Protein AF-0000000078592448 (afdb_homodimer)

Structure (mmCIF, N/CA/C/O backbone):
data_AF-0000000078592448-model_v1
#
loop_
_entity.id
_entity.type
_entity.pdbx_description
1 polymer 'BTB domain-containing protein'
#
loop_
_atom_site.group_PDB
_atom_site.id
_atom_site.type_symbol
_atom_site.label_atom_id
_atom_site.label_alt_id
_atom_site.label_comp_id
_atom_site.label_asym_id
_atom_site.label_entity_id
_atom_site.label_seq_id
_atom_site.pdbx_PDB_ins_code
_atom_site.Cartn_x
_atom_site.Cartn_y
_atom_site.Cartn_z
_atom_site.occupancy
_atom_site.B_iso_or_equiv
_atom_site.auth_seq_id
_atom_site.auth_comp_id
_atom_site.auth_asym_id
_atom_site.auth_atom_id
_atom_site.pdbx_PDB_model_num
ATOM 1 N N . MET A 1 1 ? 2.115 -50.875 2.137 1 28.36 1 MET A N 1
ATOM 2 C CA . MET A 1 1 ? 2.6 -51.094 0.777 1 28.36 1 MET A CA 1
ATOM 3 C C . MET A 1 1 ? 3.414 -49.906 0.284 1 28.36 1 MET A C 1
ATOM 5 O O . MET A 1 1 ? 2.945 -48.781 0.325 1 28.36 1 MET A O 1
ATOM 9 N N . SER A 1 2 ? 4.715 -49.812 0.43 1 33.84 2 SER A N 1
ATOM 10 C CA . SER A 1 2 ? 5.672 -48.75 0.19 1 33.84 2 SER A CA 1
ATOM 11 C C . SER A 1 2 ? 5.488 -48.156 -1.199 1 33.84 2 SER A C 1
ATOM 13 O O . SER A 1 2 ? 5.637 -48.844 -2.207 1 33.84 2 SER A O 1
ATOM 15 N N . GLN A 1 3 ? 4.453 -47.375 -1.518 1 38.91 3 GLN A N 1
ATOM 16 C CA . GLN A 1 3 ? 4.152 -46.844 -2.836 1 38.91 3 GLN A CA 1
ATOM 17 C C . GLN A 1 3 ? 5.43 -46.438 -3.566 1 38.91 3 GLN A C 1
ATOM 19 O O . GLN A 1 3 ? 6.18 -45.562 -3.088 1 38.91 3 GLN A O 1
ATOM 24 N N . THR A 1 4 ? 6.238 -47.219 -4.074 1 44.38 4 THR A N 1
ATOM 25 C CA . THR A 1 4 ? 7.418 -47 -4.902 1 44.38 4 THR A CA 1
ATOM 26 C C . THR A 1 4 ? 7.254 -45.75 -5.754 1 44.38 4 THR A C 1
ATOM 28 O O . THR A 1 4 ? 6.418 -45.688 -6.656 1 44.38 4 THR A O 1
ATOM 31 N N . ASP A 1 5 ? 7.344 -44.562 -5.203 1 57.66 5 ASP A N 1
ATOM 32 C CA . ASP A 1 5 ? 7.176 -43.219 -5.785 1 57.66 5 ASP A CA 1
ATOM 33 C C . ASP A 1 5 ? 7.801 -43.156 -7.176 1 57.66 5 ASP A C 1
ATOM 35 O O . ASP A 1 5 ? 8.984 -43.438 -7.348 1 57.66 5 ASP A O 1
ATOM 39 N N . ASP A 1 6 ? 7.02 -43.281 -8.266 1 83.88 6 ASP A N 1
ATOM 40 C CA . ASP A 1 6 ? 7.41 -43.188 -9.664 1 83.88 6 ASP A CA 1
ATOM 41 C C . ASP A 1 6 ? 8.227 -41.906 -9.906 1 83.88 6 ASP A C 1
ATOM 43 O O . ASP A 1 6 ? 7.848 -40.844 -9.453 1 83.88 6 ASP A O 1
ATOM 47 N N . LYS A 1 7 ? 9.523 -42.094 -10.141 1 91 7 LYS A N 1
ATOM 48 C CA . LYS A 1 7 ? 10.414 -40.969 -10.414 1 91 7 LYS A CA 1
ATOM 49 C C . LYS A 1 7 ? 10.633 -40.812 -11.914 1 91 7 LYS A C 1
ATOM 51 O O . LYS A 1 7 ? 10.641 -41.781 -12.664 1 91 7 LYS A O 1
ATOM 56 N N . LEU A 1 8 ? 10.648 -39.562 -12.273 1 91.44 8 LEU A N 1
ATOM 57 C CA . LEU A 1 8 ? 11.031 -39.156 -13.633 1 91.44 8 LEU A CA 1
ATOM 58 C C . LEU A 1 8 ? 12.516 -38.844 -13.711 1 91.44 8 LEU A C 1
ATOM 60 O O . LEU A 1 8 ? 13.086 -38.25 -12.797 1 91.44 8 LEU A O 1
ATOM 64 N N . GLN A 1 9 ? 13.102 -39.281 -14.797 1 91.12 9 GLN A N 1
ATOM 65 C CA . GLN A 1 9 ? 14.516 -39 -15.008 1 91.12 9 GLN A CA 1
ATOM 66 C C . GLN A 1 9 ? 14.703 -37.969 -16.141 1 91.12 9 GLN A C 1
ATOM 68 O O . GLN A 1 9 ? 14.148 -38.125 -17.219 1 91.12 9 GLN A O 1
ATOM 73 N N . PHE A 1 10 ? 15.391 -36.969 -15.836 1 88.62 10 PHE A N 1
ATOM 74 C CA . PHE A 1 10 ? 15.75 -35.938 -16.812 1 88.62 10 PHE A CA 1
ATOM 75 C C . PHE A 1 10 ? 17.25 -35.906 -17.047 1 88.62 10 PHE A C 1
ATOM 77 O O . PHE A 1 10 ? 18.031 -35.812 -16.094 1 88.62 10 PHE A O 1
ATOM 84 N N . ILE A 1 11 ? 17.688 -36 -18.266 1 87.5 11 ILE A N 1
ATOM 85 C CA . ILE A 1 11 ? 19.109 -36.062 -18.578 1 87.5 11 ILE A CA 1
ATOM 86 C C . ILE A 1 11 ? 19.562 -34.781 -19.25 1 87.5 11 ILE A C 1
ATOM 88 O O . ILE A 1 11 ? 18.969 -34.344 -20.25 1 87.5 11 ILE A O 1
ATOM 92 N N . HIS A 1 12 ? 20.5 -34.125 -18.719 1 86.19 12 HIS A N 1
ATOM 93 C CA . HIS A 1 12 ? 21.094 -32.906 -19.25 1 86.19 12 HIS A CA 1
ATOM 94 C C . HIS A 1 12 ? 22.547 -33.156 -19.641 1 86.19 12 HIS A C 1
ATOM 96 O O . HIS A 1 12 ? 23.328 -33.688 -18.859 1 86.19 12 HIS A O 1
ATOM 102 N N . PHE A 1 13 ? 22.859 -32.75 -20.812 1 84.25 13 PHE A N 1
ATOM 103 C CA . PHE A 1 13 ? 24.234 -32.844 -21.297 1 84.25 13 PHE A CA 1
ATOM 104 C C . PHE A 1 13 ? 24.875 -31.469 -21.438 1 84.25 13 PHE A C 1
ATOM 106 O O . PHE A 1 13 ? 24.281 -30.562 -22.031 1 84.25 13 PHE A O 1
ATOM 113 N N . TRP A 1 14 ? 26.047 -31.312 -20.812 1 83.69 14 TRP A N 1
ATOM 114 C CA . TRP A 1 14 ? 26.781 -30.062 -20.875 1 83.69 14 TRP A CA 1
ATOM 115 C C . TRP A 1 14 ? 28.219 -30.297 -21.359 1 83.69 14 TRP A C 1
ATOM 117 O O . TRP A 1 14 ? 28.969 -31.062 -20.734 1 83.69 14 TRP A O 1
ATOM 127 N N . ARG A 1 15 ? 28.547 -29.688 -22.469 1 82.62 15 ARG A N 1
ATOM 128 C CA . ARG A 1 15 ? 29.875 -29.797 -23.031 1 82.62 15 ARG A CA 1
ATOM 129 C C . ARG A 1 15 ? 30.609 -28.469 -23.016 1 82.62 15 ARG A C 1
ATOM 131 O O . ARG A 1 15 ? 30.031 -27.438 -23.375 1 82.62 15 ARG A O 1
ATOM 138 N N . PHE A 1 16 ? 31.828 -28.547 -22.484 1 81.12 16 PHE A N 1
ATOM 139 C CA . PHE A 1 16 ? 32.625 -27.328 -22.484 1 81.12 16 PHE A CA 1
ATOM 140 C C . PHE A 1 16 ? 34.125 -27.656 -22.547 1 81.12 16 PHE A C 1
ATOM 142 O O . PHE A 1 16 ? 34.5 -28.781 -22.281 1 81.12 16 PHE A O 1
ATOM 149 N N . GLU A 1 17 ? 34.906 -26.656 -22.922 1 83.62 17 GLU A N 1
ATOM 150 C CA . GLU A 1 17 ? 36.344 -26.797 -22.922 1 83.62 17 GLU A CA 1
ATOM 151 C C . GLU A 1 17 ? 36.938 -26.516 -21.531 1 83.62 17 GLU A C 1
ATOM 153 O O . GLU A 1 17 ? 36.562 -25.531 -20.891 1 83.62 17 GLU A O 1
ATOM 158 N N . VAL A 1 18 ? 37.812 -27.484 -21.156 1 85.62 18 VAL A N 1
ATOM 159 C CA . VAL A 1 18 ? 38.469 -27.25 -19.875 1 85.62 18 VAL A CA 1
ATOM 160 C C . VAL A 1 18 ? 39.5 -26.141 -20.016 1 85.62 18 VAL A C 1
ATOM 162 O O . VAL A 1 18 ? 40.438 -26.25 -20.812 1 85.62 18 VAL A O 1
ATOM 165 N N . MET A 1 19 ? 39.219 -25.047 -19.312 1 80.12 19 MET A N 1
ATOM 166 C CA . MET A 1 19 ? 40.125 -23.922 -19.391 1 80.12 19 MET A CA 1
ATOM 167 C C . MET A 1 19 ? 40.562 -23.453 -18 1 80.12 19 MET A C 1
ATOM 169 O O . MET A 1 19 ? 39.875 -23.766 -17.016 1 80.12 19 MET A O 1
ATOM 173 N N . SER A 1 20 ? 41.812 -22.797 -17.969 1 65.88 20 SER A N 1
ATOM 174 C CA . SER A 1 20 ? 42.312 -22.281 -16.688 1 65.88 20 SER A CA 1
ATOM 175 C C . SER A 1 20 ? 41.5 -21.094 -16.203 1 65.88 20 SER A C 1
ATOM 177 O O . SER A 1 20 ? 41.344 -20.906 -15 1 65.88 20 SER A O 1
ATOM 179 N N . THR A 1 21 ? 41.281 -20.094 -17.125 1 60.03 21 THR A N 1
ATOM 180 C CA . THR A 1 21 ? 40.719 -18.812 -16.719 1 60.03 21 THR A CA 1
ATOM 181 C C . THR A 1 21 ? 39.219 -18.906 -16.516 1 60.03 21 THR A C 1
ATOM 183 O O . THR A 1 21 ? 38.562 -19.734 -17.141 1 60.03 21 THR A O 1
ATOM 186 N N . PHE A 1 22 ? 38.875 -18.172 -15.445 1 53.75 22 PHE A N 1
ATOM 187 C CA . PHE A 1 22 ? 37.438 -17.953 -15.148 1 53.75 22 PHE A CA 1
ATOM 188 C C . PHE A 1 22 ? 36.688 -17.594 -16.406 1 53.75 22 PHE A C 1
ATOM 190 O O . PHE A 1 22 ? 37.125 -16.703 -17.172 1 53.75 22 PHE A O 1
ATOM 197 N N . SER A 1 23 ? 36.094 -18.375 -17.109 1 50.88 23 SER A N 1
ATOM 198 C CA . SER A 1 23 ? 35.219 -17.844 -18.156 1 50.88 23 SER A CA 1
ATOM 199 C C . SER A 1 23 ? 33.75 -17.828 -17.719 1 50.88 23 SER A C 1
ATOM 201 O O . SER A 1 23 ? 33.312 -18.688 -16.938 1 50.88 23 SER A O 1
ATOM 203 N N . MET A 1 24 ? 33.156 -16.609 -17.656 1 46.44 24 MET A N 1
ATOM 204 C CA . MET A 1 24 ? 31.703 -16.406 -17.531 1 46.44 24 MET A CA 1
ATOM 205 C C . MET A 1 24 ? 30.922 -17.578 -18.094 1 46.44 24 MET A C 1
ATOM 207 O O . MET A 1 24 ? 29.719 -17.703 -17.875 1 46.44 24 MET A O 1
ATOM 211 N N . ARG A 1 25 ? 31.688 -18.5 -18.734 1 53.66 25 ARG A N 1
ATOM 212 C CA . ARG A 1 25 ? 31.094 -19.578 -19.5 1 53.66 25 ARG A CA 1
ATOM 213 C C . ARG A 1 25 ? 30.891 -20.812 -18.625 1 53.66 25 ARG A C 1
ATOM 215 O O . ARG A 1 25 ? 30.453 -21.859 -19.109 1 53.66 25 ARG A O 1
ATOM 222 N N . ASP A 1 26 ? 30.922 -20.594 -17.266 1 68.31 26 ASP A N 1
ATOM 223 C CA . ASP A 1 26 ? 30.953 -21.797 -16.438 1 68.31 26 ASP A CA 1
ATOM 224 C C . ASP A 1 26 ? 29.562 -22.125 -15.891 1 68.31 26 ASP A C 1
ATOM 226 O O . ASP A 1 26 ? 29.438 -22.547 -14.742 1 68.31 26 ASP A O 1
ATOM 230 N N . SER A 1 27 ? 28.578 -21.766 -16.578 1 80 27 SER A N 1
ATOM 231 C CA . SER A 1 27 ? 27.234 -22.172 -16.172 1 80 27 SER A CA 1
ATOM 232 C C . SER A 1 27 ? 26.359 -22.469 -17.375 1 80 27 SER A C 1
ATOM 234 O O . SER A 1 27 ? 26.656 -22.047 -18.5 1 80 27 SER A O 1
ATOM 236 N N . ASP A 1 28 ? 25.453 -23.328 -17.281 1 82.06 28 ASP A N 1
ATOM 237 C CA . ASP A 1 28 ? 24.406 -23.641 -18.25 1 82.06 28 ASP A CA 1
ATOM 238 C C . ASP A 1 28 ? 23.031 -23.734 -17.594 1 82.06 28 ASP A C 1
ATOM 240 O O . ASP A 1 28 ? 22.938 -24.078 -16.422 1 82.06 28 ASP A O 1
ATOM 244 N N . SER A 1 29 ? 22.016 -23.312 -18.391 1 83.5 29 SER A N 1
ATOM 245 C CA . SER A 1 29 ? 20.656 -23.328 -17.844 1 83.5 29 SER A CA 1
ATOM 246 C C . SER A 1 29 ? 19.766 -24.312 -18.609 1 83.5 29 SER A C 1
ATOM 248 O O . SER A 1 29 ? 19.906 -24.469 -19.812 1 83.5 29 SER A O 1
ATOM 250 N N . PHE A 1 30 ? 18.906 -25.016 -17.891 1 81.88 30 PHE A N 1
ATOM 251 C CA . PHE A 1 30 ? 17.938 -25.922 -18.5 1 81.88 30 PHE A CA 1
ATOM 252 C C . PHE A 1 30 ? 16.688 -26.031 -17.656 1 81.88 30 PHE A C 1
ATOM 254 O O . PHE A 1 30 ? 16.625 -25.5 -16.547 1 81.88 30 PHE A O 1
ATOM 261 N N . SER A 1 31 ? 15.617 -26.688 -18.234 1 85.06 31 SER A N 1
ATOM 262 C CA . SER A 1 31 ? 14.352 -26.844 -17.516 1 85.06 31 SER A CA 1
ATOM 263 C C . SER A 1 31 ? 13.883 -28.281 -17.516 1 85.06 31 SER A C 1
ATOM 265 O O . SER A 1 31 ? 14.219 -29.062 -18.422 1 85.06 31 SER A O 1
ATOM 267 N N . THR A 1 32 ? 13.312 -28.641 -16.438 1 87.94 32 THR A N 1
ATOM 268 C CA . THR A 1 32 ? 12.594 -29.906 -16.359 1 87.94 32 THR A CA 1
ATOM 269 C C . THR A 1 32 ? 11.086 -29.672 -16.312 1 87.94 32 THR A C 1
ATOM 271 O O . THR A 1 32 ? 10.602 -28.891 -15.492 1 87.94 32 THR A O 1
ATOM 274 N N . ILE A 1 33 ? 10.375 -30.344 -17.328 1 87.88 33 ILE A N 1
ATOM 275 C CA . ILE A 1 33 ? 8.945 -30.078 -17.469 1 87.88 33 ILE A CA 1
ATOM 276 C C . ILE A 1 33 ? 8.18 -31.391 -17.5 1 87.88 33 ILE A C 1
ATOM 278 O O . ILE A 1 33 ? 8.57 -32.344 -18.203 1 87.88 33 ILE A O 1
ATOM 282 N N . HIS A 1 34 ? 7.207 -31.469 -16.703 1 88.94 34 HIS A N 1
ATOM 283 C CA . HIS A 1 34 ? 6.246 -32.562 -16.781 1 88.94 34 HIS A CA 1
ATOM 284 C C . HIS A 1 34 ? 4.848 -32.094 -16.406 1 88.94 34 HIS A C 1
ATOM 286 O O . HIS A 1 34 ? 4.621 -31.641 -15.281 1 88.94 34 HIS A O 1
ATOM 292 N N . GLY A 1 35 ? 3.98 -32.219 -17.375 1 90.12 35 GLY A N 1
ATOM 293 C CA . GLY A 1 35 ? 2.639 -31.734 -17.125 1 90.12 35 GLY A CA 1
ATOM 294 C C . GLY A 1 35 ? 2.594 -30.234 -16.859 1 90.12 35 GLY A C 1
ATOM 295 O O . GLY A 1 35 ? 3.121 -29.453 -17.641 1 90.12 35 GLY A O 1
ATOM 296 N N . PRO A 1 36 ? 1.949 -29.906 -15.703 1 91.5 36 PRO A N 1
ATOM 297 C CA . PRO A 1 36 ? 1.684 -28.484 -15.469 1 91.5 36 PRO A CA 1
ATOM 298 C C . PRO A 1 36 ? 2.824 -27.797 -14.727 1 91.5 36 PRO A C 1
ATOM 300 O O . PRO A 1 36 ? 2.703 -26.625 -14.367 1 91.5 36 PRO A O 1
ATOM 303 N N . ARG A 1 37 ? 3.984 -28.406 -14.586 1 90.06 37 ARG A N 1
ATOM 304 C CA . ARG A 1 37 ? 5.016 -27.797 -13.758 1 90.06 37 ARG A CA 1
ATOM 305 C C . ARG A 1 37 ? 6.359 -27.781 -14.484 1 90.06 37 ARG A C 1
ATOM 307 O O . ARG A 1 37 ? 6.707 -28.734 -15.172 1 90.06 37 ARG A O 1
ATOM 314 N N . ILE A 1 38 ? 6.98 -26.688 -14.234 1 85.88 38 ILE A N 1
ATOM 315 C CA . ILE A 1 38 ? 8.312 -26.469 -14.797 1 85.88 38 ILE A CA 1
ATOM 316 C C . ILE A 1 38 ? 9.281 -26.094 -13.688 1 85.88 38 ILE A C 1
ATOM 318 O O . ILE A 1 38 ? 8.938 -25.328 -12.773 1 85.88 38 ILE A O 1
ATOM 322 N N . TYR A 1 39 ? 10.383 -26.734 -13.633 1 87.31 39 TYR A N 1
ATOM 323 C CA . TYR A 1 39 ? 11.5 -26.312 -12.797 1 87.31 39 TYR A CA 1
ATOM 324 C C . TYR A 1 39 ? 12.656 -25.812 -13.656 1 87.31 39 TYR A C 1
ATOM 326 O O . TYR A 1 39 ? 13.047 -26.453 -14.633 1 87.31 39 TYR A O 1
ATOM 334 N N . GLU A 1 40 ? 13.18 -24.641 -13.258 1 84.38 40 GLU A N 1
ATOM 335 C CA . GLU A 1 40 ? 14.328 -24.078 -13.961 1 84.38 40 GLU A CA 1
ATOM 336 C C . GLU A 1 40 ? 15.609 -24.25 -13.156 1 84.38 40 GLU A C 1
ATOM 338 O O . GLU A 1 40 ? 15.641 -23.984 -11.953 1 84.38 40 GLU A O 1
ATOM 343 N N . TRP A 1 41 ? 16.578 -24.703 -13.914 1 87.62 41 TRP A N 1
ATOM 344 C CA . TRP A 1 41 ? 17.828 -25.047 -13.242 1 87.62 41 TRP A CA 1
ATOM 345 C C . TRP A 1 41 ? 19 -24.344 -13.891 1 87.62 41 TRP A C 1
ATOM 347 O O . TRP A 1 41 ? 18.969 -24 -15.078 1 87.62 41 TRP A O 1
ATOM 357 N N . CYS A 1 42 ? 20 -24.125 -13.047 1 86.62 42 CYS A N 1
ATOM 358 C CA . CYS A 1 42 ? 21.328 -23.672 -13.5 1 86.62 42 CYS A CA 1
ATOM 359 C C . CYS A 1 42 ? 22.422 -24.594 -12.969 1 86.62 42 CYS A C 1
ATOM 361 O O . CYS A 1 42 ? 22.516 -24.812 -11.758 1 86.62 42 CYS A O 1
ATOM 363 N N . ILE A 1 43 ? 23.125 -25.172 -13.875 1 89.56 43 ILE A N 1
ATOM 364 C CA . ILE A 1 43 ? 24.312 -25.938 -13.477 1 89.56 43 ILE A CA 1
ATOM 365 C C . ILE A 1 43 ? 25.547 -25.031 -13.539 1 89.56 43 ILE A C 1
ATOM 367 O O . ILE A 1 43 ? 25.719 -24.281 -14.5 1 89.56 43 ILE A O 1
ATOM 371 N N . ARG A 1 44 ? 26.297 -25.125 -12.414 1 87.5 44 ARG A N 1
ATOM 372 C CA . ARG A 1 44 ? 27.438 -24.203 -12.312 1 87.5 44 ARG A CA 1
ATOM 373 C C . ARG A 1 44 ? 28.656 -24.906 -11.742 1 87.5 44 ARG A C 1
ATOM 375 O O . ARG A 1 44 ? 28.547 -25.781 -10.891 1 87.5 44 ARG A O 1
ATOM 382 N N . ILE A 1 45 ? 29.781 -24.469 -12.273 1 86.62 45 ILE A N 1
ATOM 383 C CA . ILE A 1 45 ? 31.078 -24.812 -11.703 1 86.62 45 ILE A CA 1
ATOM 384 C C . ILE A 1 45 ? 31.734 -23.562 -11.117 1 86.62 45 ILE A C 1
ATOM 386 O O . ILE A 1 45 ? 32.125 -22.672 -11.852 1 86.62 45 ILE A O 1
ATOM 390 N N . ASP A 1 46 ? 31.719 -23.531 -9.82 1 80.44 46 ASP A N 1
ATOM 391 C CA . ASP A 1 46 ? 32.406 -22.438 -9.133 1 80.44 46 ASP A CA 1
ATOM 392 C C . ASP A 1 46 ? 33.844 -22.812 -8.812 1 80.44 46 ASP A C 1
ATOM 394 O O . ASP A 1 46 ? 34.094 -23.719 -8.016 1 80.44 46 ASP A O 1
ATOM 398 N N . ARG A 1 47 ? 34.719 -22.094 -9.398 1 73.62 47 ARG A N 1
ATOM 399 C CA . ARG A 1 47 ? 36.125 -22.453 -9.305 1 73.62 47 ARG A CA 1
ATOM 400 C C . ARG A 1 47 ? 36.75 -21.859 -8.047 1 73.62 47 ARG A C 1
ATOM 402 O O . ARG A 1 47 ? 37.938 -22.125 -7.754 1 73.62 47 ARG A O 1
ATOM 409 N N . GLY A 1 48 ? 35.969 -21.391 -7.188 1 62.59 48 GLY A N 1
ATOM 410 C CA . GLY A 1 48 ? 36.469 -20.875 -5.93 1 62.59 48 GLY A CA 1
ATOM 411 C C . GLY A 1 48 ? 37.375 -19.656 -6.105 1 62.59 48 GLY A C 1
ATOM 412 O O . GLY A 1 48 ? 38.062 -19.25 -5.172 1 62.59 48 GLY A O 1
ATOM 413 N N . ASP A 1 49 ? 37.656 -19.375 -7.379 1 54.41 49 ASP A N 1
ATOM 414 C CA . ASP A 1 49 ? 38.719 -18.391 -7.559 1 54.41 49 ASP A CA 1
ATOM 415 C C . ASP A 1 49 ? 38.344 -17.047 -6.949 1 54.41 49 ASP A C 1
ATOM 417 O O . ASP A 1 49 ? 37.188 -16.594 -7.094 1 54.41 49 ASP A O 1
ATOM 421 N N . ASN A 1 50 ? 38.844 -16.844 -5.824 1 46.94 50 ASN A N 1
ATOM 422 C CA . ASN A 1 50 ? 38.844 -15.5 -5.254 1 46.94 50 ASN A CA 1
ATOM 423 C C . ASN A 1 50 ? 39.344 -14.461 -6.25 1 46.94 50 ASN A C 1
ATOM 425 O O . ASN A 1 50 ? 40.375 -14.656 -6.895 1 46.94 50 ASN A O 1
ATOM 429 N N . PHE A 1 51 ? 38.438 -13.852 -6.879 1 40.41 51 PHE A N 1
ATOM 430 C CA . PHE A 1 51 ? 38.844 -12.68 -7.645 1 40.41 51 PHE A CA 1
ATOM 431 C C . PHE A 1 51 ? 40.031 -11.992 -6.984 1 40.41 51 PHE A C 1
ATOM 433 O O . PHE A 1 51 ? 39.875 -11.094 -6.156 1 40.41 51 PHE A O 1
ATOM 440 N N . GLY A 1 52 ? 41.25 -12.453 -7.121 1 41.75 52 GLY A N 1
ATOM 441 C CA . GLY A 1 52 ? 42.531 -11.812 -6.801 1 41.75 52 GLY A CA 1
ATOM 442 C C . GLY A 1 52 ? 42.656 -11.461 -5.332 1 41.75 52 GLY A C 1
ATOM 443 O O . GLY A 1 52 ? 43.656 -10.852 -4.922 1 41.75 52 GLY A O 1
ATOM 444 N N . PHE A 1 53 ? 41.594 -11.227 -4.465 1 42.22 53 PHE A N 1
ATOM 445 C CA . PHE A 1 53 ? 41.906 -10.797 -3.111 1 42.22 53 PHE A CA 1
ATOM 446 C C . PHE A 1 53 ? 42.844 -11.812 -2.434 1 42.22 53 PHE A C 1
ATOM 448 O O . PHE A 1 53 ? 42.562 -13.016 -2.457 1 42.22 53 PHE A O 1
ATOM 455 N N . ARG A 1 54 ? 44 -11.398 -2.035 1 37.91 54 ARG A N 1
ATOM 456 C CA . ARG A 1 54 ? 45.125 -11.891 -1.235 1 37.91 54 ARG A CA 1
ATOM 457 C C . ARG A 1 54 ? 44.656 -12.414 0.116 1 37.91 54 ARG A C 1
ATOM 459 O O . ARG A 1 54 ? 43.875 -11.734 0.812 1 37.91 54 ARG A O 1
ATOM 466 N N . GLY A 1 55 ? 44.719 -13.781 0.402 1 43.03 55 GLY A N 1
ATOM 467 C CA . GLY A 1 55 ? 44.594 -14.461 1.678 1 43.03 55 GLY A CA 1
ATOM 468 C C . GLY A 1 55 ? 43.375 -15.391 1.727 1 43.03 55 GLY A C 1
ATOM 469 O O . GLY A 1 55 ? 43.094 -15.984 2.766 1 43.03 55 GLY A O 1
ATOM 470 N N . LEU A 1 56 ? 42.375 -15.039 0.942 1 42.34 56 LEU A N 1
ATOM 471 C CA . LEU A 1 56 ? 41.25 -15.953 1.154 1 42.34 56 LEU A CA 1
ATOM 472 C C . LEU A 1 56 ? 41.594 -17.359 0.675 1 42.34 56 LEU A C 1
ATOM 474 O O . LEU A 1 56 ? 42.156 -17.531 -0.4 1 42.34 56 LEU A O 1
ATOM 478 N N . GLU A 1 57 ? 41.75 -18.25 1.527 1 46.47 57 GLU A N 1
ATOM 479 C CA . GLU A 1 57 ? 41.969 -19.703 1.455 1 46.47 57 GLU A CA 1
ATOM 480 C C . GLU A 1 57 ? 41.219 -20.297 0.256 1 46.47 57 GLU A C 1
ATOM 482 O O . GLU A 1 57 ? 40.219 -19.766 -0.186 1 46.47 57 GLU A O 1
ATOM 487 N N . ASN A 1 58 ? 41.969 -21.125 -0.637 1 51.38 58 ASN A N 1
ATOM 488 C CA . ASN A 1 58 ? 41.688 -22 -1.771 1 51.38 58 ASN A CA 1
ATOM 489 C C . ASN A 1 58 ? 40.281 -22.594 -1.674 1 51.38 58 ASN A C 1
ATOM 491 O O . ASN A 1 58 ? 40.062 -23.594 -0.993 1 51.38 58 ASN A O 1
ATOM 495 N N . ARG A 1 59 ? 39.25 -21.875 -1.948 1 61.59 59 ARG A N 1
ATOM 496 C CA . ARG A 1 59 ? 37.938 -22.531 -1.89 1 61.59 59 ARG A CA 1
ATOM 497 C C . ARG A 1 59 ? 37.812 -23.594 -2.969 1 61.59 59 ARG A C 1
ATOM 499 O O . ARG A 1 59 ? 38.375 -23.453 -4.059 1 61.59 59 ARG A O 1
ATOM 506 N N . GLY A 1 60 ? 37.5 -24.859 -2.594 1 74.06 60 GLY A N 1
ATOM 507 C CA . GLY A 1 60 ? 37.312 -26 -3.471 1 74.06 60 GLY A CA 1
ATOM 508 C C . GLY A 1 60 ? 36.312 -25.734 -4.59 1 74.06 60 GLY A C 1
ATOM 509 O O . GLY A 1 60 ? 35.531 -24.781 -4.52 1 74.06 60 GLY A O 1
ATOM 510 N N . VAL A 1 61 ? 36.562 -26.312 -5.758 1 81.69 61 VAL A N 1
ATOM 511 C CA . VAL A 1 61 ? 35.656 -26.25 -6.891 1 81.69 61 VAL A CA 1
ATOM 512 C C . VAL A 1 61 ? 34.312 -26.828 -6.492 1 81.69 61 VAL A C 1
ATOM 514 O O . VAL A 1 61 ? 34.25 -27.875 -5.844 1 81.69 61 VAL A O 1
ATOM 517 N N . GLU A 1 62 ? 33.312 -26.016 -6.789 1 87.06 62 GLU A N 1
ATOM 518 C CA . GLU A 1 62 ? 31.969 -26.469 -6.473 1 87.06 62 GLU A CA 1
ATOM 519 C C . GLU A 1 62 ? 31.156 -26.703 -7.738 1 87.06 62 GLU A C 1
ATOM 521 O O . GLU A 1 62 ? 31.047 -25.812 -8.586 1 87.06 62 GLU A O 1
ATOM 526 N N . LEU A 1 63 ? 30.75 -27.891 -7.91 1 91.5 63 LEU A N 1
ATOM 527 C CA . LEU A 1 63 ? 29.781 -28.234 -8.945 1 91.5 63 LEU A CA 1
ATOM 528 C C . LEU A 1 63 ? 28.375 -28.375 -8.359 1 91.5 63 LEU A C 1
ATOM 530 O O . LEU A 1 63 ? 28.156 -29.125 -7.406 1 91.5 63 LEU A O 1
ATOM 534 N N . SER A 1 64 ? 27.516 -27.594 -8.953 1 93.19 64 SER A N 1
ATOM 535 C CA . SER A 1 64 ? 26.172 -27.625 -8.383 1 93.19 64 SER A CA 1
ATOM 536 C C . SER A 1 64 ? 25.125 -27.406 -9.461 1 93.19 64 SER A C 1
ATOM 538 O O . SER A 1 64 ? 25.406 -26.844 -10.516 1 93.19 64 SER A O 1
ATOM 540 N N . VAL A 1 65 ? 23.969 -27.969 -9.305 1 92.81 65 VAL A N 1
ATOM 541 C CA . VAL A 1 65 ? 22.734 -27.641 -10.023 1 92.81 65 VAL A CA 1
ATOM 542 C C . VAL A 1 65 ? 21.766 -26.906 -9.094 1 92.81 65 VAL A C 1
ATOM 544 O O . VAL A 1 65 ? 21.312 -27.469 -8.094 1 92.81 65 VAL A O 1
ATOM 547 N N . GLU A 1 66 ? 21.484 -25.703 -9.438 1 90.25 66 GLU A N 1
ATOM 548 C CA . GLU A 1 66 ? 20.672 -24.844 -8.578 1 90.25 66 GLU A CA 1
ATOM 549 C C . GLU A 1 66 ? 19.484 -24.266 -9.344 1 90.25 66 GLU A C 1
ATOM 551 O O . GLU A 1 66 ? 19.531 -24.156 -10.57 1 90.25 66 GLU A O 1
ATOM 556 N N . PRO A 1 67 ? 18.453 -23.969 -8.578 1 88.38 67 PRO A N 1
ATOM 557 C CA . PRO A 1 67 ? 17.375 -23.25 -9.258 1 88.38 67 PRO A CA 1
ATOM 558 C C . PRO A 1 67 ? 17.812 -21.891 -9.805 1 88.38 67 PRO A C 1
ATOM 560 O O . PRO A 1 67 ? 18.625 -21.203 -9.172 1 88.38 67 PRO A O 1
ATOM 563 N N . THR A 1 68 ? 17.359 -21.516 -11.023 1 77.75 68 THR A N 1
ATOM 564 C CA . THR A 1 68 ? 17.766 -20.25 -11.648 1 77.75 68 THR A CA 1
ATOM 565 C C . THR A 1 68 ? 17.234 -19.062 -10.844 1 77.75 68 THR A C 1
ATOM 567 O O . THR A 1 68 ? 17.938 -18.062 -10.688 1 77.75 68 THR A O 1
ATOM 570 N N . ILE A 1 69 ? 15.969 -19.078 -10.641 1 61.97 69 ILE A N 1
ATOM 571 C CA . ILE A 1 69 ? 15.43 -17.969 -9.867 1 61.97 69 ILE A CA 1
ATOM 572 C C . ILE A 1 69 ? 15.438 -18.312 -8.383 1 61.97 69 ILE A C 1
ATOM 574 O O . ILE A 1 69 ? 14.828 -19.312 -7.969 1 61.97 69 ILE A O 1
ATOM 578 N N . ARG A 1 70 ? 16.562 -17.828 -7.73 1 51.25 70 ARG A N 1
ATOM 579 C CA . ARG A 1 70 ? 16.641 -18.031 -6.289 1 51.25 70 ARG A CA 1
ATOM 580 C C . ARG A 1 70 ? 15.453 -17.391 -5.582 1 51.25 70 ARG A C 1
ATOM 582 O O . ARG A 1 70 ? 15.562 -16.281 -5.066 1 51.25 70 ARG A O 1
ATOM 589 N N . SER A 1 71 ? 14.375 -17.438 -6.18 1 50.38 71 SER A N 1
ATOM 590 C CA . SER A 1 71 ? 13.312 -16.797 -5.418 1 50.38 71 SER A CA 1
ATOM 591 C C . SER A 1 71 ? 12.938 -17.625 -4.191 1 50.38 71 SER A C 1
ATOM 593 O O . SER A 1 71 ? 12.891 -18.844 -4.254 1 50.38 71 SER A O 1
ATOM 595 N N . PHE A 1 72 ? 13.094 -17.109 -3.059 1 47.12 72 PHE A N 1
ATOM 596 C CA . PHE A 1 72 ? 12.758 -17.641 -1.743 1 47.12 72 PHE A CA 1
ATOM 597 C C . PHE A 1 72 ? 11.484 -18.469 -1.809 1 47.12 72 PHE A C 1
ATOM 599 O O . PHE A 1 72 ? 11.312 -19.422 -1.037 1 47.12 72 PHE A O 1
ATOM 606 N N . ASN A 1 73 ? 10.711 -18.188 -2.791 1 51.22 73 ASN A N 1
ATOM 607 C CA . ASN A 1 73 ? 9.406 -18.812 -2.678 1 51.22 73 ASN A CA 1
ATOM 608 C C . ASN A 1 73 ? 9.273 -20 -3.635 1 51.22 73 ASN A C 1
ATOM 610 O O . ASN A 1 73 ? 8.172 -20.531 -3.824 1 51.22 73 ASN A O 1
ATOM 614 N N . THR A 1 74 ? 10.469 -20.422 -4.238 1 63.84 74 THR A N 1
ATOM 615 C CA . THR A 1 74 ? 10.297 -21.531 -5.164 1 63.84 74 THR A CA 1
ATOM 616 C C . THR A 1 74 ? 10.445 -22.859 -4.438 1 63.84 74 THR A C 1
ATOM 618 O O . THR A 1 74 ? 11.445 -23.094 -3.746 1 63.84 74 THR A O 1
ATOM 621 N N . ARG A 1 75 ? 9.406 -23.641 -4.414 1 75.12 75 ARG A N 1
ATOM 622 C CA . ARG A 1 75 ? 9.422 -25 -3.883 1 75.12 75 ARG A CA 1
ATOM 623 C C . ARG A 1 75 ? 10.281 -25.922 -4.742 1 75.12 75 ARG A C 1
ATOM 625 O O . ARG A 1 75 ? 10.086 -26 -5.957 1 75.12 75 ARG A O 1
ATOM 632 N N . LEU A 1 76 ? 11.312 -26.516 -4.117 1 88.31 76 LEU A N 1
ATOM 633 C CA . LEU A 1 76 ? 12.086 -27.531 -4.832 1 88.31 76 LEU A CA 1
ATOM 634 C C . LEU A 1 76 ? 11.453 -28.906 -4.688 1 88.31 76 LEU A C 1
ATOM 636 O O . LEU A 1 76 ? 10.75 -29.172 -3.705 1 88.31 76 LEU A O 1
ATOM 640 N N . PRO A 1 77 ? 11.602 -29.703 -5.715 1 90.75 77 PRO A N 1
ATOM 641 C CA . PRO A 1 77 ? 11.062 -31.062 -5.586 1 90.75 77 PRO A CA 1
ATOM 642 C C . PRO A 1 77 ? 11.758 -31.859 -4.496 1 90.75 77 PRO A C 1
ATOM 644 O O . PRO A 1 77 ? 12.938 -32.188 -4.629 1 90.75 77 PRO A O 1
ATOM 647 N N . GLN A 1 78 ? 10.984 -32.25 -3.566 1 90.06 78 GLN A N 1
ATOM 648 C CA . GLN A 1 78 ? 11.531 -33 -2.455 1 90.06 78 GLN A CA 1
ATOM 649 C C . GLN A 1 78 ? 11.836 -34.438 -2.879 1 90.06 78 GLN A C 1
ATOM 651 O O . GLN A 1 78 ? 11.258 -34.969 -3.842 1 90.06 78 GLN A O 1
ATOM 656 N N . ASN A 1 79 ? 12.812 -35.062 -2.152 1 93.06 79 ASN A N 1
ATOM 657 C CA . ASN A 1 79 ? 13.203 -36.438 -2.385 1 93.06 79 ASN A CA 1
ATOM 658 C C . ASN A 1 79 ? 13.75 -36.656 -3.797 1 93.06 79 ASN A C 1
ATOM 660 O O . ASN A 1 79 ? 13.508 -37.688 -4.422 1 93.06 79 ASN A O 1
ATOM 664 N N . SER A 1 80 ? 14.297 -35.594 -4.324 1 95 80 SER A N 1
ATOM 665 C CA . SER A 1 80 ? 14.93 -35.656 -5.637 1 95 80 SER A CA 1
ATOM 666 C C . SER A 1 80 ? 16.438 -35.844 -5.516 1 95 80 SER A C 1
ATOM 668 O O . SER A 1 80 ? 17.016 -35.594 -4.457 1 95 80 SER A O 1
ATOM 670 N N . THR A 1 81 ? 17.016 -36.375 -6.574 1 96.69 81 THR A N 1
ATOM 671 C CA . THR A 1 81 ? 18.453 -36.562 -6.621 1 96.69 81 THR A CA 1
ATOM 672 C C . THR A 1 81 ? 19.016 -36.125 -7.973 1 96.69 81 THR A C 1
ATOM 674 O O . THR A 1 81 ? 18.281 -36.031 -8.961 1 96.69 81 THR A O 1
ATOM 677 N N . CYS A 1 82 ? 20.219 -35.812 -7.926 1 96.94 82 CYS A N 1
ATOM 678 C CA . CYS A 1 82 ? 20.953 -35.5 -9.148 1 96.94 82 CYS A CA 1
ATOM 679 C C . CYS A 1 82 ? 22.234 -36.344 -9.219 1 96.94 82 CYS A C 1
ATOM 681 O O . CYS A 1 82 ? 23.031 -36.344 -8.289 1 96.94 82 CYS A O 1
ATOM 683 N N . THR A 1 83 ? 22.391 -37.062 -10.297 1 96.75 83 THR A N 1
ATOM 684 C CA . THR A 1 83 ? 23.578 -37.875 -10.516 1 96.75 83 THR A CA 1
ATOM 685 C C . THR A 1 83 ? 24.484 -37.25 -11.562 1 96.75 83 THR A C 1
ATOM 687 O O . THR A 1 83 ? 24.031 -36.906 -12.656 1 96.75 83 THR A O 1
ATOM 690 N N . PHE A 1 84 ? 25.766 -37.094 -11.195 1 96.69 84 PHE A N 1
ATOM 691 C CA . PHE A 1 84 ? 26.734 -36.469 -12.086 1 96.69 84 PHE A CA 1
ATOM 692 C C . PHE A 1 84 ? 27.656 -37.531 -12.688 1 96.69 84 PHE A C 1
ATOM 694 O O . PHE A 1 84 ? 28.062 -38.469 -12.008 1 96.69 84 PHE A O 1
ATOM 701 N N . ASP A 1 85 ? 27.906 -37.375 -13.961 1 94.62 85 ASP A N 1
ATOM 702 C CA . ASP A 1 85 ? 28.906 -38.125 -14.703 1 94.62 85 ASP A CA 1
ATOM 703 C C . ASP A 1 85 ? 29.766 -37.219 -15.578 1 94.62 85 ASP A C 1
ATOM 705 O O . ASP A 1 85 ? 29.25 -36.344 -16.266 1 94.62 85 ASP A O 1
ATOM 709 N N . ILE A 1 86 ? 31.141 -37.438 -15.477 1 94.25 86 ILE A N 1
ATOM 710 C CA . ILE A 1 86 ? 32.031 -36.562 -16.234 1 94.25 86 ILE A CA 1
ATOM 711 C C . ILE A 1 86 ? 33 -37.375 -17.078 1 94.25 86 ILE A C 1
ATOM 713 O O . ILE A 1 86 ? 33.438 -38.438 -16.641 1 94.25 86 ILE A O 1
ATOM 717 N N . ARG A 1 87 ? 33.219 -36.875 -18.266 1 93.75 87 ARG A N 1
ATOM 718 C CA . ARG A 1 87 ? 34.25 -37.406 -19.156 1 93.75 87 ARG A CA 1
ATOM 719 C C . ARG A 1 87 ? 35.062 -36.281 -19.797 1 93.75 87 ARG A C 1
ATOM 721 O O . ARG A 1 87 ? 34.5 -35.281 -20.266 1 93.75 87 ARG A O 1
ATOM 728 N N . VAL A 1 88 ? 36.375 -36.406 -19.703 1 93.25 88 VAL A N 1
ATOM 729 C CA . VAL A 1 88 ? 37.25 -35.5 -20.438 1 93.25 88 VAL A CA 1
ATOM 730 C C . VAL A 1 88 ? 37.844 -36.219 -21.656 1 93.25 88 VAL A C 1
ATOM 732 O O . VAL A 1 88 ? 38.469 -37.281 -21.516 1 93.25 88 VAL A O 1
ATOM 735 N N . ILE A 1 89 ? 37.625 -35.594 -22.75 1 92.88 89 ILE A N 1
ATOM 736 C CA . ILE A 1 89 ? 37.938 -36.25 -24.016 1 92.88 89 ILE A CA 1
ATOM 737 C C . ILE A 1 89 ? 38.906 -35.375 -24.812 1 92.88 89 ILE A C 1
ATOM 739 O O . ILE A 1 89 ? 38.719 -34.156 -24.922 1 92.88 89 ILE A O 1
ATOM 743 N N . GLU A 1 90 ? 39.938 -35.969 -25.297 1 93.31 90 GLU A N 1
ATOM 744 C CA . GLU A 1 90 ? 40.812 -35.281 -26.234 1 93.31 90 GLU A CA 1
ATOM 745 C C . GLU A 1 90 ? 40.125 -35 -27.547 1 93.31 90 GLU A C 1
ATOM 747 O O . GLU A 1 90 ? 39.625 -35.906 -28.203 1 93.31 90 GLU A O 1
ATOM 752 N N . PRO A 1 91 ? 40.156 -33.844 -27.891 1 87.06 91 PRO A N 1
ATOM 753 C CA . PRO A 1 91 ? 39.344 -33.438 -29.047 1 87.06 91 PRO A CA 1
ATOM 754 C C . PRO A 1 91 ? 39.781 -34.125 -30.328 1 87.06 91 PRO A C 1
ATOM 756 O O . PRO A 1 91 ? 38.938 -34.5 -31.156 1 87.06 91 PRO A O 1
ATOM 759 N N . LEU A 1 92 ? 41.031 -34.469 -30.516 1 87.06 92 LEU A N 1
ATOM 760 C CA . LEU A 1 92 ? 41.562 -34.969 -31.781 1 87.06 92 LEU A CA 1
ATOM 761 C C . LEU A 1 92 ? 41.406 -36.469 -31.875 1 87.06 92 LEU A C 1
ATOM 763 O O . LEU A 1 92 ? 41 -37 -32.906 1 87.06 92 LEU A O 1
ATOM 767 N N . THR A 1 93 ? 41.594 -37.156 -30.812 1 89.94 93 THR A N 1
ATOM 768 C CA . THR A 1 93 ? 41.625 -38.625 -30.859 1 89.94 93 THR A CA 1
ATOM 769 C C . THR A 1 93 ? 40.375 -39.219 -30.234 1 89.94 93 THR A C 1
ATOM 771 O O . THR A 1 93 ? 40.125 -40.406 -30.344 1 89.94 93 THR A O 1
ATOM 774 N N . SER A 1 94 ? 39.594 -38.438 -29.625 1 87.88 94 SER A N 1
ATOM 775 C CA . SER A 1 94 ? 38.375 -38.875 -28.906 1 87.88 94 SER A CA 1
ATOM 776 C C . SER A 1 94 ? 38.719 -39.844 -27.797 1 87.88 94 SER A C 1
ATOM 778 O O . SER A 1 94 ? 37.844 -40.625 -27.375 1 87.88 94 SER A O 1
ATOM 780 N N . LYS A 1 95 ? 40 -39.812 -27.406 1 93 95 LYS A N 1
ATOM 781 C CA . LYS A 1 95 ? 40.406 -40.656 -26.281 1 93 95 LYS A CA 1
ATOM 782 C C . LYS A 1 95 ? 39.938 -40.062 -24.953 1 93 95 LYS A C 1
ATOM 784 O O . LYS A 1 95 ? 40.031 -38.875 -24.734 1 93 95 LYS A O 1
ATOM 789 N N . VAL A 1 96 ? 39.406 -41 -24.125 1 93.69 96 VAL A N 1
ATOM 790 C CA . VAL A 1 96 ? 38.969 -40.562 -22.797 1 93.69 96 VAL A CA 1
ATOM 791 C C . VAL A 1 96 ? 40.188 -40.406 -21.875 1 93.69 96 VAL A C 1
ATOM 793 O O . VAL A 1 96 ? 40.875 -41.375 -21.609 1 93.69 96 VAL A O 1
ATOM 796 N N . LEU A 1 97 ? 40.406 -39.156 -21.391 1 93.12 97 LEU A N 1
ATOM 797 C CA . LEU A 1 97 ? 41.562 -38.875 -20.562 1 93.12 97 LEU A CA 1
ATOM 798 C C . LEU A 1 97 ? 41.25 -39.031 -19.078 1 93.12 97 LEU A C 1
ATOM 800 O O . LEU A 1 97 ? 42.125 -39.375 -18.281 1 93.12 97 LEU A O 1
ATOM 804 N N . LEU A 1 98 ? 40 -38.719 -18.797 1 93.25 98 LEU A N 1
ATOM 805 C CA . LEU A 1 98 ? 39.531 -38.75 -17.406 1 93.25 98 LEU A CA 1
ATOM 806 C C . LEU A 1 98 ? 38.062 -39.125 -17.328 1 93.25 98 LEU A C 1
ATOM 808 O O . LEU A 1 98 ? 37.281 -38.656 -18.156 1 93.25 98 LEU A O 1
ATOM 812 N N . LYS A 1 99 ? 37.75 -40.062 -16.391 1 93.5 99 LYS A N 1
ATOM 813 C CA . LYS A 1 99 ? 36.375 -40.406 -16.125 1 93.5 99 LYS A CA 1
ATOM 814 C C . LYS A 1 99 ? 36.094 -40.406 -14.625 1 93.5 99 LYS A C 1
ATOM 816 O O . LYS A 1 99 ? 36.906 -40.844 -13.828 1 93.5 99 LYS A O 1
ATOM 821 N N . ALA A 1 100 ? 34.969 -39.875 -14.289 1 94 100 ALA A N 1
ATOM 822 C CA . ALA A 1 100 ? 34.531 -39.875 -12.898 1 94 100 ALA A CA 1
ATOM 823 C C . ALA A 1 100 ? 33 -40 -12.805 1 94 100 ALA A C 1
ATOM 825 O O . ALA A 1 100 ? 32.281 -39.469 -13.664 1 94 100 ALA A O 1
ATOM 826 N N . GLY A 1 101 ? 32.594 -40.719 -11.797 1 90.31 101 GLY A N 1
ATOM 827 C CA . GLY A 1 101 ? 31.172 -40.938 -11.594 1 90.31 101 GLY A CA 1
ATOM 828 C C . GLY A 1 101 ? 30.734 -42.375 -11.898 1 90.31 101 GLY A C 1
ATOM 829 O O . GLY A 1 101 ? 31.578 -43.219 -12.188 1 90.31 101 GLY A O 1
ATOM 830 N N . PRO A 1 102 ? 29.531 -42.531 -11.648 1 93.94 102 PRO A N 1
ATOM 831 C CA . PRO A 1 102 ? 28.422 -41.656 -11.273 1 93.94 102 PRO A CA 1
ATOM 832 C C . PRO A 1 102 ? 28.422 -41.312 -9.781 1 93.94 102 PRO A C 1
ATOM 834 O O . PRO A 1 102 ? 28.812 -42.156 -8.953 1 93.94 102 PRO A O 1
ATOM 837 N N . HIS A 1 103 ? 28.109 -40.062 -9.422 1 97.12 103 HIS A N 1
ATOM 838 C CA . HIS A 1 103 ? 27.906 -39.625 -8.047 1 97.12 103 HIS A CA 1
ATOM 839 C C . HIS A 1 103 ? 26.516 -39 -7.867 1 97.12 103 HIS A C 1
ATOM 841 O O . HIS A 1 103 ? 26.156 -38.062 -8.586 1 97.12 103 HIS A O 1
ATOM 847 N N . THR A 1 104 ? 25.766 -39.531 -6.949 1 97.06 104 THR A N 1
ATOM 848 C CA . THR A 1 104 ? 24.391 -39.062 -6.73 1 97.06 104 THR A CA 1
ATOM 849 C C . THR A 1 104 ? 24.328 -38.156 -5.5 1 97.06 104 THR A C 1
ATOM 851 O O . THR A 1 104 ? 24.828 -38.531 -4.438 1 97.06 104 THR A O 1
ATOM 854 N N . CYS A 1 105 ? 23.734 -37.031 -5.711 1 96.75 105 CYS A N 1
ATOM 855 C CA . CYS A 1 105 ? 23.562 -36.031 -4.648 1 96.75 105 CYS A CA 1
ATOM 856 C C . CYS A 1 105 ? 22.078 -35.812 -4.367 1 96.75 105 CYS A C 1
ATOM 858 O O . CYS A 1 105 ? 21.281 -35.656 -5.293 1 96.75 105 CYS A O 1
ATOM 860 N N . PRO A 1 106 ? 21.719 -35.781 -3.102 1 95.88 106 PRO A N 1
ATOM 861 C CA . PRO A 1 106 ? 20.344 -35.406 -2.771 1 95.88 106 PRO A CA 1
ATOM 862 C C . PRO A 1 106 ? 20.094 -33.906 -2.879 1 95.88 106 PRO A C 1
ATOM 864 O O . PRO A 1 106 ? 21.047 -33.094 -2.852 1 95.88 106 PRO A O 1
ATOM 867 N N . VAL A 1 107 ? 18.797 -33.562 -3.012 1 95 107 VAL A N 1
ATOM 868 C CA . VAL A 1 107 ? 18.438 -32.156 -3.09 1 95 107 VAL A CA 1
ATOM 869 C C . VAL A 1 107 ? 18.625 -31.5 -1.722 1 95 107 VAL A C 1
ATOM 871 O O . VAL A 1 107 ? 18.312 -32.094 -0.692 1 95 107 VAL A O 1
ATOM 874 N N . VAL A 1 108 ? 19.219 -30.359 -1.71 1 91.38 108 VAL A N 1
ATOM 875 C CA . VAL A 1 108 ? 19.312 -29.5 -0.532 1 91.38 108 VAL A CA 1
ATOM 876 C C . VAL A 1 108 ? 18.375 -28.312 -0.682 1 91.38 108 VAL A C 1
ATOM 878 O O . VAL A 1 108 ? 18.391 -27.609 -1.701 1 91.38 108 VAL A O 1
ATOM 881 N N . ASP A 1 109 ? 17.484 -28.156 0.303 1 88.12 109 ASP A N 1
ATOM 882 C CA . ASP A 1 109 ? 16.531 -27.047 0.243 1 88.12 109 ASP A CA 1
ATOM 883 C C . ASP A 1 109 ? 16.562 -26.234 1.533 1 88.12 109 ASP A C 1
ATOM 885 O O . ASP A 1 109 ? 15.586 -26.203 2.279 1 88.12 109 ASP A O 1
ATOM 889 N N . ASP A 1 110 ? 17.672 -25.547 1.697 1 80 110 ASP A N 1
ATOM 890 C CA . ASP A 1 110 ? 17.812 -24.656 2.844 1 80 110 ASP A CA 1
ATOM 891 C C . ASP A 1 110 ? 17.438 -23.234 2.471 1 80 110 ASP A C 1
ATOM 893 O O . ASP A 1 110 ? 18.156 -22.562 1.726 1 80 110 ASP A O 1
ATOM 897 N N . PRO A 1 111 ? 16.328 -22.781 3.027 1 72.75 111 PRO A N 1
ATOM 898 C CA . PRO A 1 111 ? 15.875 -21.438 2.648 1 72.75 111 PRO A CA 1
ATOM 899 C C . PRO A 1 111 ? 16.906 -20.359 2.951 1 72.75 111 PRO A C 1
ATOM 901 O O . PRO A 1 111 ? 16.922 -19.312 2.305 1 72.75 111 PRO A O 1
ATOM 904 N N . HIS A 1 112 ? 17.781 -20.562 3.92 1 71.69 112 HIS A N 1
ATOM 905 C CA . HIS A 1 112 ? 18.781 -19.578 4.297 1 71.69 112 HIS A CA 1
ATOM 906 C C . HIS A 1 112 ? 20.172 -19.984 3.805 1 71.69 112 HIS A C 1
ATOM 908 O O . HIS A 1 112 ? 21.156 -19.344 4.141 1 71.69 112 HIS A O 1
ATOM 914 N N . GLY A 1 113 ? 20.109 -21.062 2.971 1 77.31 113 GLY A N 1
ATOM 915 C CA . GLY A 1 113 ? 21.406 -21.562 2.516 1 77.31 113 GLY A CA 1
ATOM 916 C C . GLY A 1 113 ? 21.375 -22.062 1.082 1 77.31 113 GLY A C 1
ATOM 917 O O . GLY A 1 113 ? 20.828 -21.391 0.199 1 77.31 113 GLY A O 1
ATOM 918 N N . ASN A 1 114 ? 22.062 -23.172 0.966 1 79.88 114 ASN A N 1
ATOM 919 C CA . ASN A 1 114 ? 22.172 -23.766 -0.356 1 79.88 114 ASN A CA 1
ATOM 920 C C . ASN A 1 114 ? 20.859 -24.422 -0.794 1 79.88 114 ASN A C 1
ATOM 922 O O . ASN A 1 114 ? 20.172 -25.047 0.016 1 79.88 114 ASN A O 1
ATOM 926 N N . ARG A 1 115 ? 20.578 -24.203 -2.029 1 89.31 115 ARG A N 1
ATOM 927 C CA . ARG A 1 115 ? 19.406 -24.859 -2.613 1 89.31 115 ARG A CA 1
ATOM 928 C C . ARG A 1 115 ? 19.766 -25.5 -3.947 1 89.31 115 ARG A C 1
ATOM 930 O O . ARG A 1 115 ? 20.266 -24.844 -4.855 1 89.31 115 ARG A O 1
ATOM 937 N N . GLY A 1 116 ? 19.469 -26.75 -3.949 1 93.06 116 GLY A N 1
ATOM 938 C CA . GLY A 1 116 ? 19.781 -27.5 -5.16 1 93.06 116 GLY A CA 1
ATOM 939 C C . GLY A 1 116 ? 20.578 -28.766 -4.898 1 93.06 116 GLY A C 1
ATOM 940 O O . GLY A 1 116 ? 20.344 -29.453 -3.902 1 93.06 116 GLY A O 1
ATOM 941 N N . PHE A 1 117 ? 21.375 -29.141 -5.844 1 95.25 117 PHE A N 1
ATOM 942 C CA . PHE A 1 117 ? 22.219 -30.328 -5.785 1 95.25 117 PHE A CA 1
ATOM 943 C C . PHE A 1 117 ? 23.688 -29.953 -5.816 1 95.25 117 PHE A C 1
ATOM 945 O O . PHE A 1 117 ? 24.141 -29.234 -6.719 1 95.25 117 PHE A O 1
ATOM 952 N N . PHE A 1 118 ? 24.375 -30.453 -4.797 1 94.75 118 PHE A N 1
ATOM 953 C CA . PHE A 1 118 ? 25.781 -30.062 -4.66 1 94.75 118 PHE A CA 1
ATOM 954 C C . PHE A 1 118 ? 26.688 -31.281 -4.609 1 94.75 118 PHE A C 1
ATOM 956 O O . PHE A 1 118 ? 26.469 -32.188 -3.812 1 94.75 118 PHE A O 1
ATOM 963 N N . LEU A 1 119 ? 27.625 -31.266 -5.473 1 95.62 119 LEU A N 1
ATOM 964 C CA . LEU A 1 119 ? 28.656 -32.312 -5.422 1 95.62 119 LEU A CA 1
ATOM 965 C C . LEU A 1 119 ? 29.641 -32.031 -4.289 1 95.62 119 LEU A C 1
ATOM 967 O O . LEU A 1 119 ? 30.297 -31 -4.27 1 95.62 119 LEU A O 1
ATOM 971 N N . PRO A 1 120 ? 29.656 -33 -3.357 1 93.38 120 PRO A N 1
ATOM 972 C CA . PRO A 1 120 ? 30.641 -32.781 -2.291 1 93.38 120 PRO A CA 1
ATOM 973 C C . PRO A 1 120 ? 32.062 -32.719 -2.809 1 93.38 120 PRO A C 1
ATOM 975 O O . PRO A 1 120 ? 32.469 -33.562 -3.6 1 93.38 120 PRO A O 1
ATOM 978 N N . GLN A 1 121 ? 32.844 -31.938 -2.289 1 88.81 121 GLN A N 1
ATOM 979 C CA . GLN A 1 121 ? 34.219 -31.75 -2.723 1 88.81 121 GLN A CA 1
ATOM 980 C C . GLN A 1 121 ? 35.094 -32.938 -2.342 1 88.81 121 GLN A C 1
ATOM 982 O O . GLN A 1 121 ? 36.062 -33.25 -3.016 1 88.81 121 GLN A O 1
ATOM 987 N N . THR A 1 122 ? 34.625 -33.531 -1.29 1 90 122 THR A N 1
ATOM 988 C CA . THR A 1 122 ? 35.438 -34.625 -0.739 1 90 122 THR A CA 1
ATOM 989 C C . THR A 1 122 ? 35.062 -35.969 -1.399 1 90 122 THR A C 1
ATOM 991 O O . THR A 1 122 ? 35.719 -36.969 -1.145 1 90 122 THR A O 1
ATOM 994 N N . SER A 1 123 ? 34.062 -35.969 -2.162 1 93.25 123 SER A N 1
ATOM 995 C CA . SER A 1 123 ? 33.719 -37.219 -2.859 1 93.25 123 SER A CA 1
ATOM 996 C C . SER A 1 123 ? 34.75 -37.562 -3.922 1 93.25 123 SER A C 1
ATOM 998 O O . SER A 1 123 ? 35.562 -36.719 -4.312 1 93.25 123 SER A O 1
ATOM 1000 N N . ASP A 1 124 ? 34.75 -38.844 -4.352 1 92.25 124 ASP A N 1
ATOM 1001 C CA . ASP A 1 124 ? 35.656 -39.281 -5.391 1 92.25 124 ASP A CA 1
ATOM 1002 C C . ASP A 1 124 ? 35.531 -38.438 -6.641 1 92.25 124 ASP A C 1
ATOM 1004 O O . ASP A 1 124 ? 36.562 -38 -7.203 1 92.25 124 ASP A O 1
ATOM 1008 N N . MET A 1 125 ? 34.375 -38.125 -6.984 1 93.62 125 MET A N 1
ATOM 1009 C CA . MET A 1 125 ? 34.156 -37.281 -8.172 1 93.62 125 MET A CA 1
ATOM 1010 C C . MET A 1 125 ? 34.594 -35.844 -7.91 1 93.62 125 MET A C 1
ATOM 1012 O O . MET A 1 125 ? 35.125 -35.188 -8.797 1 93.62 125 MET A O 1
ATOM 1016 N N . GLY A 1 126 ? 34.312 -35.406 -6.75 1 91.62 126 GLY A N 1
ATOM 1017 C CA . GLY A 1 126 ? 34.75 -34.062 -6.398 1 91.62 126 GLY A CA 1
ATOM 1018 C C . GLY A 1 126 ? 36.25 -33.844 -6.551 1 91.62 126 GLY A C 1
ATOM 1019 O O . GLY A 1 126 ? 36.688 -32.812 -7.062 1 91.62 126 GLY A O 1
ATOM 1020 N N . VAL A 1 127 ? 36.938 -34.781 -6.145 1 89.88 127 VAL A N 1
ATOM 1021 C CA . VAL A 1 127 ? 38.406 -34.719 -6.234 1 89.88 127 VAL A CA 1
ATOM 1022 C C . VAL A 1 127 ? 38.812 -34.688 -7.703 1 89.88 127 VAL A C 1
ATOM 1024 O O . VAL A 1 127 ? 39.719 -33.938 -8.078 1 89.88 127 VAL A O 1
ATOM 1027 N N . VAL A 1 128 ? 38.125 -35.438 -8.445 1 90.5 128 VAL A N 1
ATOM 1028 C CA . VAL A 1 128 ? 38.438 -35.5 -9.867 1 90.5 128 VAL A CA 1
ATOM 1029 C C . VAL A 1 128 ? 38.188 -34.156 -10.516 1 90.5 128 VAL A C 1
ATOM 1031 O O . VAL A 1 128 ? 38.969 -33.656 -11.328 1 90.5 128 VAL A O 1
ATOM 1034 N N . VAL A 1 129 ? 37.094 -33.531 -10.148 1 90.06 129 VAL A N 1
ATOM 1035 C CA . VAL A 1 129 ? 36.719 -32.25 -10.711 1 90.06 129 VAL A CA 1
ATOM 1036 C C . VAL A 1 129 ? 37.75 -31.188 -10.328 1 90.06 129 VAL A C 1
ATOM 1038 O O . VAL A 1 129 ? 38.156 -30.359 -11.156 1 90.06 129 VAL A O 1
ATOM 1041 N N . GLN A 1 130 ? 38.219 -31.281 -9.164 1 86.31 130 GLN A N 1
ATOM 1042 C CA . GLN A 1 130 ? 39.25 -30.359 -8.719 1 86.31 130 GLN A CA 1
ATOM 1043 C C . GLN A 1 130 ? 40.531 -30.562 -9.531 1 86.31 130 GLN A C 1
ATOM 1045 O O . GLN A 1 130 ? 41.156 -29.594 -9.977 1 86.31 130 GLN A O 1
ATOM 1050 N N . LYS A 1 131 ? 40.875 -31.781 -9.719 1 85.75 131 LYS A N 1
ATOM 1051 C CA . LYS A 1 131 ? 42.062 -32.094 -10.484 1 85.75 131 LYS A CA 1
ATOM 1052 C C . LYS A 1 131 ? 41.938 -31.609 -11.922 1 85.75 131 LYS A C 1
ATOM 1054 O O . LYS A 1 131 ? 42.906 -31.078 -12.477 1 85.75 131 LYS A O 1
ATOM 1059 N N . MET A 1 132 ? 40.781 -31.75 -12.438 1 88.62 132 MET A N 1
ATOM 1060 C CA . MET A 1 132 ? 40.531 -31.359 -13.82 1 88.62 132 MET A CA 1
ATOM 1061 C C . MET A 1 132 ? 40.688 -29.844 -14 1 88.62 132 MET A C 1
ATOM 1063 O O . MET A 1 132 ? 41.25 -29.391 -14.992 1 88.62 132 MET A O 1
ATOM 1067 N N . LEU A 1 133 ? 40.281 -29.094 -13.008 1 84.19 133 LEU A N 1
ATOM 1068 C CA . LEU A 1 133 ? 40.156 -27.656 -13.219 1 84.19 133 LEU A CA 1
ATOM 1069 C C . LEU A 1 133 ? 41.344 -26.922 -12.602 1 84.19 133 LEU A C 1
ATOM 1071 O O . LEU A 1 133 ? 41.594 -25.766 -12.945 1 84.19 133 LEU A O 1
ATOM 1075 N N . LYS A 1 134 ? 41.906 -27.469 -11.68 1 78.44 134 LYS A N 1
ATOM 1076 C CA . LYS A 1 134 ? 43.031 -26.812 -11.055 1 78.44 134 LYS A CA 1
ATOM 1077 C C . LYS A 1 134 ? 44.344 -27.25 -11.703 1 78.44 134 LYS A C 1
ATOM 1079 O O . LYS A 1 134 ? 45.344 -26.531 -11.664 1 78.44 134 LYS A O 1
ATOM 1084 N N . GLY A 1 135 ? 44.375 -28.469 -12.281 1 75.25 135 GLY A N 1
ATOM 1085 C CA . GLY A 1 135 ? 45.562 -28.922 -12.977 1 75.25 135 GLY A CA 1
ATOM 1086 C C . GLY A 1 135 ? 45.594 -28.484 -14.43 1 75.25 135 GLY A C 1
ATOM 1087 O O . GLY A 1 135 ? 44.562 -28.109 -15.008 1 75.25 135 GLY A O 1
ATOM 1088 N N . ASN A 1 136 ? 46.75 -28.328 -14.977 1 79.44 136 ASN A N 1
ATOM 1089 C CA . ASN A 1 136 ? 46.938 -27.906 -16.359 1 79.44 136 ASN A CA 1
ATOM 1090 C C . ASN A 1 136 ? 46.906 -29.109 -17.312 1 79.44 136 ASN A C 1
ATOM 1092 O O . ASN A 1 136 ? 46.906 -28.938 -18.531 1 79.44 136 ASN A O 1
ATOM 1096 N N . GLU A 1 137 ? 46.781 -30.219 -16.719 1 86.81 137 GLU A N 1
ATOM 1097 C CA . GLU A 1 137 ? 46.906 -31.453 -17.484 1 86.81 137 GLU A CA 1
ATOM 1098 C C . GLU A 1 137 ? 45.75 -31.609 -18.469 1 86.81 137 GLU A C 1
ATOM 1100 O O . GLU A 1 137 ? 45.906 -32.25 -19.516 1 86.81 137 GLU A O 1
ATOM 1105 N N . TYR A 1 138 ? 44.688 -31 -18.141 1 89.69 138 TYR A N 1
ATOM 1106 C CA . TYR A 1 138 ? 43.5 -31.297 -18.938 1 89.69 138 TYR A CA 1
ATOM 1107 C C . TYR A 1 138 ? 43 -30.062 -19.688 1 89.69 138 TYR A C 1
ATOM 1109 O O . TYR A 1 138 ? 41.969 -30.109 -20.375 1 89.69 138 TYR A O 1
ATOM 1117 N N . PHE A 1 139 ? 43.75 -29.047 -19.656 1 87.62 139 PHE A N 1
ATOM 1118 C CA . PHE A 1 139 ? 43.344 -27.812 -20.328 1 87.62 139 PHE A CA 1
ATOM 1119 C C . PHE A 1 139 ? 43.312 -28 -21.844 1 87.62 139 PHE A C 1
ATOM 1121 O O . PHE A 1 139 ? 44.219 -28.656 -22.391 1 87.62 139 PHE A O 1
ATOM 1128 N N . GLY A 1 140 ? 42.281 -27.469 -22.375 1 86.94 140 GLY A N 1
ATOM 1129 C CA . GLY A 1 140 ? 42.156 -27.547 -23.828 1 86.94 140 GLY A CA 1
ATOM 1130 C C . GLY A 1 140 ? 41.344 -28.75 -24.281 1 86.94 140 GLY A C 1
ATOM 1131 O O . GLY A 1 140 ? 40.938 -28.828 -25.438 1 86.94 140 GLY A O 1
ATOM 1132 N N . ASN A 1 141 ? 41.094 -29.656 -23.359 1 90.25 141 ASN A N 1
ATOM 1133 C CA . ASN A 1 141 ? 40.281 -30.828 -23.688 1 90.25 141 ASN A CA 1
ATOM 1134 C C . ASN A 1 141 ? 38.781 -30.594 -23.453 1 90.25 141 ASN A C 1
ATOM 1136 O O . ASN A 1 141 ? 38.406 -29.625 -22.797 1 90.25 141 ASN A O 1
ATOM 1140 N N . ARG A 1 142 ? 38.031 -31.469 -24.078 1 87.88 142 ARG A N 1
ATOM 1141 C CA . ARG A 1 142 ? 36.594 -31.344 -23.969 1 87.88 142 ARG A CA 1
ATOM 1142 C C . ARG A 1 142 ? 36.062 -32.125 -22.766 1 87.88 142 ARG A C 1
ATOM 1144 O O . ARG A 1 142 ? 36.344 -33.312 -22.609 1 87.88 142 ARG A O 1
ATOM 1151 N N . CYS A 1 143 ? 35.312 -31.391 -21.984 1 89.25 143 CYS A N 1
ATOM 1152 C CA . CYS A 1 143 ? 34.625 -32.031 -20.875 1 89.25 143 CYS A CA 1
ATOM 1153 C C . CYS A 1 143 ? 33.156 -32.312 -21.203 1 89.25 143 CYS A C 1
ATOM 1155 O O . CYS A 1 143 ? 32.469 -31.438 -21.75 1 89.25 143 CYS A O 1
ATOM 1157 N N . GLU A 1 144 ? 32.688 -33.5 -20.984 1 87.75 144 GLU A N 1
ATOM 1158 C CA . GLU A 1 144 ? 31.297 -33.875 -21.094 1 87.75 144 GLU A CA 1
ATOM 1159 C C . GLU A 1 144 ? 30.703 -34.219 -19.734 1 87.75 144 GLU A C 1
ATOM 1161 O O . GLU A 1 144 ? 31.062 -35.219 -19.125 1 87.75 144 GLU A O 1
ATOM 1166 N N . LEU A 1 145 ? 29.875 -33.312 -19.312 1 90.38 145 LEU A N 1
ATOM 1167 C CA . LEU A 1 145 ? 29.203 -33.469 -18.031 1 90.38 145 LEU A CA 1
ATOM 1168 C C . LEU A 1 145 ? 27.75 -33.875 -18.219 1 90.38 145 LEU A C 1
ATOM 1170 O O . LEU A 1 145 ? 27 -33.188 -18.922 1 90.38 145 LEU A O 1
ATOM 1174 N N . THR A 1 146 ? 27.375 -35.031 -17.719 1 88.88 146 THR A N 1
ATOM 1175 C CA . THR A 1 146 ? 25.984 -35.5 -17.734 1 88.88 146 THR A CA 1
ATOM 1176 C C . THR A 1 146 ? 25.359 -35.406 -16.359 1 88.88 146 THR A C 1
ATOM 1178 O O . THR A 1 146 ? 25.906 -35.906 -15.375 1 88.88 146 THR A O 1
ATOM 1181 N N . SER A 1 147 ? 24.297 -34.688 -16.281 1 91.94 147 SER A N 1
ATOM 1182 C CA . SER A 1 147 ? 23.5 -34.594 -15.062 1 91.94 147 SER A CA 1
ATOM 1183 C C . SER A 1 147 ? 22.141 -35.25 -15.234 1 91.94 147 SER A C 1
ATOM 1185 O O . SER A 1 147 ? 21.406 -34.969 -16.172 1 91.94 147 SER A O 1
ATOM 1187 N N . ILE A 1 148 ? 21.859 -36.188 -14.375 1 91.56 148 ILE A N 1
ATOM 1188 C CA . ILE A 1 148 ? 20.578 -36.906 -14.406 1 91.56 148 ILE A CA 1
ATOM 1189 C C . ILE A 1 148 ? 19.75 -36.562 -13.172 1 91.56 148 ILE A C 1
ATOM 1191 O O . ILE A 1 148 ? 20.094 -36.938 -12.055 1 91.56 148 ILE A O 1
ATOM 1195 N N . LEU A 1 149 ? 18.734 -35.812 -13.422 1 93.75 149 LEU A N 1
ATOM 1196 C CA . LEU A 1 149 ? 17.828 -35.469 -12.328 1 93.75 149 LEU A CA 1
ATOM 1197 C C . LEU A 1 149 ? 16.719 -36.531 -12.195 1 93.75 149 LEU A C 1
ATOM 1199 O O . LEU A 1 149 ? 16.062 -36.875 -13.172 1 93.75 149 LEU A O 1
ATOM 1203 N N . SER A 1 150 ? 16.625 -37.062 -11.008 1 94.06 150 SER A N 1
ATOM 1204 C CA . SER A 1 150 ? 15.539 -37.969 -10.656 1 94.06 150 SER A CA 1
ATOM 1205 C C . SER A 1 150 ? 14.539 -37.312 -9.719 1 94.06 150 SER A C 1
ATOM 1207 O O . SER A 1 150 ? 14.844 -37.062 -8.539 1 94.06 150 SER A O 1
ATOM 1209 N N . ILE A 1 151 ? 13.328 -37.031 -10.273 1 93.5 151 ILE A N 1
ATOM 1210 C CA . ILE A 1 151 ? 12.344 -36.25 -9.547 1 93.5 151 ILE A CA 1
ATOM 1211 C C . ILE A 1 151 ? 11.031 -37 -9.438 1 93.5 151 ILE A C 1
ATOM 1213 O O . ILE A 1 151 ? 10.539 -37.562 -10.43 1 93.5 151 ILE A O 1
ATOM 1217 N N . PRO A 1 152 ? 10.5 -37.062 -8.211 1 93.94 152 PRO A N 1
ATOM 1218 C CA . PRO A 1 152 ? 9.195 -37.719 -8.078 1 93.94 152 PRO A CA 1
ATOM 1219 C C . PRO A 1 152 ? 8.125 -37.094 -8.977 1 93.94 152 PRO A C 1
ATOM 1221 O O . PRO A 1 152 ? 8.062 -35.844 -9.094 1 93.94 152 PRO A O 1
ATOM 1224 N N . THR A 1 153 ? 7.289 -37.938 -9.547 1 92.12 153 THR A N 1
ATOM 1225 C CA . THR A 1 153 ? 6.242 -37.469 -10.445 1 92.12 153 THR A CA 1
ATOM 1226 C C . THR A 1 153 ? 5.297 -36.5 -9.734 1 92.12 153 THR A C 1
ATOM 1228 O O . THR A 1 153 ? 4.828 -35.531 -10.32 1 92.12 153 THR A O 1
ATOM 1231 N N . ALA A 1 154 ? 5.066 -36.719 -8.438 1 92 154 ALA A N 1
ATOM 1232 C CA . ALA A 1 154 ? 4.145 -35.906 -7.637 1 92 154 ALA A CA 1
ATOM 1233 C C . ALA A 1 154 ? 4.641 -34.469 -7.496 1 92 154 ALA A C 1
ATOM 1235 O O . ALA A 1 154 ? 3.861 -33.562 -7.195 1 92 154 ALA A O 1
ATOM 1236 N N . SER A 1 155 ? 5.977 -34.281 -7.699 1 91.56 155 SER A N 1
ATOM 1237 C CA . SER A 1 155 ? 6.555 -32.938 -7.582 1 91.56 155 SER A CA 1
ATOM 1238 C C . SER A 1 155 ? 6.086 -32.031 -8.711 1 91.56 155 SER A C 1
ATOM 1240 O O . SER A 1 155 ? 6.25 -30.812 -8.641 1 91.56 155 SER A O 1
ATOM 1242 N N . PHE A 1 156 ? 5.438 -32.625 -9.711 1 91.25 156 PHE A N 1
ATOM 1243 C CA . PHE A 1 156 ? 5.047 -31.844 -10.875 1 91.25 156 PHE A CA 1
ATOM 1244 C C . PHE A 1 156 ? 3.555 -31.547 -10.844 1 91.25 156 PHE A C 1
ATOM 1246 O O . PHE A 1 156 ? 3.014 -30.984 -11.797 1 91.25 156 PHE A O 1
ATOM 1253 N N . ASP A 1 157 ? 2.934 -31.875 -9.695 1 90.88 157 ASP A N 1
ATOM 1254 C CA . ASP A 1 157 ? 1.525 -31.531 -9.523 1 90.88 157 ASP A CA 1
ATOM 1255 C C . ASP A 1 157 ? 1.344 -30.031 -9.312 1 90.88 157 ASP A C 1
ATOM 1257 O O . ASP A 1 157 ? 2.271 -29.344 -8.883 1 90.88 157 ASP A O 1
ATOM 1261 N N . VAL A 1 158 ? 0.153 -29.625 -9.641 1 91 158 VAL A N 1
ATOM 1262 C CA . VAL A 1 158 ? -0.158 -28.219 -9.445 1 91 158 VAL A CA 1
ATOM 1263 C C . VAL A 1 158 ? -0.227 -27.906 -7.949 1 91 158 VAL A C 1
ATOM 1265 O O . VAL A 1 158 ? -0.79 -28.672 -7.176 1 91 158 VAL A O 1
ATOM 1268 N N . ASP A 1 159 ? 0.411 -26.766 -7.574 1 86.88 159 ASP A N 1
ATOM 1269 C CA . ASP A 1 159 ? 0.349 -26.328 -6.184 1 86.88 159 ASP A CA 1
ATOM 1270 C C . ASP A 1 159 ? -1.083 -25.984 -5.777 1 86.88 159 ASP A C 1
ATOM 1272 O O . ASP A 1 159 ? -1.853 -25.469 -6.586 1 86.88 159 ASP A O 1
ATOM 1276 N N . LYS A 1 160 ? -1.331 -26.328 -4.555 1 90.25 160 LYS A N 1
ATOM 1277 C CA . LYS A 1 160 ? -2.633 -25.922 -4.031 1 90.25 160 LYS A CA 1
ATOM 1278 C C . LYS A 1 160 ? -2.717 -24.406 -3.865 1 90.25 160 LYS A C 1
ATOM 1280 O O . LYS A 1 160 ? -1.781 -23.781 -3.369 1 90.25 160 LYS A O 1
ATOM 1285 N N . ILE A 1 161 ? -3.783 -23.859 -4.398 1 93.25 161 ILE A N 1
ATOM 1286 C CA . ILE A 1 161 ? -4 -22.422 -4.227 1 93.25 161 ILE A CA 1
ATOM 1287 C C . ILE A 1 161 ? -4.723 -22.172 -2.908 1 93.25 161 ILE A C 1
ATOM 1289 O O . ILE A 1 161 ? -5.801 -22.703 -2.666 1 93.25 161 ILE A O 1
ATOM 1293 N N . GLU A 1 162 ? -4.07 -21.328 -2.025 1 92.88 162 GLU A N 1
ATOM 1294 C CA . GLU A 1 162 ? -4.605 -21.062 -0.692 1 92.88 162 GLU A CA 1
ATOM 1295 C C . GLU A 1 162 ? -5.414 -19.781 -0.668 1 92.88 162 GLU A C 1
ATOM 1297 O O . GLU A 1 162 ? -5.332 -18.969 -1.595 1 92.88 162 GLU A O 1
ATOM 1302 N N . ASN A 1 163 ? -6.254 -19.656 0.365 1 93.81 163 ASN A N 1
ATOM 1303 C CA . ASN A 1 163 ? -6.996 -18.422 0.639 1 93.81 163 ASN A CA 1
ATOM 1304 C C . ASN A 1 163 ? -7.945 -18.078 -0.503 1 93.81 163 ASN A C 1
ATOM 1306 O O . ASN A 1 163 ? -7.957 -16.953 -0.987 1 93.81 163 ASN A O 1
ATOM 1310 N N . VAL A 1 164 ? -8.609 -19.172 -0.984 1 95.94 164 VAL A N 1
ATOM 1311 C CA . VAL A 1 164 ? -9.586 -19 -2.051 1 95.94 164 VAL A CA 1
ATOM 1312 C C . VAL A 1 164 ? -10.938 -18.609 -1.454 1 95.94 164 VAL A C 1
ATOM 1314 O O . VAL A 1 164 ? -11.25 -18.969 -0.314 1 95.94 164 VAL A O 1
ATOM 1317 N N . ALA A 1 165 ? -11.734 -17.875 -2.223 1 96.69 165 ALA A N 1
ATOM 1318 C CA . ALA A 1 165 ? -13.109 -17.609 -1.816 1 96.69 165 ALA A CA 1
ATOM 1319 C C . ALA A 1 165 ? -13.898 -18.906 -1.679 1 96.69 165 ALA A C 1
ATOM 1321 O O . ALA A 1 165 ? -13.891 -19.734 -2.582 1 96.69 165 ALA A O 1
ATOM 1322 N N . PRO A 1 166 ? -14.523 -19.078 -0.589 1 94.62 166 PRO A N 1
ATOM 1323 C CA . PRO A 1 166 ? -15.297 -20.312 -0.409 1 94.62 166 PRO A CA 1
ATOM 1324 C C . PRO A 1 166 ? -16.531 -20.375 -1.307 1 94.62 166 PRO A C 1
ATOM 1326 O O . PRO A 1 166 ? -16.984 -19.344 -1.813 1 94.62 166 PRO A O 1
ATOM 1329 N N . ARG A 1 167 ? -17.016 -21.578 -1.504 1 95.31 167 ARG A N 1
ATOM 1330 C CA . ARG A 1 167 ? -18.297 -21.766 -2.184 1 95.31 167 ARG A CA 1
ATOM 1331 C C . ARG A 1 167 ? -19.469 -21.344 -1.292 1 95.31 167 ARG A C 1
ATOM 1333 O O . ARG A 1 167 ? -19.359 -21.391 -0.064 1 95.31 167 ARG A O 1
ATOM 1340 N N . PRO A 1 168 ? -20.578 -20.922 -1.914 1 95 168 PRO A N 1
ATOM 1341 C CA . PRO A 1 168 ? -21.75 -20.594 -1.098 1 95 168 PRO A CA 1
ATOM 1342 C C . PRO A 1 168 ? -22.281 -21.812 -0.325 1 95 168 PRO A C 1
ATOM 1344 O O . PRO A 1 168 ? -22.172 -22.938 -0.796 1 95 168 PRO A O 1
ATOM 1347 N N . PRO A 1 169 ? -22.797 -21.531 0.848 1 92.12 169 PRO A N 1
ATOM 1348 C CA . PRO A 1 169 ? -23.438 -22.625 1.581 1 92.12 169 PRO A CA 1
ATOM 1349 C C . PRO A 1 169 ? -24.688 -23.172 0.876 1 92.12 169 PRO A C 1
ATOM 1351 O O . PRO A 1 169 ? -25.266 -22.484 0.032 1 92.12 169 PRO A O 1
ATOM 1354 N N . ALA A 1 170 ? -25.031 -24.359 1.223 1 92.88 170 ALA A N 1
ATOM 1355 C CA . ALA A 1 170 ? -26.188 -24.984 0.603 1 92.88 170 ALA A CA 1
ATOM 1356 C C . ALA A 1 170 ? -27.453 -24.188 0.874 1 92.88 170 ALA A C 1
ATOM 1358 O O . ALA A 1 170 ? -28.312 -24.031 -0.01 1 92.88 170 ALA A O 1
ATOM 1359 N N . VAL A 1 171 ? -27.5 -23.656 2.164 1 92.12 171 VAL A N 1
ATOM 1360 C CA . VAL A 1 171 ? -28.609 -22.797 2.547 1 92.12 171 VAL A CA 1
ATOM 1361 C C . VAL A 1 171 ? -28.109 -21.375 2.756 1 92.12 171 VAL A C 1
ATOM 1363 O O . VAL A 1 171 ? -27.234 -21.125 3.586 1 92.12 171 VAL A O 1
ATOM 1366 N N . PRO A 1 172 ? -28.672 -20.531 1.941 1 91.12 172 PRO A N 1
ATOM 1367 C CA . PRO A 1 172 ? -28.219 -19.141 2.072 1 91.12 172 PRO A CA 1
ATOM 1368 C C . PRO A 1 172 ? -28.438 -18.578 3.471 1 91.12 172 PRO A C 1
ATOM 1370 O O . PRO A 1 172 ? -29.516 -18.781 4.059 1 91.12 172 PRO A O 1
ATOM 1373 N N . ASP A 1 173 ? -27.453 -17.953 4.043 1 91.19 173 ASP A N 1
ATOM 1374 C CA . ASP A 1 173 ? -27.547 -17.297 5.348 1 91.19 173 ASP A CA 1
ATOM 1375 C C . ASP A 1 173 ? -27.672 -15.789 5.203 1 91.19 173 ASP A C 1
ATOM 1377 O O . ASP A 1 173 ? -28.047 -15.289 4.141 1 91.19 173 ASP A O 1
ATOM 1381 N N . PHE A 1 174 ? -27.453 -14.992 6.25 1 89.12 174 PHE A N 1
ATOM 1382 C CA . PHE A 1 174 ? -27.703 -13.555 6.297 1 89.12 174 PHE A CA 1
ATOM 1383 C C . PHE A 1 174 ? -26.891 -12.828 5.23 1 89.12 174 PHE A C 1
ATOM 1385 O O . PHE A 1 174 ? -27.266 -11.734 4.805 1 89.12 174 PHE A O 1
ATOM 1392 N N . ARG A 1 175 ? -25.875 -13.484 4.77 1 91.75 175 ARG A N 1
ATOM 1393 C CA . ARG A 1 175 ? -24.969 -12.859 3.807 1 91.75 175 ARG A CA 1
ATOM 1394 C C . ARG A 1 175 ? -25.641 -12.688 2.451 1 91.75 175 ARG A C 1
ATOM 1396 O O . ARG A 1 175 ? -25.203 -11.875 1.633 1 91.75 175 ARG A O 1
ATOM 1403 N N . PHE A 1 176 ? -26.609 -13.391 2.219 1 94.12 176 PHE A N 1
ATOM 1404 C CA . PHE A 1 176 ? -27.156 -13.484 0.874 1 94.12 176 PHE A CA 1
ATOM 1405 C C . PHE A 1 176 ? -28.438 -12.656 0.754 1 94.12 176 PHE A C 1
ATOM 1407 O O . PHE A 1 176 ? -29.016 -12.555 -0.328 1 94.12 176 PHE A O 1
ATOM 1414 N N . ARG A 1 177 ? -28.797 -11.953 1.766 1 90.88 177 ARG A N 1
ATOM 1415 C CA . ARG A 1 177 ? -30.062 -11.227 1.794 1 90.88 177 ARG A CA 1
ATOM 1416 C C . ARG A 1 177 ? -30.078 -10.102 0.771 1 90.88 177 ARG A C 1
ATOM 1418 O O . ARG A 1 177 ? -31.078 -9.898 0.068 1 90.88 177 ARG A O 1
ATOM 1425 N N . MET A 1 178 ? -28.938 -9.516 0.621 1 91.69 178 MET A N 1
ATOM 1426 C CA . MET A 1 178 ? -28.859 -8.391 -0.302 1 91.69 178 MET A CA 1
ATOM 1427 C C . MET A 1 178 ? -28.938 -8.867 -1.749 1 91.69 178 MET A C 1
ATOM 1429 O O . MET A 1 178 ? -29.234 -8.078 -2.65 1 91.69 178 MET A O 1
ATOM 1433 N N . LEU A 1 179 ? -28.656 -10.109 -1.923 1 91.56 179 LEU A N 1
ATOM 1434 C CA . LEU A 1 179 ? -28.672 -10.68 -3.268 1 91.56 179 LEU A CA 1
ATOM 1435 C C . LEU A 1 179 ? -30.031 -11.289 -3.59 1 91.56 179 LEU A C 1
ATOM 1437 O O . LEU A 1 179 ? -30.5 -11.195 -4.723 1 91.56 179 LEU A O 1
ATOM 1441 N N . THR A 1 180 ? -30.703 -11.836 -2.613 1 90.5 180 THR A N 1
ATOM 1442 C CA . THR A 1 180 ? -31.844 -12.688 -2.885 1 90.5 180 THR A CA 1
ATOM 1443 C C . THR A 1 180 ? -33.156 -11.945 -2.602 1 90.5 180 THR A C 1
ATOM 1445 O O . THR A 1 180 ? -34.219 -12.305 -3.125 1 90.5 180 THR A O 1
ATOM 1448 N N . ASP A 1 181 ? -33.125 -10.945 -1.727 1 91.12 181 ASP A N 1
ATOM 1449 C CA . ASP A 1 181 ? -34.312 -10.203 -1.392 1 91.12 181 ASP A CA 1
ATOM 1450 C C . ASP A 1 181 ? -34.688 -9.203 -2.492 1 91.12 181 ASP A C 1
ATOM 1452 O O . ASP A 1 181 ? -34.125 -8.109 -2.545 1 91.12 181 ASP A O 1
ATOM 1456 N N . LYS A 1 182 ? -35.688 -9.484 -3.238 1 91.81 182 LYS A N 1
ATOM 1457 C CA . LYS A 1 182 ? -36.062 -8.688 -4.402 1 91.81 182 LYS A CA 1
ATOM 1458 C C . LYS A 1 182 ? -36.562 -7.309 -3.982 1 91.81 182 LYS A C 1
ATOM 1460 O O . LYS A 1 182 ? -36.438 -6.34 -4.73 1 91.81 182 LYS A O 1
ATOM 1465 N N . SER A 1 183 ? -37.125 -7.238 -2.811 1 90.12 183 SER A N 1
ATOM 1466 C CA . SER A 1 183 ? -37.688 -5.98 -2.33 1 90.12 183 SER A CA 1
ATOM 1467 C C . SER A 1 183 ? -36.594 -4.949 -2.076 1 90.12 183 SER A C 1
ATOM 1469 O O . SER A 1 183 ? -36.844 -3.748 -2.012 1 90.12 183 SER A O 1
ATOM 1471 N N . ARG A 1 184 ? -35.375 -5.438 -2.041 1 90.19 184 ARG A N 1
ATOM 1472 C CA . ARG A 1 184 ? -34.25 -4.535 -1.717 1 90.19 184 ARG A CA 1
ATOM 1473 C C . ARG A 1 184 ? -33.469 -4.148 -2.971 1 90.19 184 ARG A C 1
ATOM 1475 O O . ARG A 1 184 ? -32.594 -3.301 -2.914 1 90.19 184 ARG A O 1
ATOM 1482 N N . GLN A 1 185 ? -33.781 -4.75 -4.074 1 94.69 185 GLN A N 1
ATOM 1483 C CA . GLN A 1 185 ? -33.062 -4.504 -5.32 1 94.69 185 GLN A CA 1
ATOM 1484 C C . GLN A 1 185 ? -33.594 -3.26 -6.027 1 94.69 185 GLN A C 1
ATOM 1486 O O . GLN A 1 185 ? -34.531 -3.344 -6.84 1 94.69 185 GLN A O 1
ATOM 1491 N N . ASP A 1 186 ? -33 -2.143 -5.77 1 94.88 186 ASP A N 1
ATOM 1492 C CA . ASP A 1 186 ? -33.5 -0.853 -6.223 1 94.88 186 ASP A CA 1
ATOM 1493 C C . ASP A 1 186 ? -32.469 -0.096 -7.027 1 94.88 186 ASP A C 1
ATOM 1495 O O . ASP A 1 186 ? -32.531 1.126 -7.172 1 94.88 186 ASP A O 1
ATOM 1499 N N . PHE A 1 187 ? -31.469 -0.769 -7.48 1 96.75 187 PHE A N 1
ATOM 1500 C CA . PHE A 1 187 ? -30.391 -0.166 -8.266 1 96.75 187 PHE A CA 1
ATOM 1501 C C . PHE A 1 187 ? -30.078 -1.009 -9.5 1 96.75 187 PHE A C 1
ATOM 1503 O O . PHE A 1 187 ? -30.047 -2.238 -9.422 1 96.75 187 PHE A O 1
ATOM 1510 N N . THR A 1 188 ? -29.859 -0.335 -10.602 1 97.25 188 THR A N 1
ATOM 1511 C CA . THR A 1 188 ? -29.641 -1.056 -11.852 1 97.25 188 THR A CA 1
ATOM 1512 C C . THR A 1 188 ? -28.219 -0.858 -12.344 1 97.25 188 THR A C 1
ATOM 1514 O O . THR A 1 188 ? -27.719 0.272 -12.414 1 97.25 188 THR A O 1
ATOM 1517 N N . ILE A 1 189 ? -27.578 -1.978 -12.633 1 97.06 189 ILE A N 1
ATOM 1518 C CA . ILE A 1 189 ? -26.281 -1.935 -13.289 1 97.06 189 ILE A CA 1
ATOM 1519 C C . ILE A 1 189 ? -26.422 -2.375 -14.742 1 97.06 189 ILE A C 1
ATOM 1521 O O . ILE A 1 189 ? -26.844 -3.498 -15.023 1 97.06 189 ILE A O 1
ATOM 1525 N N . ARG A 1 190 ? -26.062 -1.52 -15.648 1 96.88 190 ARG A N 1
ATOM 1526 C CA . ARG A 1 190 ? -26.188 -1.8 -17.078 1 96.88 190 ARG A CA 1
ATOM 1527 C C . ARG A 1 190 ? -24.906 -2.404 -17.625 1 96.88 190 ARG A C 1
ATOM 1529 O O . ARG A 1 190 ? -23.828 -1.831 -17.469 1 96.88 190 ARG A O 1
ATOM 1536 N N . CYS A 1 191 ? -25.062 -3.547 -18.188 1 96.25 191 CYS A N 1
ATOM 1537 C CA . CYS A 1 191 ? -23.953 -4.254 -18.797 1 96.25 191 CYS A CA 1
ATOM 1538 C C . CYS A 1 191 ? -24.156 -4.41 -20.297 1 96.25 191 CYS A C 1
ATOM 1540 O O . CYS A 1 191 ? -25.188 -3.994 -20.828 1 96.25 191 CYS A O 1
ATOM 1542 N N . ARG A 1 192 ? -23.219 -4.992 -21.031 1 93.75 192 ARG A N 1
ATOM 1543 C CA . ARG A 1 192 ? -23.25 -5.16 -22.484 1 93.75 192 ARG A CA 1
ATOM 1544 C C . ARG A 1 192 ? -24.453 -5.996 -22.922 1 93.75 192 ARG A C 1
ATOM 1546 O O . ARG A 1 192 ? -25.125 -5.668 -23.891 1 93.75 192 ARG A O 1
ATOM 1553 N N . ASP A 1 193 ? -24.719 -7.039 -22.188 1 94.56 193 ASP A N 1
ATOM 1554 C CA . ASP A 1 193 ? -25.703 -8.023 -22.625 1 94.56 193 ASP A CA 1
ATOM 1555 C C . ASP A 1 193 ? -26.891 -8.086 -21.656 1 94.56 193 ASP A C 1
ATOM 1557 O O . ASP A 1 193 ? -27.531 -9.133 -21.531 1 94.56 193 ASP A O 1
ATOM 1561 N N . GLY A 1 194 ? -27.109 -6.977 -20.859 1 94.81 194 GLY A N 1
ATOM 1562 C CA . GLY A 1 194 ? -28.281 -6.953 -20 1 94.81 194 GLY A CA 1
ATOM 1563 C C . GLY A 1 194 ? -28.062 -6.188 -18.719 1 94.81 194 GLY A C 1
ATOM 1564 O O . GLY A 1 194 ? -26.953 -5.785 -18.406 1 94.81 194 GLY A O 1
ATOM 1565 N N . ASP A 1 195 ? -29.172 -6.094 -18.016 1 95.94 195 ASP A N 1
ATOM 1566 C CA . ASP A 1 195 ? -29.141 -5.32 -16.781 1 95.94 195 ASP A CA 1
ATOM 1567 C C . ASP A 1 195 ? -29.141 -6.234 -15.555 1 95.94 195 ASP A C 1
ATOM 1569 O O . ASP A 1 195 ? -29.672 -7.352 -15.617 1 95.94 195 ASP A O 1
ATOM 1573 N N . ILE A 1 196 ? -28.5 -5.754 -14.492 1 96.25 196 ILE A N 1
ATOM 1574 C CA . ILE A 1 196 ? -28.5 -6.441 -13.211 1 96.25 196 ILE A CA 1
ATOM 1575 C C . ILE A 1 196 ? -29.188 -5.574 -12.156 1 96.25 196 ILE A C 1
ATOM 1577 O O . ILE A 1 196 ? -28.891 -4.387 -12.031 1 96.25 196 ILE A O 1
ATOM 1581 N N . LEU A 1 197 ? -30.141 -6.168 -11.523 1 96.44 197 LEU A N 1
ATOM 1582 C CA . LEU A 1 197 ? -30.75 -5.496 -10.383 1 96.44 197 LEU A CA 1
ATOM 1583 C C . LEU A 1 197 ? -30.078 -5.902 -9.078 1 96.44 197 LEU A C 1
ATOM 1585 O O . LEU A 1 197 ? -29.875 -7.09 -8.828 1 96.44 197 LEU A O 1
ATOM 1589 N N . ILE A 1 198 ? -29.719 -4.898 -8.258 1 95.69 198 ILE A N 1
ATOM 1590 C CA . ILE A 1 198 ? -28.953 -5.164 -7.039 1 95.69 198 ILE A CA 1
ATOM 1591 C C . ILE A 1 198 ? -29.406 -4.211 -5.938 1 95.69 198 ILE A C 1
ATOM 1593 O O . ILE A 1 198 ? -30.094 -3.219 -6.203 1 95.69 198 ILE A O 1
ATOM 1597 N N . ALA A 1 199 ? -29.109 -4.555 -4.754 1 95.62 199 ALA A N 1
ATOM 1598 C CA . ALA A 1 199 ? -29.469 -3.715 -3.611 1 95.62 199 ALA A CA 1
ATOM 1599 C C . ALA A 1 199 ? -28.516 -2.521 -3.498 1 95.62 199 ALA A C 1
ATOM 1601 O O . ALA A 1 199 ? -27.328 -2.689 -3.238 1 95.62 199 ALA A O 1
ATOM 1602 N N . LYS A 1 200 ? -29.062 -1.377 -3.623 1 95.31 200 LYS A N 1
ATOM 1603 C CA . LYS A 1 200 ? -28.297 -0.14 -3.518 1 95.31 200 LYS A CA 1
ATOM 1604 C C . LYS A 1 200 ? -27.578 -0.056 -2.178 1 95.31 200 LYS A C 1
ATOM 1606 O O . LYS A 1 200 ? -26.391 0.288 -2.127 1 95.31 200 LYS A O 1
ATOM 1611 N N . GLU A 1 201 ? -28.281 -0.406 -1.125 1 94.69 201 GLU A N 1
ATOM 1612 C CA . GLU A 1 201 ? -27.719 -0.397 0.222 1 94.69 201 GLU A CA 1
ATOM 1613 C C . GLU A 1 201 ? -26.531 -1.354 0.331 1 94.69 201 GLU A C 1
ATOM 1615 O O . GLU A 1 201 ? -25.5 -1.007 0.906 1 94.69 201 GLU A O 1
ATOM 1620 N N . GLY A 1 202 ? -26.688 -2.471 -0.268 1 95.44 202 GLY A N 1
ATOM 1621 C CA . GLY A 1 202 ? -25.641 -3.486 -0.21 1 95.44 202 GLY A CA 1
ATOM 1622 C C . GLY A 1 202 ? -24.359 -3.068 -0.903 1 95.44 202 GLY A C 1
ATOM 1623 O O . GLY A 1 202 ? -23.266 -3.199 -0.338 1 95.44 202 GLY A O 1
ATOM 1624 N N . ILE A 1 203 ? -24.5 -2.512 -2.08 1 96.12 203 ILE A N 1
ATOM 1625 C CA . ILE A 1 203 ? -23.297 -2.172 -2.834 1 96.12 203 ILE A CA 1
ATOM 1626 C C . ILE A 1 203 ? -22.641 -0.926 -2.236 1 96.12 203 ILE A C 1
ATOM 1628 O O . ILE A 1 203 ? -21.422 -0.779 -2.273 1 96.12 203 ILE A O 1
ATOM 1632 N N . PHE A 1 204 ? -23.406 -0.027 -1.626 1 95.56 204 PHE A N 1
ATOM 1633 C CA . PHE A 1 204 ? -22.859 1.123 -0.92 1 95.56 204 PHE A CA 1
ATOM 1634 C C . PHE A 1 204 ? -21.953 0.675 0.227 1 95.56 204 PHE A C 1
ATOM 1636 O O . PHE A 1 204 ? -20.875 1.235 0.434 1 95.56 204 PHE A O 1
ATOM 1643 N N . LEU A 1 205 ? -22.375 -0.308 0.887 1 95.56 205 LEU A N 1
ATOM 1644 C CA . LEU A 1 205 ? -21.656 -0.787 2.059 1 95.56 205 LEU A CA 1
ATOM 1645 C C . LEU A 1 205 ? -20.438 -1.6 1.646 1 95.56 205 LEU A C 1
ATOM 1647 O O . LEU A 1 205 ? -19.375 -1.489 2.264 1 95.56 205 LEU A O 1
ATOM 1651 N N . ALA A 1 206 ? -20.578 -2.332 0.574 1 95.31 206 ALA A N 1
ATOM 1652 C CA . ALA A 1 206 ? -19.625 -3.395 0.289 1 95.31 206 ALA A CA 1
ATOM 1653 C C . ALA A 1 206 ? -18.547 -2.92 -0.689 1 95.31 206 ALA A C 1
ATOM 1655 O O . ALA A 1 206 ? -17.562 -3.609 -0.912 1 95.31 206 ALA A O 1
ATOM 1656 N N . SER A 1 207 ? -18.719 -1.765 -1.291 1 95.19 207 SER A N 1
ATOM 1657 C CA . SER A 1 207 ? -17.828 -1.312 -2.359 1 95.19 207 SER A CA 1
ATOM 1658 C C . SER A 1 207 ? -17.453 0.154 -2.18 1 95.19 207 SER A C 1
ATOM 1660 O O . SER A 1 207 ? -18.328 1.023 -2.119 1 95.19 207 SER A O 1
ATOM 1662 N N . GLU A 1 208 ? -16.188 0.346 -2.209 1 92.44 208 GLU A N 1
ATOM 1663 C CA . GLU A 1 208 ? -15.703 1.723 -2.117 1 92.44 208 GLU A CA 1
ATOM 1664 C C . GLU A 1 208 ? -16.109 2.529 -3.35 1 92.44 208 GLU A C 1
ATOM 1666 O O . GLU A 1 208 ? -16.391 3.725 -3.25 1 92.44 208 GLU A O 1
ATOM 1671 N N . TYR A 1 209 ? -16.125 1.865 -4.461 1 94.06 209 TYR A N 1
ATOM 1672 C CA . TYR A 1 209 ? -16.547 2.512 -5.699 1 94.06 209 TYR A CA 1
ATOM 1673 C C . TYR A 1 209 ? -17.969 3.047 -5.582 1 94.06 209 TYR A C 1
ATOM 1675 O O . TYR A 1 209 ? -18.219 4.215 -5.883 1 94.06 209 TYR A O 1
ATOM 1683 N N . PHE A 1 210 ? -18.781 2.229 -5.168 1 95.75 210 PHE A N 1
ATOM 1684 C CA . PHE A 1 210 ? -20.188 2.637 -5.105 1 95.75 210 PHE A CA 1
ATOM 1685 C C . PHE A 1 210 ? -20.422 3.59 -3.939 1 95.75 210 PHE A C 1
ATOM 1687 O O . PHE A 1 210 ? -21.297 4.441 -3.996 1 95.75 210 PHE A O 1
ATOM 1694 N N . ARG A 1 211 ? -19.609 3.422 -2.902 1 93.25 211 ARG A N 1
ATOM 1695 C CA . ARG A 1 211 ? -19.688 4.406 -1.829 1 93.25 211 ARG A CA 1
ATOM 1696 C C . ARG A 1 211 ? -19.422 5.812 -2.355 1 93.25 211 ARG A C 1
ATOM 1698 O O . ARG A 1 211 ? -20.219 6.73 -2.121 1 93.25 211 ARG A O 1
ATOM 1705 N N . ASP A 1 212 ? -18.406 6.008 -3.09 1 92.69 212 ASP A N 1
ATOM 1706 C CA . ASP A 1 212 ? -18.047 7.301 -3.666 1 92.69 212 ASP A CA 1
ATOM 1707 C C . ASP A 1 212 ? -19.062 7.734 -4.719 1 92.69 212 ASP A C 1
ATOM 1709 O O . ASP A 1 212 ? -19.469 8.898 -4.758 1 92.69 212 ASP A O 1
ATOM 1713 N N . TYR A 1 213 ? -19.5 6.758 -5.508 1 94.31 213 TYR A N 1
ATOM 1714 C CA . TYR A 1 213 ? -20.422 7.012 -6.609 1 94.31 213 TYR A CA 1
ATOM 1715 C C . TYR A 1 213 ? -21.766 7.523 -6.086 1 94.31 213 TYR A C 1
ATOM 1717 O O . TYR A 1 213 ? -22.344 8.461 -6.645 1 94.31 213 TYR A O 1
ATOM 1725 N N . LEU A 1 214 ? -22.203 7.004 -4.984 1 93.62 214 LEU A N 1
ATOM 1726 C CA . LEU A 1 214 ? -23.531 7.312 -4.477 1 93.62 214 LEU A CA 1
ATOM 1727 C C . LEU A 1 214 ? -23.484 8.492 -3.508 1 93.62 214 LEU A C 1
ATOM 1729 O O . LEU A 1 214 ? -24.516 9.109 -3.232 1 93.62 214 LEU A O 1
ATOM 1733 N N . GLU A 1 215 ? -22.328 8.703 -2.934 1 87.81 215 GLU A N 1
ATOM 1734 C CA . GLU A 1 215 ? -22.156 9.891 -2.109 1 87.81 215 GLU A CA 1
ATOM 1735 C C . GLU A 1 215 ? -22.172 11.156 -2.959 1 87.81 215 GLU A C 1
ATOM 1737 O O . GLU A 1 215 ? -22.641 12.203 -2.518 1 87.81 215 GLU A O 1
ATOM 1742 N N . ALA A 1 216 ? -21.688 11.07 -4.113 1 84.88 216 ALA A N 1
ATOM 1743 C CA . ALA A 1 216 ? -21.578 12.211 -5.016 1 84.88 216 ALA A CA 1
ATOM 1744 C C . ALA A 1 216 ? -22.953 12.672 -5.488 1 84.88 216 ALA A C 1
ATOM 1746 O O . ALA A 1 216 ? -23.219 13.867 -5.605 1 84.88 216 ALA A O 1
ATOM 1747 N N . ALA A 1 217 ? -23.812 11.727 -5.789 1 85.06 217 ALA A N 1
ATOM 1748 C CA . ALA A 1 217 ? -25.172 12.016 -6.238 1 85.06 217 ALA A CA 1
ATOM 1749 C C . ALA A 1 217 ? -26.094 10.82 -6.012 1 85.06 217 ALA A C 1
ATOM 1751 O O . ALA A 1 217 ? -25.625 9.695 -5.828 1 85.06 217 ALA A O 1
ATOM 1752 N N . ASP A 1 218 ? -27.328 11.156 -5.914 1 84.69 218 ASP A N 1
ATOM 1753 C CA . ASP A 1 218 ? -28.312 10.086 -5.762 1 84.69 218 ASP A CA 1
ATOM 1754 C C . ASP A 1 218 ? -28.609 9.414 -7.105 1 84.69 218 ASP A C 1
ATOM 1756 O O . ASP A 1 218 ? -29.562 9.789 -7.793 1 84.69 218 ASP A O 1
ATOM 1760 N N . HIS A 1 219 ? -27.891 8.406 -7.41 1 91.56 219 HIS A N 1
ATOM 1761 C CA . HIS A 1 219 ? -28.062 7.66 -8.656 1 91.56 219 HIS A CA 1
ATOM 1762 C C . HIS A 1 219 ? -28.953 6.434 -8.453 1 91.56 219 HIS A C 1
ATOM 1764 O O . HIS A 1 219 ? -28.984 5.863 -7.363 1 91.56 219 HIS A O 1
ATOM 1770 N N . ASN A 1 220 ? -29.609 6.062 -9.547 1 94 220 ASN A N 1
ATOM 1771 C CA . ASN A 1 220 ? -30.406 4.848 -9.5 1 94 220 ASN A CA 1
ATOM 1772 C C . ASN A 1 220 ? -29.844 3.771 -10.43 1 94 220 ASN A C 1
ATOM 1774 O O . ASN A 1 220 ? -30.391 2.664 -10.5 1 94 220 ASN A O 1
ATOM 1778 N N . ASP A 1 221 ? -28.844 4.184 -11.094 1 95.5 221 ASP A N 1
ATOM 1779 C CA . ASP A 1 221 ? -28.219 3.219 -11.992 1 95.5 221 ASP A CA 1
ATOM 1780 C C . ASP A 1 221 ? -26.75 3.555 -12.219 1 95.5 221 ASP A C 1
ATOM 1782 O O . ASP A 1 221 ? -26.281 4.621 -11.812 1 95.5 221 ASP A O 1
ATOM 1786 N N . ALA A 1 222 ? -26.016 2.557 -12.672 1 95.88 222 ALA A N 1
ATOM 1787 C CA . ALA A 1 222 ? -24.625 2.711 -13.094 1 95.88 222 ALA A CA 1
ATOM 1788 C C . ALA A 1 222 ? -24.359 1.967 -14.398 1 95.88 222 ALA A C 1
ATOM 1790 O O . ALA A 1 222 ? -24.891 0.877 -14.617 1 95.88 222 ALA A O 1
ATOM 1791 N N . ASN A 1 223 ? -23.516 2.615 -15.211 1 95.12 223 ASN A N 1
ATOM 1792 C CA . ASN A 1 223 ? -23.172 2.014 -16.5 1 95.12 223 ASN A CA 1
ATOM 1793 C C . ASN A 1 223 ? -21.766 1.422 -16.469 1 95.12 223 ASN A C 1
ATOM 1795 O O . ASN A 1 223 ? -20.781 2.148 -16.312 1 95.12 223 ASN A O 1
ATOM 1799 N N . PHE A 1 224 ? -21.703 0.125 -16.656 1 93.5 224 PHE A N 1
ATOM 1800 C CA . PHE A 1 224 ? -20.422 -0.557 -16.672 1 93.5 224 PHE A CA 1
ATOM 1801 C C . PHE A 1 224 ? -19.938 -0.782 -18.094 1 93.5 224 PHE A C 1
ATOM 1803 O O . PHE A 1 224 ? -18.922 -1.449 -18.328 1 93.5 224 PHE A O 1
ATOM 1810 N N . GLY A 1 225 ? -20.641 -0.175 -19.047 1 86.44 225 GLY A N 1
ATOM 1811 C CA . GLY A 1 225 ? -20.188 -0.165 -20.438 1 86.44 225 GLY A CA 1
ATOM 1812 C C . GLY A 1 225 ? -20.266 -1.528 -21.094 1 86.44 225 GLY A C 1
ATOM 1813 O O . GLY A 1 225 ? -21.281 -2.207 -21.031 1 86.44 225 GLY A O 1
ATOM 1814 N N . ASP A 1 226 ? -19.094 -1.947 -21.734 1 88.94 226 ASP A N 1
ATOM 1815 C CA . ASP A 1 226 ? -19.031 -3.146 -22.562 1 88.94 226 ASP A CA 1
ATOM 1816 C C . ASP A 1 226 ? -18.531 -4.348 -21.75 1 88.94 226 ASP A C 1
ATOM 1818 O O . ASP A 1 226 ? -17.859 -5.223 -22.281 1 88.94 226 ASP A O 1
ATOM 1822 N N . VAL A 1 227 ? -19.031 -4.406 -20.531 1 91.56 227 VAL A N 1
ATOM 1823 C CA . VAL A 1 227 ? -18.594 -5.52 -19.688 1 91.56 227 VAL A CA 1
ATOM 1824 C C . VAL A 1 227 ? -19.641 -6.629 -19.719 1 91.56 227 VAL A C 1
ATOM 1826 O O . VAL A 1 227 ? -20.844 -6.352 -19.703 1 91.56 227 VAL A O 1
ATOM 1829 N N . ASN A 1 228 ? -19.125 -7.867 -19.75 1 93 228 ASN A N 1
ATOM 1830 C CA . ASN A 1 228 ? -19.969 -9.055 -19.719 1 93 228 ASN A CA 1
ATOM 1831 C C . ASN A 1 228 ? -20.797 -9.125 -18.453 1 93 228 ASN A C 1
ATOM 1833 O O . ASN A 1 228 ? -20.266 -8.984 -17.344 1 93 228 ASN A O 1
ATOM 1837 N N . LYS A 1 229 ? -22.125 -9.359 -18.625 1 96.69 229 LYS A N 1
ATOM 1838 C CA . LYS A 1 229 ? -23.047 -9.422 -17.5 1 96.69 229 LYS A CA 1
ATOM 1839 C C . LYS A 1 229 ? -22.641 -10.508 -16.5 1 96.69 229 LYS A C 1
ATOM 1841 O O . LYS A 1 229 ? -22.703 -10.305 -15.297 1 96.69 229 LYS A O 1
ATOM 1846 N N . GLN A 1 230 ? -22.25 -11.594 -17.031 1 96.19 230 GLN A N 1
ATOM 1847 C CA . GLN A 1 230 ? -21.859 -12.703 -16.172 1 96.19 230 GLN A CA 1
ATOM 1848 C C . GLN A 1 230 ? -20.672 -12.328 -15.289 1 96.19 230 GLN A C 1
ATOM 1850 O O . GLN A 1 230 ? -20.641 -12.688 -14.109 1 96.19 230 GLN A O 1
ATOM 1855 N N . ALA A 1 231 ? -19.719 -11.617 -15.797 1 96.75 231 ALA A N 1
ATOM 1856 C CA . ALA A 1 231 ? -18.547 -11.18 -15.039 1 96.75 231 ALA A CA 1
ATOM 1857 C C . ALA A 1 231 ? -18.953 -10.258 -13.898 1 96.75 231 ALA A C 1
ATOM 1859 O O . ALA A 1 231 ? -18.484 -10.406 -12.766 1 96.75 231 ALA A O 1
ATOM 1860 N N . VAL A 1 232 ? -19.844 -9.344 -14.25 1 97.31 232 VAL A N 1
ATOM 1861 C CA . VAL A 1 232 ? -20.297 -8.383 -13.25 1 97.31 232 VAL A CA 1
ATOM 1862 C C . VAL A 1 232 ? -21.047 -9.117 -12.141 1 97.31 232 VAL A C 1
ATOM 1864 O O . VAL A 1 232 ? -20.875 -8.82 -10.961 1 97.31 232 VAL A O 1
ATOM 1867 N N . GLN A 1 233 ? -21.812 -10.102 -12.531 1 96.94 233 GLN A N 1
ATOM 1868 C CA . GLN A 1 233 ? -22.578 -10.875 -11.57 1 96.94 233 GLN A CA 1
ATOM 1869 C C . GLN A 1 233 ? -21.672 -11.641 -10.617 1 96.94 233 GLN A C 1
ATOM 1871 O O . GLN A 1 233 ? -21.906 -11.672 -9.406 1 96.94 233 GLN A O 1
ATOM 1876 N N . ILE A 1 234 ? -20.641 -12.195 -11.125 1 97.31 234 ILE A N 1
ATOM 1877 C CA . ILE A 1 234 ? -19.703 -12.953 -10.297 1 97.31 234 ILE A CA 1
ATOM 1878 C C . ILE A 1 234 ? -19.016 -12.008 -9.305 1 97.31 234 ILE A C 1
ATOM 1880 O O . ILE A 1 234 ? -18.922 -12.312 -8.109 1 97.31 234 ILE A O 1
ATOM 1884 N N . ALA A 1 235 ? -18.578 -10.883 -9.812 1 97.56 235 ALA A N 1
ATOM 1885 C CA . ALA A 1 235 ? -17.891 -9.906 -8.969 1 97.56 235 ALA A CA 1
ATOM 1886 C C . ALA A 1 235 ? -18.812 -9.367 -7.883 1 97.56 235 ALA A C 1
ATOM 1888 O O . ALA A 1 235 ? -18.422 -9.266 -6.723 1 97.56 235 ALA A O 1
ATOM 1889 N N . LEU A 1 236 ? -20.047 -9.078 -8.25 1 97.5 236 LEU A N 1
ATOM 1890 C CA . LEU A 1 236 ? -21.016 -8.547 -7.297 1 97.5 236 LEU A CA 1
ATOM 1891 C C . LEU A 1 236 ? -21.375 -9.594 -6.25 1 97.5 236 LEU A C 1
ATOM 1893 O O . LEU A 1 236 ? -21.516 -9.273 -5.066 1 97.5 236 LEU A O 1
ATOM 1897 N N . HIS A 1 237 ? -21.562 -10.805 -6.781 1 97.19 237 HIS A N 1
ATOM 1898 C CA . HIS A 1 237 ? -21.859 -11.898 -5.863 1 97.19 237 HIS A CA 1
ATOM 1899 C C . HIS A 1 237 ? -20.797 -12.016 -4.785 1 97.19 237 HIS A C 1
ATOM 1901 O O . HIS A 1 237 ? -21.109 -12.102 -3.594 1 97.19 237 HIS A O 1
ATOM 1907 N N . PHE A 1 238 ? -19.578 -11.945 -5.164 1 97.62 238 PHE A N 1
ATOM 1908 C CA . PHE A 1 238 ? -18.469 -12.031 -4.215 1 97.62 238 PHE A CA 1
ATOM 1909 C C . PHE A 1 238 ? -18.438 -10.805 -3.305 1 97.62 238 PHE A C 1
ATOM 1911 O O . PHE A 1 238 ? -18.25 -10.938 -2.094 1 97.62 238 PHE A O 1
ATOM 1918 N N . THR A 1 239 ? -18.609 -9.656 -3.859 1 97.12 239 THR A N 1
ATOM 1919 C CA . THR A 1 239 ? -18.547 -8.398 -3.121 1 97.12 239 THR A CA 1
ATOM 1920 C C . THR A 1 239 ? -19.562 -8.391 -1.985 1 97.12 239 THR A C 1
ATOM 1922 O O . THR A 1 239 ? -19.281 -7.91 -0.887 1 97.12 239 THR A O 1
ATOM 1925 N N . LEU A 1 240 ? -20.688 -9.008 -2.227 1 96.62 240 LEU A N 1
ATOM 1926 C CA . LEU A 1 240 ? -21.781 -8.938 -1.264 1 96.62 240 LEU A CA 1
ATOM 1927 C C . LEU A 1 240 ? -21.734 -10.109 -0.295 1 96.62 240 LEU A C 1
ATOM 1929 O O . LEU A 1 240 ? -22.172 -10 0.849 1 96.62 240 LEU A O 1
ATOM 1933 N N . THR A 1 241 ? -21.141 -11.25 -0.753 1 96.31 241 THR A N 1
ATOM 1934 C CA . THR A 1 241 ? -21.312 -12.445 0.064 1 96.31 241 THR A CA 1
ATOM 1935 C C . THR A 1 241 ? -19.969 -12.992 0.524 1 96.31 241 THR A C 1
ATOM 1937 O O . THR A 1 241 ? -19.906 -13.789 1.462 1 96.31 241 THR A O 1
ATOM 1940 N N . GLY A 1 242 ? -18.906 -12.719 -0.179 1 95.31 242 GLY A N 1
ATOM 1941 C CA . GLY A 1 242 ? -17.578 -13.258 0.111 1 95.31 242 GLY A CA 1
ATOM 1942 C C . GLY A 1 242 ? -17.375 -14.656 -0.444 1 95.31 242 GLY A C 1
ATOM 1943 O O . GLY A 1 242 ? -16.359 -15.289 -0.18 1 95.31 242 GLY A O 1
ATOM 1944 N N . THR A 1 243 ? -18.344 -15.086 -1.222 1 96.44 243 THR A N 1
ATOM 1945 C CA . THR A 1 243 ? -18.266 -16.422 -1.795 1 96.44 243 THR A CA 1
ATOM 1946 C C . THR A 1 243 ? -18.25 -16.359 -3.32 1 96.44 243 THR A C 1
ATOM 1948 O O . THR A 1 243 ? -18.562 -15.32 -3.906 1 96.44 243 THR A O 1
ATOM 1951 N N . MET A 1 244 ? -17.859 -17.422 -3.895 1 96.38 244 MET A N 1
ATOM 1952 C CA . MET A 1 244 ? -17.828 -17.484 -5.352 1 96.38 244 MET A CA 1
ATOM 1953 C C . MET A 1 244 ? -18.406 -18.812 -5.852 1 96.38 244 MET A C 1
ATOM 1955 O O . MET A 1 244 ? -18.031 -19.875 -5.359 1 96.38 244 MET A O 1
ATOM 1959 N N . VAL A 1 245 ? -19.312 -18.641 -6.77 1 93.38 245 VAL A N 1
ATOM 1960 C CA . VAL A 1 245 ? -19.812 -19.812 -7.492 1 93.38 245 VAL A CA 1
ATOM 1961 C C . VAL A 1 245 ? -18.969 -20.047 -8.742 1 93.38 245 VAL A C 1
ATOM 1963 O O . VAL A 1 245 ? -18.875 -19.188 -9.617 1 93.38 245 VAL A O 1
ATOM 1966 N N . PRO A 1 246 ? -18.359 -21.203 -8.742 1 91.81 246 PRO A N 1
ATOM 1967 C CA . PRO A 1 246 ? -17.578 -21.453 -9.953 1 91.81 246 PRO A CA 1
ATOM 1968 C C . PRO A 1 246 ? -18.406 -21.406 -11.227 1 91.81 246 PRO A C 1
ATOM 1970 O O . PRO A 1 246 ? -19.484 -22.016 -11.289 1 91.81 246 PRO A O 1
ATOM 1973 N N . PRO A 1 247 ? -17.906 -20.656 -12.172 1 91.94 247 PRO A N 1
ATOM 1974 C CA . PRO A 1 247 ? -18.656 -20.625 -13.43 1 91.94 247 PRO A CA 1
ATOM 1975 C C . PRO A 1 247 ? -18.672 -21.969 -14.141 1 91.94 247 PRO A C 1
ATOM 1977 O O . PRO A 1 247 ? -17.703 -22.734 -14.047 1 91.94 247 PRO A O 1
ATOM 1980 N N . GLN A 1 248 ? -19.781 -22.188 -14.781 1 88.56 248 GLN A N 1
ATOM 1981 C CA . GLN A 1 248 ? -19.906 -23.453 -15.508 1 88.56 248 GLN A CA 1
ATOM 1982 C C . GLN A 1 248 ? -18.891 -23.547 -16.641 1 88.56 248 GLN A C 1
ATOM 1984 O O . GLN A 1 248 ? -18.297 -24.594 -16.859 1 88.56 248 GLN A O 1
ATOM 1989 N N . SER A 1 249 ? -18.812 -22.438 -17.328 1 91.56 249 SER A N 1
ATOM 1990 C CA . SER A 1 249 ? -17.797 -22.312 -18.375 1 91.56 249 SER A CA 1
ATOM 1991 C C . SER A 1 249 ? -16.891 -21.125 -18.109 1 91.56 249 SER A C 1
ATOM 1993 O O . SER A 1 249 ? -17.359 -20.016 -17.812 1 91.56 249 SER A O 1
ATOM 1995 N N . ILE A 1 250 ? -15.617 -21.453 -18.141 1 95.5 250 ILE A N 1
ATOM 1996 C CA . ILE A 1 250 ? -14.672 -20.391 -17.828 1 95.5 250 ILE A CA 1
ATOM 1997 C C . ILE A 1 250 ? -13.766 -20.125 -19.031 1 95.5 250 ILE A C 1
ATOM 1999 O O . ILE A 1 250 ? -13.367 -21.062 -19.734 1 95.5 250 ILE A O 1
ATOM 2003 N N . SER A 1 251 ? -13.547 -18.906 -19.328 1 95.5 251 SER A N 1
ATOM 2004 C CA . SER A 1 251 ? -12.617 -18.469 -20.344 1 95.5 251 SER A CA 1
ATOM 2005 C C . SER A 1 251 ? -11.688 -17.375 -19.828 1 95.5 251 SER A C 1
ATOM 2007 O O . SER A 1 251 ? -11.977 -16.75 -18.797 1 95.5 251 SER A O 1
ATOM 2009 N N . SER A 1 252 ? -10.602 -17.234 -20.531 1 95.31 252 SER A N 1
ATOM 2010 C CA . SER A 1 252 ? -9.656 -16.188 -20.141 1 95.31 252 SER A CA 1
ATOM 2011 C C . SER A 1 252 ? -10.312 -14.812 -20.156 1 95.31 252 SER A C 1
ATOM 2013 O O . SER A 1 252 ? -10.078 -13.992 -19.266 1 95.31 252 SER A O 1
ATOM 2015 N N . SER A 1 253 ? -11.172 -14.562 -21.156 1 94.06 253 SER A N 1
ATOM 2016 C CA . SER A 1 253 ? -11.852 -13.281 -21.266 1 94.06 253 SER A CA 1
ATOM 2017 C C . SER A 1 253 ? -12.797 -13.047 -20.078 1 94.06 253 SER A C 1
ATOM 2019 O O . SER A 1 253 ? -12.867 -11.945 -19.547 1 94.06 253 SER A O 1
ATOM 2021 N N . LEU A 1 254 ? -13.477 -14.086 -19.703 1 96.56 254 LEU A N 1
ATOM 2022 C CA . LEU A 1 254 ? -14.383 -13.977 -18.562 1 96.56 254 LEU A CA 1
ATOM 2023 C C . LEU A 1 254 ? -13.609 -13.672 -17.297 1 96.56 254 LEU A C 1
ATOM 2025 O O . LEU A 1 254 ? -14 -12.805 -16.516 1 96.56 254 LEU A O 1
ATOM 2029 N N . VAL A 1 255 ? -12.508 -14.375 -17.078 1 97.56 255 VAL A N 1
ATOM 2030 C CA . VAL A 1 255 ? -11.68 -14.188 -15.891 1 97.56 255 VAL A CA 1
ATOM 2031 C C . VAL A 1 255 ? -11.18 -12.742 -15.844 1 97.56 255 VAL A C 1
ATOM 2033 O O . VAL A 1 255 ? -11.266 -12.086 -14.805 1 97.56 255 VAL A O 1
ATOM 2036 N N . ASN A 1 256 ? -10.719 -12.219 -16.953 1 95.5 256 ASN A N 1
ATOM 2037 C CA . ASN A 1 256 ? -10.25 -10.844 -17.031 1 95.5 256 ASN A CA 1
ATOM 2038 C C . ASN A 1 256 ? -11.352 -9.852 -16.656 1 95.5 256 ASN A C 1
ATOM 2040 O O . ASN A 1 256 ? -11.125 -8.93 -15.867 1 95.5 256 ASN A O 1
ATOM 2044 N N . ASP A 1 257 ? -12.484 -10.078 -17.172 1 96.44 257 ASP A N 1
ATOM 2045 C CA . ASP A 1 257 ? -13.609 -9.188 -16.922 1 96.44 257 ASP A CA 1
ATOM 2046 C C . ASP A 1 257 ? -14 -9.195 -15.453 1 96.44 257 ASP A C 1
ATOM 2048 O O . ASP A 1 257 ? -14.297 -8.141 -14.875 1 96.44 257 ASP A O 1
ATOM 2052 N N . VAL A 1 258 ? -14 -10.359 -14.875 1 97.81 258 VAL A N 1
ATOM 2053 C CA . VAL A 1 258 ? -14.375 -10.477 -13.469 1 97.81 258 VAL A CA 1
ATOM 2054 C C . VAL A 1 258 ? -13.359 -9.742 -12.602 1 97.81 258 VAL A C 1
ATOM 2056 O O . VAL A 1 258 ? -13.734 -8.961 -11.727 1 97.81 258 VAL A O 1
ATOM 2059 N N . ILE A 1 259 ? -12.102 -9.984 -12.836 1 97.81 259 ILE A N 1
ATOM 2060 C CA . ILE A 1 259 ? -11.023 -9.406 -12.039 1 97.81 259 ILE A CA 1
ATOM 2061 C C . ILE A 1 259 ? -11.039 -7.883 -12.18 1 97.81 259 ILE A C 1
ATOM 2063 O O . ILE A 1 259 ? -10.953 -7.16 -11.188 1 97.81 259 ILE A O 1
ATOM 2067 N N . GLU A 1 260 ? -11.211 -7.387 -13.383 1 95.62 260 GLU A N 1
ATOM 2068 C CA . GLU A 1 260 ? -11.258 -5.945 -13.625 1 95.62 260 GLU A CA 1
ATOM 2069 C C . GLU A 1 260 ? -12.469 -5.316 -12.938 1 95.62 260 GLU A C 1
ATOM 2071 O O . GLU A 1 260 ? -12.359 -4.234 -12.352 1 95.62 260 GLU A O 1
ATOM 2076 N N . THR A 1 261 ? -13.547 -5.977 -13.016 1 97.12 261 THR A N 1
ATOM 2077 C CA . THR A 1 261 ? -14.758 -5.488 -12.367 1 97.12 261 THR A CA 1
ATOM 2078 C C . THR A 1 261 ? -14.578 -5.445 -10.852 1 97.12 261 THR A C 1
ATOM 2080 O O . THR A 1 261 ? -14.922 -4.453 -10.211 1 97.12 261 THR A O 1
ATOM 2083 N N . ALA A 1 262 ? -14.055 -6.523 -10.336 1 97.38 262 ALA A N 1
ATOM 2084 C CA . ALA A 1 262 ? -13.852 -6.59 -8.891 1 97.38 262 ALA A CA 1
ATOM 2085 C C . ALA A 1 262 ? -12.883 -5.512 -8.422 1 97.38 262 ALA A C 1
ATOM 2087 O O . ALA A 1 262 ? -13.055 -4.938 -7.344 1 97.38 262 ALA A O 1
ATOM 2088 N N . ARG A 1 263 ? -11.852 -5.262 -9.211 1 95.62 263 ARG A N 1
ATOM 2089 C CA . ARG A 1 263 ? -10.914 -4.184 -8.906 1 95.62 263 ARG A CA 1
ATOM 2090 C C . ARG A 1 263 ? -11.617 -2.828 -8.922 1 95.62 263 ARG A C 1
ATOM 2092 O O . ARG A 1 263 ? -11.406 -2.006 -8.031 1 95.62 263 ARG A O 1
ATOM 2099 N N . ARG A 1 264 ? -12.391 -2.635 -9.922 1 94.31 264 ARG A N 1
ATOM 2100 C CA . ARG A 1 264 ? -13.164 -1.401 -10.023 1 94.31 264 ARG A CA 1
ATOM 2101 C C . ARG A 1 264 ? -14.047 -1.2 -8.797 1 94.31 264 ARG A C 1
ATOM 2103 O O . ARG A 1 264 ? -14.133 -0.092 -8.266 1 94.31 264 ARG A O 1
ATOM 2110 N N . LEU A 1 265 ? -14.68 -2.293 -8.367 1 96.12 265 LEU A N 1
ATOM 2111 C CA . LEU A 1 265 ? -15.578 -2.25 -7.219 1 96.12 265 LEU A CA 1
ATOM 2112 C C . LEU A 1 265 ? -14.797 -2.076 -5.918 1 96.12 265 LEU A C 1
ATOM 2114 O O . LEU A 1 265 ? -15.375 -1.744 -4.883 1 96.12 265 LEU A O 1
ATOM 2118 N N . ARG A 1 266 ? -13.453 -2.365 -5.988 1 94.06 266 ARG A N 1
ATOM 2119 C CA . ARG A 1 266 ? -12.617 -2.389 -4.789 1 94.06 266 ARG A CA 1
ATOM 2120 C C . ARG A 1 266 ? -13.211 -3.309 -3.729 1 94.06 266 ARG A C 1
ATOM 2122 O O . ARG A 1 266 ? -13.398 -2.898 -2.58 1 94.06 266 ARG A O 1
ATOM 2129 N N . SER A 1 267 ? -13.461 -4.5 -4.133 1 91.88 267 SER A N 1
ATOM 2130 C CA . SER A 1 267 ? -14.109 -5.496 -3.283 1 91.88 267 SER A CA 1
ATOM 2131 C C . SER A 1 267 ? -13.227 -5.871 -2.1 1 91.88 267 SER A C 1
ATOM 2133 O O . SER A 1 267 ? -12.008 -6.004 -2.248 1 91.88 267 SER A O 1
ATOM 2135 N N . LEU A 1 268 ? -13.961 -6.043 -0.97 1 91.81 268 LEU A N 1
ATOM 2136 C CA . LEU A 1 268 ? -13.25 -6.523 0.206 1 91.81 268 LEU A CA 1
ATOM 2137 C C . LEU A 1 268 ? -12.719 -7.938 -0.021 1 91.81 268 LEU A C 1
ATOM 2139 O O . LEU A 1 268 ? -13.398 -8.773 -0.618 1 91.81 268 LEU A O 1
ATOM 2143 N N . ASN A 1 269 ? -11.453 -8.203 0.42 1 92.88 269 ASN A N 1
ATOM 2144 C CA . ASN A 1 269 ? -10.836 -9.523 0.327 1 92.88 269 ASN A CA 1
ATOM 2145 C C . ASN A 1 269 ? -10.672 -9.969 -1.125 1 92.88 269 ASN A C 1
ATOM 2147 O O . ASN A 1 269 ? -10.852 -11.141 -1.445 1 92.88 269 ASN A O 1
ATOM 2151 N N . PHE A 1 270 ? -10.391 -9.023 -2.012 1 94.94 270 PHE A N 1
ATOM 2152 C CA . PHE A 1 270 ? -10.266 -9.227 -3.449 1 94.94 270 PHE A CA 1
ATOM 2153 C C . PHE A 1 270 ? -9.32 -10.391 -3.75 1 94.94 270 PHE A C 1
ATOM 2155 O O . PHE A 1 270 ? -9.602 -11.203 -4.629 1 94.94 270 PHE A O 1
ATOM 2162 N N . PRO A 1 271 ? -8.25 -10.609 -3.01 1 95.94 271 PRO A N 1
ATOM 2163 C CA . PRO A 1 271 ? -7.336 -11.703 -3.338 1 95.94 271 PRO A CA 1
ATOM 2164 C C . PRO A 1 271 ? -8 -13.078 -3.244 1 95.94 271 PRO A C 1
ATOM 2166 O O . PRO A 1 271 ? -7.637 -13.992 -3.98 1 95.94 271 PRO A O 1
ATOM 2169 N N . LYS A 1 272 ? -8.953 -13.172 -2.377 1 96.69 272 LYS A N 1
ATOM 2170 C CA . LYS A 1 272 ? -9.648 -14.453 -2.254 1 96.69 272 LYS A CA 1
ATOM 2171 C C . LYS A 1 272 ? -10.398 -14.797 -3.541 1 96.69 272 LYS A C 1
ATOM 2173 O O . LYS A 1 272 ? -10.422 -15.961 -3.953 1 96.69 272 LYS A O 1
ATOM 2178 N N . LEU A 1 273 ? -10.992 -13.797 -4.129 1 97.88 273 LEU A N 1
ATOM 2179 C CA . LEU A 1 273 ? -11.695 -14 -5.395 1 97.88 273 LEU A CA 1
ATOM 2180 C C . LEU A 1 273 ? -10.711 -14.359 -6.504 1 97.88 273 LEU A C 1
ATOM 2182 O O . LEU A 1 273 ? -10.945 -15.297 -7.27 1 97.88 273 LEU A O 1
ATOM 2186 N N . ARG A 1 274 ? -9.695 -13.594 -6.574 1 98.06 274 ARG A N 1
ATOM 2187 C CA . ARG A 1 274 ? -8.672 -13.852 -7.582 1 98.06 274 ARG A CA 1
ATOM 2188 C C . ARG A 1 274 ? -8.148 -15.281 -7.48 1 98.06 274 ARG A C 1
ATOM 2190 O O . ARG A 1 274 ? -8.039 -15.977 -8.492 1 98.06 274 ARG A O 1
ATOM 2197 N N . ASN A 1 275 ? -7.875 -15.711 -6.238 1 97.69 275 ASN A N 1
ATOM 2198 C CA . ASN A 1 275 ? -7.348 -17.047 -6.02 1 97.69 275 ASN A CA 1
ATOM 2199 C C . ASN A 1 275 ? -8.352 -18.125 -6.418 1 97.69 275 ASN A C 1
ATOM 2201 O O . ASN A 1 275 ? -7.98 -19.156 -6.98 1 97.69 275 ASN A O 1
ATOM 2205 N N . ALA A 1 276 ? -9.578 -17.891 -6.125 1 97.81 276 ALA A N 1
ATOM 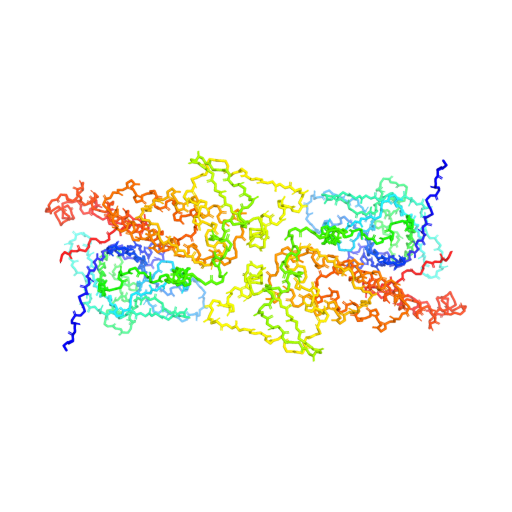2206 C CA . ALA A 1 276 ? -10.617 -18.844 -6.5 1 97.81 276 ALA A CA 1
ATOM 2207 C C . ALA A 1 276 ? -10.742 -18.953 -8.016 1 97.81 276 ALA A C 1
ATOM 2209 O O . ALA A 1 276 ? -10.898 -20.047 -8.555 1 97.81 276 ALA A O 1
ATOM 2210 N N . LEU A 1 277 ? -10.672 -17.828 -8.664 1 98 277 LEU A N 1
ATOM 2211 C CA . LEU A 1 277 ? -10.742 -17.812 -10.117 1 98 277 LEU A CA 1
ATOM 2212 C C . LEU A 1 277 ? -9.5 -18.469 -10.727 1 98 277 LEU A C 1
ATOM 2214 O O . LEU A 1 277 ? -9.594 -19.156 -11.75 1 98 277 LEU A O 1
ATOM 2218 N N . GLU A 1 278 ? -8.398 -18.234 -10.078 1 97.81 278 GLU A N 1
ATOM 2219 C CA . GLU A 1 278 ? -7.168 -18.875 -10.562 1 97.81 278 GLU A CA 1
ATOM 2220 C C . GLU A 1 278 ? -7.273 -20.391 -10.508 1 97.81 278 GLU A C 1
ATOM 2222 O O . GLU A 1 278 ? -6.824 -21.078 -11.422 1 97.81 278 GLU A O 1
ATOM 2227 N N . GLU A 1 279 ? -7.84 -20.875 -9.469 1 97.25 279 GLU A N 1
ATOM 2228 C CA . GLU A 1 279 ? -8.023 -22.312 -9.328 1 97.25 279 GLU A CA 1
ATOM 2229 C C . GLU A 1 279 ? -8.836 -22.891 -10.492 1 97.25 279 GLU A C 1
ATOM 2231 O O . GLU A 1 279 ? -8.461 -23.906 -11.07 1 97.25 279 GLU A O 1
ATOM 2236 N N . GLU A 1 280 ? -9.875 -22.219 -10.82 1 97.25 280 GLU A N 1
ATOM 2237 C CA . GLU A 1 280 ? -10.711 -22.672 -11.93 1 97.25 280 GLU A CA 1
ATOM 2238 C C . GLU A 1 280 ? -10 -22.5 -13.266 1 97.25 280 GLU A C 1
ATOM 2240 O O . GLU A 1 280 ? -10.133 -23.344 -14.156 1 97.25 280 GLU A O 1
ATOM 2245 N N . ALA A 1 281 ? -9.32 -21.406 -13.383 1 97.75 281 ALA A N 1
ATOM 2246 C CA . ALA A 1 281 ? -8.586 -21.125 -14.617 1 97.75 281 ALA A CA 1
ATOM 2247 C C . ALA A 1 281 ? -7.492 -22.156 -14.859 1 97.75 281 ALA A C 1
ATOM 2249 O O . ALA A 1 281 ? -7.258 -22.562 -15.992 1 97.75 281 ALA A O 1
ATOM 2250 N N . VAL A 1 282 ? -6.871 -22.547 -13.797 1 97.25 282 VAL A N 1
ATOM 2251 C CA . VAL A 1 282 ? -5.828 -23.562 -13.891 1 97.25 282 VAL A CA 1
ATOM 2252 C C . VAL A 1 282 ? -6.418 -24.859 -14.422 1 97.25 282 VAL A C 1
ATOM 2254 O O . VAL A 1 282 ? -5.852 -25.484 -15.32 1 97.25 282 VAL A O 1
ATOM 2257 N N . LYS A 1 283 ? -7.566 -25.281 -13.93 1 96.06 283 LYS A N 1
ATOM 2258 C CA . LYS A 1 283 ? -8.234 -26.484 -14.414 1 96.06 283 LYS A CA 1
ATOM 2259 C C . LYS A 1 283 ? -8.547 -26.391 -15.906 1 96.06 283 LYS A C 1
ATOM 2261 O O . LYS A 1 283 ? -8.344 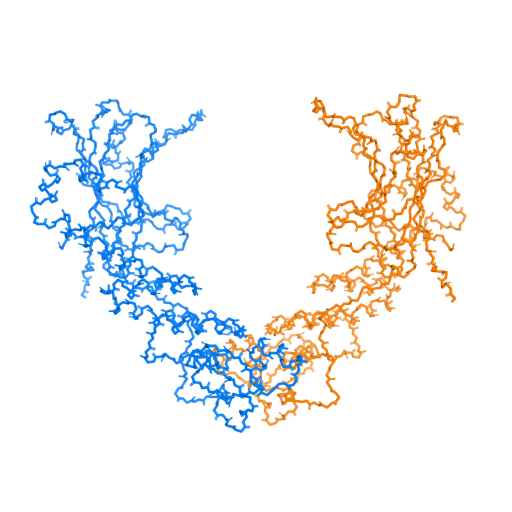-27.344 -16.656 1 96.06 283 LYS A O 1
ATOM 2266 N N . ALA A 1 284 ? -8.977 -25.234 -16.281 1 97 284 ALA A N 1
ATOM 2267 C CA . ALA A 1 284 ? -9.305 -25.016 -17.688 1 97 284 ALA A CA 1
ATOM 2268 C C . ALA A 1 284 ? -8.055 -25.047 -18.547 1 97 284 ALA A C 1
ATOM 2270 O O . ALA A 1 284 ? -8.062 -25.625 -19.641 1 97 284 ALA A O 1
ATOM 2271 N N . ALA A 1 285 ? -7.039 -24.453 -18.094 1 96.31 285 ALA A N 1
ATOM 2272 C CA . ALA A 1 285 ? -5.785 -24.422 -18.844 1 96.31 285 ALA A CA 1
ATOM 2273 C C . ALA A 1 285 ? -5.227 -25.828 -19.031 1 96.31 285 ALA A C 1
ATOM 2275 O O . ALA A 1 285 ? -4.695 -26.141 -20.094 1 96.31 285 ALA A O 1
ATOM 2276 N N . VAL A 1 286 ? -5.324 -26.625 -18.016 1 95.88 286 VAL A N 1
ATOM 2277 C CA . VAL A 1 286 ? -4.855 -28 -18.094 1 95.88 286 VAL A CA 1
ATOM 2278 C C . VAL A 1 286 ? -5.668 -28.766 -19.141 1 95.88 286 VAL A C 1
ATOM 2280 O O . VAL A 1 286 ? -5.117 -29.547 -19.922 1 95.88 286 VAL A O 1
ATOM 2283 N N . LYS A 1 287 ? -6.906 -28.469 -19.188 1 94.75 287 LYS A N 1
ATOM 2284 C CA . LYS A 1 287 ? -7.762 -29.094 -20.188 1 94.75 287 LYS A CA 1
ATOM 2285 C C . LYS A 1 287 ? -7.398 -28.641 -21.594 1 94.75 287 LYS A C 1
ATOM 2287 O O . LYS A 1 287 ? -7.434 -29.422 -22.531 1 94.75 287 LYS A O 1
ATOM 2292 N N . ASP A 1 288 ? -6.988 -27.406 -21.672 1 92.94 288 ASP A N 1
ATOM 2293 C CA . ASP A 1 288 ? -6.664 -26.797 -22.953 1 92.94 288 ASP A CA 1
ATOM 2294 C C . ASP A 1 288 ? -5.199 -27.031 -23.328 1 92.94 288 ASP A C 1
ATOM 2296 O O . ASP A 1 288 ? -4.66 -26.359 -24.203 1 92.94 288 ASP A O 1
ATOM 2300 N N . HIS A 1 289 ? -4.551 -27.922 -22.656 1 92.31 289 HIS A N 1
ATOM 2301 C CA . HIS A 1 289 ? -3.094 -28.016 -22.703 1 92.31 289 HIS A CA 1
ATOM 2302 C C . HIS A 1 289 ? -2.596 -28.328 -24.109 1 92.31 289 HIS A C 1
ATOM 2304 O O . HIS A 1 289 ? -1.422 -28.125 -24.422 1 92.31 289 HIS A O 1
ATOM 2310 N N . GLU A 1 290 ? -3.475 -28.797 -25 1 90.38 290 GLU A N 1
ATOM 2311 C CA . GLU A 1 290 ? -3.031 -29.188 -26.344 1 90.38 290 GLU A CA 1
ATOM 2312 C C . GLU A 1 290 ? -3.188 -28.047 -27.344 1 90.38 290 GLU A C 1
ATOM 2314 O O . GLU A 1 290 ? -2.643 -28.094 -28.438 1 90.38 290 GLU A O 1
ATOM 2319 N N . SER A 1 291 ? -3.959 -27.031 -26.969 1 90.69 291 SER A N 1
ATOM 2320 C CA . SER A 1 291 ? -4.191 -25.906 -27.859 1 90.69 291 SER A CA 1
ATOM 2321 C C . SER A 1 291 ? -3.271 -24.734 -27.516 1 90.69 291 SER A C 1
ATOM 2323 O O . SER A 1 291 ? -3.461 -24.062 -26.484 1 90.69 291 SER A O 1
ATOM 2325 N N . LEU A 1 292 ? -2.342 -24.469 -28.406 1 88.69 292 LEU A N 1
ATOM 2326 C CA . LEU A 1 292 ? -1.408 -23.359 -28.188 1 88.69 292 LEU A CA 1
ATOM 2327 C C . LEU A 1 292 ? -2.145 -22.031 -28.109 1 88.69 292 LEU A C 1
ATOM 2329 O O . LEU A 1 292 ? -1.813 -21.188 -27.281 1 88.69 292 LEU A O 1
ATOM 2333 N N . GLU A 1 293 ? -3.07 -21.844 -28.906 1 89.06 293 GLU A N 1
ATOM 2334 C CA . GLU A 1 293 ? -3.836 -20.594 -28.953 1 89.06 293 GLU A CA 1
ATOM 2335 C C . GLU A 1 293 ? -4.543 -20.344 -27.609 1 89.06 293 GLU A C 1
ATOM 2337 O O . GLU A 1 293 ? -4.461 -19.25 -27.062 1 89.06 293 GLU A O 1
ATOM 2342 N N . ASP A 1 294 ? -5.164 -21.406 -27.156 1 92.25 294 ASP A N 1
ATOM 2343 C CA . ASP A 1 294 ? -5.871 -21.281 -25.891 1 92.25 294 ASP A CA 1
ATOM 2344 C C . ASP A 1 294 ? -4.898 -21.078 -24.734 1 92.25 294 ASP A C 1
ATOM 2346 O O . ASP A 1 294 ? -5.152 -20.25 -23.844 1 92.25 294 ASP A O 1
ATOM 2350 N N . LEU A 1 295 ? -3.812 -21.734 -24.766 1 92.31 295 LEU A N 1
ATOM 2351 C CA . LEU A 1 295 ? -2.807 -21.594 -23.719 1 92.31 295 LEU A CA 1
ATOM 2352 C C . LEU A 1 295 ? -2.24 -20.172 -23.703 1 92.31 295 LEU A C 1
ATOM 2354 O O . LEU A 1 295 ? -2 -19.609 -22.641 1 92.31 295 LEU A O 1
ATOM 2358 N N . LEU A 1 296 ? -2.039 -19.641 -24.844 1 90.62 296 L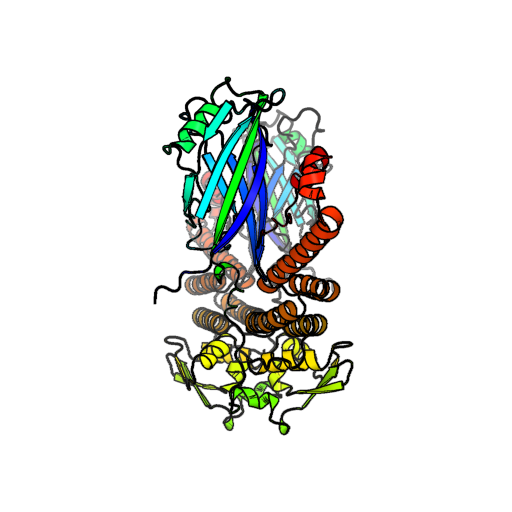EU A N 1
ATOM 2359 C CA . LEU A 1 296 ? -1.534 -18.281 -24.938 1 90.62 296 LEU A CA 1
ATOM 2360 C C . LEU A 1 296 ? -2.537 -17.297 -24.344 1 90.62 296 LEU A C 1
ATOM 2362 O O . LEU A 1 296 ? -2.15 -16.344 -23.656 1 90.62 296 LEU A O 1
ATOM 2366 N N . SER A 1 297 ? -3.77 -17.516 -24.609 1 92.25 297 SER A N 1
ATOM 2367 C CA . SER A 1 297 ? -4.809 -16.672 -24.031 1 92.25 297 SER A CA 1
ATOM 2368 C C . SER A 1 297 ? -4.781 -16.734 -22.516 1 92.25 297 SER A C 1
ATOM 2370 O O . SER A 1 297 ? -4.863 -15.711 -21.844 1 92.25 297 SER A O 1
ATOM 2372 N N . TRP A 1 298 ? -4.609 -17.891 -21.984 1 95.62 298 TRP A N 1
ATOM 2373 C CA . TRP A 1 298 ? -4.52 -18.062 -20.531 1 95.62 298 TRP A CA 1
ATOM 2374 C C . TRP A 1 298 ? -3.244 -17.422 -19.984 1 95.62 298 TRP A C 1
ATOM 2376 O O . TRP A 1 298 ? -3.248 -16.859 -18.906 1 95.62 298 TRP A O 1
ATOM 2386 N N . PHE A 1 299 ? -2.217 -17.516 -20.734 1 92.12 299 PHE A N 1
ATOM 2387 C CA . PHE A 1 299 ? -0.942 -16.938 -20.328 1 92.12 299 PHE A CA 1
ATOM 2388 C C . PHE A 1 299 ? -1.057 -15.422 -20.188 1 92.12 299 PHE A C 1
ATOM 2390 O O . PHE A 1 299 ? -0.637 -14.852 -19.172 1 92.12 299 PHE A O 1
ATOM 2397 N N . ILE A 1 300 ? -1.625 -14.828 -21.141 1 91.75 300 ILE A N 1
ATOM 2398 C CA . ILE A 1 300 ? -1.833 -13.383 -21.094 1 91.75 300 ILE A CA 1
ATOM 2399 C C . ILE A 1 300 ? -2.734 -13.023 -19.922 1 91.75 300 ILE A C 1
ATOM 2401 O O . ILE A 1 300 ? -2.439 -12.102 -19.156 1 91.75 300 ILE A O 1
ATOM 2405 N N . CYS A 1 301 ? -3.723 -13.742 -19.719 1 93.19 301 CYS A N 1
ATOM 2406 C CA . CYS A 1 301 ? -4.652 -13.547 -18.609 1 93.19 301 CYS A CA 1
ATOM 2407 C C . CYS A 1 301 ? -3.932 -13.648 -17.266 1 93.19 301 CYS A C 1
ATOM 2409 O O . CYS A 1 301 ? -4.16 -12.828 -16.375 1 93.19 301 CYS A O 1
ATOM 2411 N N . SER A 1 302 ? -3.068 -14.633 -17.188 1 93.88 302 SER A N 1
ATOM 2412 C CA . SER A 1 302 ? -2.354 -14.844 -15.938 1 93.88 302 SER A CA 1
ATOM 2413 C C . SER A 1 302 ? -1.507 -13.633 -15.57 1 93.88 302 SER A C 1
ATOM 2415 O O . SER A 1 302 ? -1.4 -13.266 -14.398 1 93.88 302 SER A O 1
ATOM 2417 N N . HIS A 1 303 ? -0.989 -13 -16.516 1 86.81 303 HIS A N 1
ATOM 2418 C CA . HIS A 1 303 ? -0.173 -11.812 -16.312 1 86.81 303 HIS A CA 1
ATOM 2419 C C . HIS A 1 303 ? -1.034 -10.609 -15.922 1 86.81 303 HIS A C 1
ATOM 2421 O O . HIS A 1 303 ? -0.748 -9.922 -14.938 1 86.81 303 HIS A O 1
ATOM 2427 N N . ASP A 1 304 ? -2.004 -10.406 -16.609 1 88 304 ASP A N 1
ATOM 2428 C CA . ASP A 1 304 ? -2.875 -9.25 -16.406 1 88 304 ASP A CA 1
ATOM 2429 C C . ASP A 1 304 ? -3.574 -9.32 -15.055 1 88 304 ASP A C 1
ATOM 2431 O O . ASP A 1 304 ? -3.793 -8.297 -14.414 1 88 304 ASP A O 1
ATOM 2435 N N . CYS A 1 305 ? -3.867 -10.523 -14.602 1 94.69 305 CYS A N 1
ATOM 2436 C CA . CYS A 1 305 ? -4.688 -10.695 -13.406 1 94.69 305 CYS A CA 1
ATOM 2437 C C . CYS A 1 305 ? -3.82 -11.023 -12.195 1 94.69 305 CYS A C 1
ATOM 2439 O O . CYS A 1 305 ? -4.328 -11.148 -11.078 1 94.69 305 CYS A O 1
ATOM 2441 N N . GLY A 1 306 ? -2.535 -11.195 -12.406 1 92.25 306 GLY A N 1
ATOM 2442 C CA . GLY A 1 306 ? -1.642 -11.523 -11.305 1 92.25 306 GLY A CA 1
ATOM 2443 C C . GLY A 1 306 ? -1.867 -12.914 -10.742 1 92.25 306 GLY A C 1
ATOM 2444 O O . GLY A 1 306 ? -2.025 -13.078 -9.531 1 92.25 306 GLY A O 1
ATOM 2445 N N . MET A 1 307 ? -1.862 -13.867 -11.578 1 95 307 MET A N 1
ATOM 2446 C CA . MET A 1 307 ? -2.096 -15.258 -11.219 1 95 307 MET A CA 1
ATOM 2447 C C . MET A 1 307 ? -0.844 -16.094 -11.453 1 95 307 MET A C 1
ATOM 2449 O O . MET A 1 307 ? -0.666 -16.672 -12.531 1 95 307 MET A O 1
ATOM 2453 N N . PRO A 1 308 ? -0.077 -16.25 -10.453 1 91.19 308 PRO A N 1
ATOM 2454 C CA . PRO A 1 308 ? 1.25 -16.844 -10.648 1 91.19 308 PRO A CA 1
ATOM 2455 C C . PRO A 1 308 ? 1.193 -18.344 -10.953 1 91.19 308 PRO A C 1
ATOM 2457 O O . PRO A 1 308 ? 2.01 -18.844 -11.719 1 91.19 308 PRO A O 1
ATOM 2460 N N . ILE A 1 309 ? 0.316 -19.047 -10.359 1 93.06 309 ILE A N 1
ATOM 2461 C CA . ILE A 1 309 ? 0.248 -20.484 -10.586 1 93.06 309 ILE A CA 1
ATOM 2462 C C . ILE A 1 309 ? -0.244 -20.75 -12.008 1 93.06 309 ILE A C 1
ATOM 2464 O O . ILE A 1 309 ? 0.308 -21.594 -12.711 1 93.06 309 ILE A O 1
ATOM 2468 N N . LEU A 1 310 ? -1.25 -20.016 -12.391 1 94.88 310 LEU A N 1
ATOM 2469 C CA . LEU A 1 310 ? -1.728 -20.125 -13.766 1 94.88 310 LEU A CA 1
ATOM 2470 C C . LEU A 1 310 ? -0.618 -19.797 -14.758 1 94.88 310 LEU A C 1
ATOM 2472 O O . LEU A 1 310 ? -0.459 -20.469 -15.773 1 94.88 310 LEU A O 1
ATOM 2476 N N . HIS A 1 311 ? 0.098 -18.828 -14.445 1 92 311 HIS A N 1
ATOM 2477 C CA . HIS A 1 311 ? 1.212 -18.422 -15.289 1 92 311 HIS A CA 1
ATOM 2478 C C . HIS A 1 311 ? 2.209 -19.547 -15.484 1 92 311 HIS A C 1
ATOM 2480 O O . HIS A 1 311 ? 2.605 -19.844 -16.609 1 92 311 HIS A O 1
ATOM 2486 N N . MET A 1 312 ? 2.518 -20.172 -14.453 1 89.56 312 MET A N 1
ATOM 2487 C C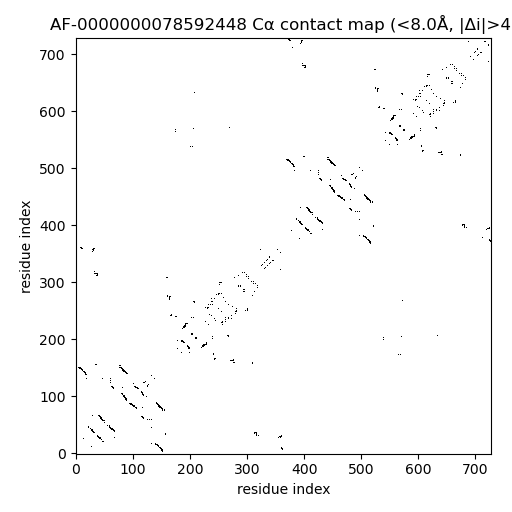A . MET A 1 312 ? 3.484 -21.266 -14.477 1 89.56 312 MET A CA 1
ATOM 2488 C C . MET A 1 312 ? 2.943 -22.453 -15.266 1 89.56 312 MET A C 1
ATOM 2490 O O . MET A 1 312 ? 3.666 -23.062 -16.062 1 89.56 312 MET A O 1
ATOM 2494 N N . VAL A 1 313 ? 1.712 -22.766 -15.109 1 93.06 313 VAL A N 1
ATOM 2495 C CA . VAL A 1 313 ? 1.074 -23.875 -15.805 1 93.06 313 VAL A CA 1
ATOM 2496 C C . VAL A 1 313 ? 1.088 -23.625 -17.312 1 93.06 313 VAL A C 1
ATOM 2498 O O . VAL A 1 313 ? 1.46 -24.5 -18.094 1 93.06 313 VAL A O 1
ATOM 2501 N N . CYS A 1 314 ? 0.762 -22.391 -17.672 1 90.81 314 CYS A N 1
ATOM 2502 C CA . CYS A 1 314 ? 0.764 -22.031 -19.078 1 90.81 314 CYS A CA 1
ATOM 2503 C C . CYS A 1 314 ? 2.172 -22.109 -19.656 1 90.81 314 CYS A C 1
ATOM 2505 O O . CYS A 1 314 ? 2.375 -22.656 -20.734 1 90.81 314 CYS A O 1
ATOM 2507 N N . LEU A 1 315 ? 3.059 -21.609 -18.906 1 87.06 315 LEU A N 1
ATOM 2508 C CA . LEU A 1 315 ? 4.445 -21.625 -19.359 1 87.06 315 LEU A CA 1
ATOM 2509 C C . LEU A 1 315 ? 4.934 -23.062 -19.547 1 87.06 315 LEU A C 1
ATOM 2511 O O . LEU A 1 315 ? 5.609 -23.359 -20.531 1 87.06 315 LEU A O 1
ATOM 2515 N N . ALA A 1 316 ? 4.629 -23.906 -18.672 1 89.31 316 ALA A N 1
ATOM 2516 C CA . ALA A 1 316 ? 5.039 -25.312 -18.734 1 89.31 316 ALA A CA 1
ATOM 2517 C C . ALA A 1 316 ? 4.5 -25.984 -20 1 89.31 316 ALA A C 1
ATOM 2519 O O . ALA A 1 316 ? 5.25 -26.609 -20.75 1 89.31 316 ALA A O 1
ATOM 2520 N N . TYR A 1 317 ? 3.252 -25.797 -20.297 1 90.19 317 TYR A N 1
ATOM 2521 C CA . TYR A 1 317 ? 2.635 -26.438 -21.453 1 90.19 317 TYR A CA 1
ATOM 2522 C C . TYR A 1 317 ? 3.111 -25.812 -22.75 1 90.19 317 TYR A C 1
ATOM 2524 O O . TYR A 1 317 ? 3.346 -26.516 -23.734 1 90.19 317 TYR A O 1
ATOM 2532 N N . ILE A 1 318 ? 3.232 -24.484 -22.75 1 85.81 318 ILE A N 1
ATOM 2533 C CA . ILE A 1 318 ? 3.73 -23.812 -23.938 1 85.81 318 ILE A CA 1
ATOM 2534 C C . ILE A 1 318 ? 5.141 -24.297 -24.266 1 85.81 318 ILE A C 1
ATOM 2536 O O . ILE A 1 318 ? 5.445 -24.641 -25.406 1 85.81 318 ILE A O 1
ATOM 2540 N N . ALA A 1 319 ? 5.945 -24.391 -23.203 1 82.38 319 ALA A N 1
ATOM 2541 C CA . ALA A 1 319 ? 7.305 -24.891 -23.375 1 82.38 319 ALA A CA 1
ATOM 2542 C C . ALA A 1 319 ? 7.297 -26.344 -23.875 1 82.38 319 ALA A C 1
ATOM 2544 O O . ALA A 1 319 ? 8.094 -26.719 -24.734 1 82.38 319 ALA A O 1
ATOM 2545 N N . SER A 1 320 ? 6.414 -27.078 -23.359 1 82.44 320 SER A N 1
ATOM 2546 C CA . SER A 1 320 ? 6.309 -28.484 -23.766 1 82.44 320 SER A CA 1
ATOM 2547 C C . SER A 1 320 ? 5.875 -28.609 -25.219 1 82.44 320 SER A C 1
ATOM 2549 O O . SER A 1 320 ? 6.402 -29.453 -25.953 1 82.44 320 SER A O 1
ATOM 2551 N N . ILE A 1 321 ? 4.941 -27.812 -25.625 1 80.94 321 ILE A N 1
ATOM 2552 C CA . ILE A 1 321 ? 4.473 -27.812 -27.016 1 80.94 321 ILE A CA 1
ATOM 2553 C C . ILE A 1 321 ? 5.613 -27.422 -27.953 1 80.94 321 ILE A C 1
ATOM 2555 O O . ILE A 1 321 ? 5.836 -28.078 -28.969 1 80.94 321 ILE A O 1
ATOM 2559 N N . HIS A 1 322 ? 6.32 -26.469 -27.594 1 77.25 322 HIS A N 1
ATOM 2560 C CA . HIS A 1 322 ? 7.441 -26.016 -28.406 1 77.25 322 HIS A CA 1
ATOM 2561 C C . HIS A 1 322 ? 8.547 -27.062 -28.469 1 77.25 322 HIS A C 1
ATOM 2563 O O . HIS A 1 322 ? 9.141 -27.297 -29.516 1 77.25 322 HIS A O 1
ATOM 2569 N N . ALA A 1 323 ? 8.797 -27.625 -27.359 1 72.25 323 ALA A N 1
ATOM 2570 C CA . ALA A 1 323 ? 9.812 -28.672 -27.312 1 72.25 323 ALA A CA 1
ATOM 2571 C C . ALA A 1 323 ? 9.422 -29.875 -28.188 1 72.25 323 ALA A C 1
ATOM 2573 O O . ALA A 1 323 ? 10.258 -30.422 -28.906 1 72.25 323 ALA A O 1
ATOM 2574 N N . ASN A 1 324 ? 8.211 -30.188 -28.141 1 72.56 324 ASN A N 1
ATOM 2575 C CA . ASN A 1 324 ? 7.719 -31.281 -28.969 1 72.56 324 ASN A CA 1
ATOM 2576 C C . ASN A 1 324 ? 7.785 -30.953 -30.453 1 72.56 324 ASN A C 1
ATOM 2578 O O . ASN A 1 324 ? 8.156 -31.781 -31.281 1 72.56 324 ASN A O 1
ATOM 2582 N N . GLN A 1 325 ? 7.438 -29.734 -30.734 1 70.81 325 GLN A N 1
ATOM 2583 C CA . GLN A 1 325 ? 7.535 -29.281 -32.125 1 70.81 325 GLN A CA 1
ATOM 2584 C C . GLN A 1 325 ? 8.984 -29.266 -32.594 1 70.81 325 GLN A C 1
ATOM 2586 O O . GLN A 1 325 ? 9.289 -29.719 -33.688 1 70.81 325 GLN A O 1
ATOM 2591 N N . TYR A 1 326 ? 9.742 -28.828 -31.688 1 62.88 326 TYR A N 1
ATOM 2592 C CA . TYR A 1 326 ? 11.172 -28.812 -32 1 62.88 326 TYR A CA 1
ATOM 2593 C C . TYR A 1 326 ? 11.703 -30.219 -32.25 1 62.88 326 TYR A C 1
ATOM 2595 O O . TYR A 1 326 ? 12.414 -30.453 -33.219 1 62.88 326 TYR A O 1
ATOM 2603 N N . MET A 1 327 ? 11.305 -31.109 -31.375 1 64.31 327 MET A N 1
ATOM 2604 C CA . MET A 1 327 ? 11.734 -32.5 -31.5 1 64.31 327 MET A CA 1
ATOM 2605 C C . MET A 1 327 ? 11.188 -33.125 -32.781 1 64.31 327 MET A C 1
ATOM 2607 O O . MET A 1 327 ? 11.875 -33.906 -33.438 1 64.31 327 MET A O 1
ATOM 2611 N N . ARG A 1 328 ? 10.031 -32.75 -33.094 1 63.12 328 ARG A N 1
ATOM 2612 C CA . ARG A 1 328 ? 9.422 -33.281 -34.312 1 63.12 328 ARG A CA 1
ATOM 2613 C C . ARG A 1 328 ? 10.102 -32.688 -35.562 1 63.12 328 ARG A C 1
ATOM 2615 O O . ARG A 1 328 ? 10.391 -33.438 -36.531 1 63.12 328 ARG A O 1
ATOM 2622 N N . ASP A 1 329 ? 10.258 -31.422 -35.531 1 58.94 329 ASP A N 1
ATOM 2623 C CA . ASP A 1 329 ? 10.812 -30.734 -36.688 1 58.94 329 ASP A CA 1
ATOM 2624 C C . ASP A 1 329 ? 12.281 -31.094 -36.875 1 58.94 329 ASP A C 1
ATOM 2626 O O . ASP A 1 329 ? 12.758 -31.188 -38.031 1 58.94 329 ASP A O 1
ATOM 2630 N N . PHE A 1 330 ? 12.789 -31.297 -35.688 1 50.66 330 PHE A N 1
ATOM 2631 C CA . PHE A 1 330 ? 14.242 -31.406 -35.812 1 50.66 330 PHE A CA 1
ATOM 2632 C C . PHE A 1 330 ? 14.719 -32.781 -35.406 1 50.66 330 PHE A C 1
ATOM 2634 O O . PHE A 1 330 ? 15.859 -33.188 -35.719 1 50.66 330 PHE A O 1
ATOM 2641 N N . THR A 1 331 ? 13.797 -33.406 -34.438 1 48.97 331 THR A N 1
ATOM 2642 C CA . THR A 1 331 ? 14.234 -34.75 -34.031 1 48.97 331 THR A CA 1
ATOM 2643 C C . THR A 1 331 ? 13.438 -35.812 -34.75 1 48.97 331 THR A C 1
ATOM 2645 O O . THR A 1 331 ? 13.617 -37 -34.469 1 48.97 331 THR A O 1
ATOM 2648 N N . GLU A 1 332 ? 12.414 -35.75 -35.312 1 43.78 332 GLU A N 1
ATOM 2649 C CA . GLU A 1 332 ? 11.969 -37 -35.906 1 43.78 332 GLU A CA 1
ATOM 2650 C C . GLU A 1 332 ? 13.141 -37.969 -36.156 1 43.78 332 GLU A C 1
ATOM 2652 O O . GLU A 1 332 ? 14.297 -37.531 -36.188 1 43.78 332 GLU A O 1
ATOM 2657 N N . GLY A 1 333 ? 13.07 -39.125 -37.125 1 37.47 333 GLY A N 1
ATOM 2658 C CA . GLY A 1 333 ? 13.719 -40.406 -36.875 1 37.47 333 GLY A CA 1
ATOM 2659 C C . GLY A 1 333 ? 15.086 -40.281 -36.25 1 37.47 333 GLY A C 1
ATOM 2660 O O . GLY A 1 333 ? 15.203 -40.344 -35.031 1 37.47 333 GLY A O 1
ATOM 2661 N N . SER A 1 334 ? 16.281 -40.719 -37 1 37.94 334 SER A N 1
ATOM 2662 C CA . SER A 1 334 ? 17.703 -41.031 -36.969 1 37.94 334 SER A CA 1
ATOM 2663 C C . SER A 1 334 ? 18.516 -39.781 -36.656 1 37.94 334 SER A C 1
ATOM 2665 O O . SER A 1 334 ? 19.75 -39.844 -36.5 1 37.94 334 SER A O 1
ATOM 2667 N N . MET A 1 335 ? 17.984 -38.562 -36.625 1 36.56 335 MET A N 1
ATOM 2668 C CA . MET A 1 335 ? 18.75 -37.344 -36.875 1 36.56 335 MET A CA 1
ATOM 2669 C C . MET A 1 335 ? 19.281 -36.75 -35.594 1 36.56 335 MET A C 1
ATOM 2671 O O . MET A 1 335 ? 20.297 -36.062 -35.594 1 36.56 335 MET A O 1
ATOM 2675 N N . VAL A 1 336 ? 18.516 -36.688 -34.594 1 40.31 336 VAL A N 1
ATOM 2676 C CA . VAL A 1 336 ? 19.156 -36.031 -33.438 1 40.31 336 VAL A CA 1
ATOM 2677 C C . VAL A 1 336 ? 20.469 -36.75 -33.125 1 40.31 336 VAL A C 1
ATOM 2679 O O . VAL A 1 336 ? 21.5 -36.094 -32.938 1 40.31 336 VAL A O 1
ATOM 2682 N N . ILE A 1 337 ? 20.312 -38.031 -32.906 1 41.28 337 ILE A N 1
ATOM 2683 C CA . ILE A 1 337 ? 21.531 -38.812 -32.812 1 41.28 337 ILE A CA 1
ATOM 2684 C C . ILE A 1 337 ? 22.312 -38.75 -34.125 1 41.28 337 ILE A C 1
ATOM 2686 O O . ILE A 1 337 ? 23.531 -38.562 -34.125 1 41.28 337 ILE A O 1
ATOM 2690 N N . SER A 1 338 ? 21.578 -38.875 -35.312 1 41.09 338 SER A N 1
ATOM 2691 C CA . SER A 1 338 ? 22.203 -38.75 -36.656 1 41.09 338 SER A CA 1
ATOM 2692 C C . SER A 1 338 ? 22.609 -37.344 -36.969 1 41.09 338 SER A C 1
ATOM 2694 O O . SER A 1 338 ? 23.688 -37.094 -37.5 1 41.09 338 SER A O 1
ATOM 2696 N N . VAL A 1 339 ? 21.812 -36.312 -36.719 1 42.59 339 VAL A N 1
ATOM 2697 C CA . VAL A 1 339 ? 22.266 -34.938 -36.875 1 42.59 339 VAL A CA 1
ATOM 2698 C C . VAL A 1 339 ? 23.344 -34.656 -35.844 1 42.59 339 VAL A C 1
ATOM 2700 O O . VAL A 1 339 ? 24.359 -34 -36.125 1 42.59 339 VAL A O 1
ATOM 2703 N N . ALA A 1 340 ? 23.047 -34.969 -34.531 1 44.22 340 ALA A N 1
ATOM 2704 C CA . ALA A 1 340 ? 24.109 -34.875 -33.531 1 44.22 340 ALA A CA 1
ATOM 2705 C C . ALA A 1 340 ? 25.359 -35.625 -34 1 44.22 340 ALA A C 1
ATOM 2707 O O . ALA A 1 340 ? 26.484 -35.188 -33.75 1 44.22 340 ALA A O 1
ATOM 2708 N N . ARG A 1 341 ? 25.078 -36.75 -34.656 1 49.03 341 ARG A N 1
ATOM 2709 C CA . ARG A 1 341 ? 26.188 -37.438 -35.281 1 49.03 341 ARG A CA 1
ATOM 2710 C C . ARG A 1 341 ? 26.641 -36.75 -36.562 1 49.03 341 ARG A C 1
ATOM 2712 O O . ARG A 1 341 ? 27.828 -36.625 -36.812 1 49.03 341 ARG A O 1
ATOM 2719 N N . ALA A 1 342 ? 25.719 -36.312 -37.5 1 48.38 342 ALA A N 1
ATOM 2720 C CA . ALA A 1 342 ? 26.047 -35.75 -38.812 1 48.38 342 ALA A CA 1
ATOM 2721 C C . ALA A 1 342 ? 26.375 -34.25 -38.688 1 48.38 342 ALA A C 1
ATOM 2723 O O . ALA A 1 342 ? 27.203 -33.75 -39.438 1 48.38 342 ALA A O 1
ATOM 2724 N N . HIS A 1 343 ? 25.625 -33.438 -37.875 1 43.47 343 HIS A N 1
ATOM 2725 C CA . HIS A 1 343 ? 25.906 -32 -37.719 1 43.47 343 HIS A CA 1
ATOM 2726 C C . HIS A 1 343 ? 26.031 -31.641 -36.219 1 43.47 343 HIS A C 1
ATOM 2728 O O . HIS A 1 343 ? 25.156 -30.953 -35.688 1 43.47 343 HIS A O 1
ATOM 2734 N N . PRO A 1 344 ? 27.016 -32.188 -35.562 1 48.97 344 PRO A N 1
ATOM 2735 C CA . PRO A 1 344 ? 27.266 -32 -34.125 1 48.97 344 PRO A CA 1
ATOM 2736 C C . PRO A 1 344 ? 27.203 -30.531 -33.719 1 48.97 344 PRO A C 1
ATOM 2738 O O . PRO A 1 344 ? 26.703 -30.219 -32.625 1 48.97 344 PRO A O 1
ATOM 2741 N N . GLU A 1 345 ? 27.625 -29.797 -34.625 1 48.25 345 GLU A N 1
ATOM 2742 C CA . GLU A 1 345 ? 27.641 -28.375 -34.281 1 48.25 345 GLU A CA 1
ATOM 2743 C C . GLU A 1 345 ? 26.234 -27.828 -34.125 1 48.25 345 GLU A C 1
ATOM 2745 O O . GLU A 1 345 ? 25.953 -27.062 -33.219 1 48.25 345 GLU A O 1
ATOM 2750 N N . LEU A 1 346 ? 25.406 -28.203 -34.969 1 46.22 346 LEU A N 1
ATOM 2751 C CA . LEU A 1 346 ? 24.031 -27.734 -34.906 1 46.22 346 LEU A CA 1
ATOM 2752 C C . LEU A 1 346 ? 23.328 -28.297 -33.656 1 46.22 346 LEU A C 1
ATOM 2754 O O . LEU A 1 346 ? 22.594 -27.578 -32.969 1 46.22 346 LEU A O 1
ATOM 2758 N N . ALA A 1 347 ? 23.641 -29.547 -33.406 1 45.41 347 ALA A N 1
ATOM 2759 C CA . ALA A 1 347 ? 23.125 -30.156 -32.188 1 45.41 347 ALA A CA 1
ATOM 2760 C C . ALA A 1 347 ? 23.625 -29.406 -30.953 1 45.41 347 ALA A C 1
ATOM 2762 O O . ALA A 1 347 ? 22.859 -29.188 -30.016 1 45.41 347 ALA A O 1
ATOM 2763 N N . GLU A 1 348 ? 24.922 -29.109 -31.047 1 47.22 348 GLU A N 1
ATOM 2764 C CA . GLU A 1 348 ? 25.5 -28.312 -29.969 1 47.22 348 GLU A CA 1
ATOM 2765 C C . GLU A 1 348 ? 24.828 -26.953 -29.875 1 47.22 348 GLU A C 1
ATOM 2767 O O . GLU A 1 348 ? 24.5 -26.5 -28.766 1 47.22 348 GLU A O 1
ATOM 2772 N N . LYS A 1 349 ? 24.703 -26.328 -30.969 1 44.91 349 LYS A N 1
ATOM 2773 C CA . LYS A 1 349 ? 24.094 -25.016 -30.984 1 44.91 349 LYS A CA 1
ATOM 2774 C C . LYS A 1 349 ? 22.656 -25.062 -30.5 1 44.91 349 LYS A C 1
ATOM 2776 O O . LYS A 1 349 ? 22.203 -24.172 -29.766 1 44.91 349 LYS A O 1
ATOM 2781 N N . LEU A 1 350 ? 22.062 -26.078 -30.891 1 44.66 350 LEU A N 1
ATOM 2782 C CA . LEU A 1 350 ? 20.672 -26.25 -30.484 1 44.66 350 LEU A CA 1
ATOM 2783 C C . LEU A 1 350 ? 20.578 -26.562 -28.984 1 44.66 350 LEU A C 1
ATOM 2785 O O . LEU A 1 350 ? 19.594 -26.234 -28.328 1 44.66 350 LEU A O 1
ATOM 2789 N N . ASN A 1 351 ? 21.609 -27.281 -28.562 1 42.78 351 ASN A N 1
ATOM 2790 C CA . ASN A 1 351 ? 21.703 -27.578 -27.141 1 42.78 351 ASN A CA 1
ATOM 2791 C C . ASN A 1 351 ? 22.219 -26.375 -26.344 1 42.78 351 ASN A C 1
ATOM 2793 O O . ASN A 1 351 ? 22 -26.281 -25.141 1 42.78 351 ASN A O 1
ATOM 2797 N N . ARG A 1 352 ? 23.078 -25.672 -27 1 38.78 352 ARG A N 1
ATOM 2798 C CA . ARG A 1 352 ? 23.719 -24.547 -26.328 1 38.78 352 ARG A CA 1
ATOM 2799 C C . ARG A 1 352 ? 22.781 -23.344 -26.25 1 38.78 352 ARG A C 1
ATOM 2801 O O . ARG A 1 352 ? 23.125 -22.297 -25.703 1 38.78 352 ARG A O 1
ATOM 2808 N N . ARG A 1 353 ? 21.672 -23.391 -26.984 1 35.16 353 ARG A N 1
ATOM 2809 C CA . ARG A 1 353 ? 21.062 -22.062 -26.906 1 35.16 353 ARG A CA 1
ATOM 2810 C C . ARG A 1 353 ? 20.875 -21.641 -25.453 1 35.16 353 ARG A C 1
ATOM 2812 O O . ARG A 1 353 ? 20.344 -22.406 -24.641 1 35.16 353 ARG A O 1
ATOM 2819 N N . GLN A 1 354 ? 21.594 -20.75 -25.109 1 33.97 354 GLN A N 1
ATOM 2820 C CA . GLN A 1 354 ? 21.578 -19.812 -23.984 1 33.97 354 GLN A CA 1
ATOM 2821 C C . GLN A 1 354 ? 20.234 -19.109 -23.875 1 33.97 354 GLN A C 1
ATOM 2823 O O . GLN A 1 354 ? 19.688 -18.609 -24.859 1 33.97 354 GLN A O 1
ATOM 2828 N N . GLY A 1 355 ? 19.047 -19.734 -23.391 1 37.34 355 GLY A N 1
ATOM 2829 C CA . GLY A 1 355 ? 17.812 -19.094 -22.953 1 37.34 355 GLY A CA 1
ATOM 2830 C C . GLY A 1 355 ? 16.953 -19.984 -22.078 1 37.34 355 GLY A C 1
ATOM 2831 O O . GLY A 1 355 ? 17.172 -21.188 -22 1 37.34 355 GLY A O 1
ATOM 2832 N N . ILE A 1 356 ? 16.016 -19.469 -21.219 1 36.16 356 ILE A N 1
ATOM 2833 C CA . ILE A 1 356 ? 15.188 -19.953 -20.125 1 36.16 356 ILE A CA 1
ATOM 2834 C C . ILE A 1 356 ? 14.508 -21.266 -20.531 1 36.16 356 ILE A C 1
ATOM 2836 O O . ILE A 1 356 ? 14.352 -22.156 -19.703 1 36.16 356 ILE A O 1
ATOM 2840 N N . LEU A 1 357 ? 13.984 -21.469 -21.734 1 37.88 357 LEU A N 1
ATOM 2841 C CA . LEU A 1 357 ? 12.93 -22.453 -21.969 1 37.88 357 LEU A CA 1
ATOM 2842 C C . LEU A 1 357 ? 13.477 -23.672 -22.719 1 37.88 357 LEU A C 1
ATOM 2844 O O . LEU A 1 357 ? 13.141 -23.891 -23.875 1 37.88 357 LEU A O 1
ATOM 2848 N N . ARG A 1 358 ? 14.68 -24.188 -22.375 1 38.12 358 ARG A N 1
ATOM 2849 C CA . ARG A 1 358 ? 15.062 -25.359 -23.156 1 38.12 358 ARG A CA 1
ATOM 2850 C C . ARG A 1 358 ? 14.406 -26.625 -22.594 1 38.12 358 ARG A C 1
ATOM 2852 O O . ARG A 1 358 ? 14.594 -26.953 -21.422 1 38.12 358 ARG A O 1
ATOM 2859 N N . PRO A 1 359 ? 13.43 -27.219 -23.297 1 36.91 359 PRO A N 1
ATOM 2860 C CA . PRO A 1 359 ? 12.82 -28.453 -22.812 1 36.91 359 PRO A CA 1
ATOM 2861 C C . PRO A 1 359 ? 13.789 -29.625 -22.797 1 36.91 359 PRO A C 1
ATOM 2863 O O . PRO A 1 359 ? 14.656 -29.719 -23.672 1 36.91 359 PRO A O 1
ATOM 2866 N N . THR A 1 360 ? 14.328 -30.078 -21.719 1 33.84 360 THR A N 1
ATOM 2867 C CA . THR A 1 360 ? 15.039 -31.344 -21.688 1 33.84 360 THR A CA 1
ATOM 2868 C C . THR A 1 360 ? 14.086 -32.5 -22.016 1 33.84 360 THR A C 1
ATOM 2870 O O . THR A 1 360 ? 13.039 -32.656 -21.375 1 33.84 360 THR A O 1
ATOM 2873 N N . PRO A 1 361 ? 14.242 -33.062 -23.234 1 31.52 361 PRO A N 1
ATOM 2874 C CA . PRO A 1 361 ? 13.406 -34.219 -23.578 1 31.52 361 PRO A CA 1
ATOM 2875 C C . PRO A 1 361 ? 13.516 -35.375 -22.578 1 31.52 361 PRO A C 1
ATOM 2877 O O . PRO A 1 361 ? 14.578 -35.562 -21.984 1 31.52 361 PRO A O 1
ATOM 2880 N N . HIS A 1 362 ? 12.391 -35.562 -21.797 1 29.08 362 HIS A N 1
ATOM 2881 C CA . HIS A 1 362 ? 12.359 -36.812 -21.031 1 29.08 362 HIS A CA 1
ATOM 2882 C C . HIS A 1 362 ? 12.266 -38.031 -21.953 1 29.08 362 HIS A C 1
ATOM 2884 O O . HIS A 1 362 ? 11.609 -37.969 -22.984 1 29.08 362 HIS A O 1
ATOM 2890 N N . VAL A 1 363 ? 13.328 -38.719 -22.109 1 25.98 363 VAL A N 1
ATOM 2891 C CA . VAL A 1 363 ? 13.133 -40.031 -22.703 1 25.98 363 VAL A CA 1
ATOM 2892 C C . VAL A 1 363 ? 12.172 -40.844 -21.859 1 25.98 363 VAL A C 1
ATOM 2894 O O . VAL A 1 363 ? 12.242 -40.812 -20.625 1 25.98 363 VAL A O 1
ATOM 2897 N N . GLY A 1 364 ? 10.891 -41.406 -22.469 1 25.88 364 GLY A N 1
ATOM 2898 C CA . GLY A 1 364 ? 10.031 -42.375 -21.812 1 25.88 364 GLY A CA 1
ATOM 2899 C C . GLY A 1 364 ? 10.812 -43.406 -21.016 1 25.88 364 GLY A C 1
ATOM 2900 O O . GLY A 1 364 ? 11.992 -43.625 -21.281 1 25.88 364 GLY A O 1
ATOM 2901 N N . MET B 1 1 ? -12.734 49.312 -0.382 1 27.5 1 MET B N 1
ATOM 2902 C CA . MET B 1 1 ? -11.938 49.656 0.792 1 27.5 1 MET B CA 1
ATOM 2903 C C . MET B 1 1 ? -10.758 48.719 0.963 1 27.5 1 MET B C 1
ATOM 2905 O O . MET B 1 1 ? -10.938 47.5 1.015 1 27.5 1 MET B O 1
ATOM 2909 N N . SER B 1 2 ? -9.594 48.969 0.414 1 33.53 2 SER B N 1
ATOM 2910 C CA . SER B 1 2 ? -8.375 48.156 0.318 1 33.53 2 SER B CA 1
ATOM 2911 C C . SER B 1 2 ? -7.977 47.594 1.675 1 33.53 2 SER B C 1
ATOM 2913 O O . SER B 1 2 ? -7.707 48.344 2.617 1 33.53 2 SER B O 1
ATOM 2915 N N . GLN B 1 3 ? -8.68 46.594 2.221 1 37.97 3 GLN B N 1
ATOM 2916 C CA . GLN B 1 3 ? -8.414 46.031 3.543 1 37.97 3 GLN B CA 1
ATOM 2917 C C . GLN B 1 3 ? -6.914 46 3.83 1 37.97 3 GLN B C 1
ATOM 2919 O O . GLN B 1 3 ? -6.156 45.344 3.092 1 37.97 3 GLN B O 1
ATOM 2924 N N . THR B 1 4 ? -6.215 46.969 4.109 1 43.31 4 THR B N 1
ATOM 2925 C CA . THR B 1 4 ? -4.824 47.094 4.539 1 43.31 4 THR B CA 1
ATOM 2926 C C . THR B 1 4 ? -4.398 45.844 5.309 1 43.31 4 THR B C 1
ATOM 2928 O O . THR B 1 4 ? -4.887 45.594 6.414 1 43.31 4 THR B O 1
ATOM 2931 N N . ASP B 1 5 ? -4.195 44.719 4.668 1 57 5 ASP B N 1
ATOM 2932 C CA . ASP B 1 5 ? -3.836 43.406 5.191 1 57 5 ASP B CA 1
ATOM 2933 C C . ASP B 1 5 ? -2.832 43.5 6.332 1 57 5 ASP B C 1
ATOM 2935 O O . ASP B 1 5 ? -1.771 44.125 6.176 1 57 5 ASP B O 1
ATOM 2939 N N . ASP B 1 6 ? -3.25 43.438 7.602 1 83.44 6 ASP B N 1
ATOM 2940 C CA . ASP B 1 6 ? -2.445 43.469 8.82 1 83.44 6 ASP B CA 1
ATOM 2941 C C . ASP B 1 6 ? -1.275 42.469 8.727 1 83.44 6 ASP B C 1
ATOM 2943 O O . ASP B 1 6 ? -1.457 41.312 8.344 1 83.44 6 ASP B O 1
ATOM 2947 N N . LYS B 1 7 ? -0.093 43.031 8.547 1 90.44 7 LYS B N 1
ATOM 2948 C CA . LYS B 1 7 ? 1.117 42.219 8.469 1 90.44 7 LYS B CA 1
ATOM 2949 C C . LYS B 1 7 ? 1.826 42.156 9.82 1 90.44 7 LYS B C 1
ATOM 2951 O O . LYS B 1 7 ? 1.785 43.125 10.594 1 90.44 7 LYS B O 1
ATOM 2956 N N . LEU B 1 8 ? 2.324 40.969 10.078 1 90.44 8 LEU B N 1
ATOM 2957 C CA . LEU B 1 8 ? 3.188 40.781 11.234 1 90.44 8 LEU B CA 1
ATOM 2958 C C . LEU B 1 8 ? 4.656 40.906 10.844 1 90.44 8 LEU B C 1
ATOM 2960 O O . LEU B 1 8 ? 5.059 40.438 9.766 1 90.44 8 LEU B O 1
ATOM 2964 N N . GLN B 1 9 ? 5.395 41.531 11.719 1 90.19 9 GLN B N 1
ATOM 2965 C CA . GLN B 1 9 ? 6.828 41.656 11.477 1 90.19 9 GLN B CA 1
ATOM 2966 C C . GLN B 1 9 ? 7.629 40.75 12.438 1 90.19 9 GLN B C 1
ATOM 2968 O O . GLN B 1 9 ? 7.41 40.812 13.648 1 90.19 9 GLN B O 1
ATOM 2973 N N . PHE B 1 10 ? 8.461 39.969 11.883 1 87.88 10 PHE B N 1
ATOM 2974 C CA . PHE B 1 10 ? 9.367 39.125 12.641 1 87.88 10 PHE B CA 1
ATOM 2975 C C . PHE B 1 10 ? 10.812 39.531 12.406 1 87.88 10 PHE B C 1
ATOM 2977 O O . PHE B 1 10 ? 11.258 39.656 11.258 1 87.88 10 PHE B O 1
ATOM 2984 N N . ILE B 1 11 ? 11.562 39.75 13.461 1 86.5 11 ILE B N 1
ATOM 2985 C CA . ILE B 1 11 ? 12.93 40.25 13.328 1 86.5 11 ILE B CA 1
ATOM 2986 C C . ILE B 1 11 ? 13.906 39.156 13.773 1 86.5 11 ILE B C 1
ATOM 2988 O O . ILE B 1 11 ? 13.797 38.625 14.883 1 86.5 11 ILE B O 1
ATOM 2992 N N . HIS B 1 12 ? 14.773 38.781 12.938 1 85 12 HIS B N 1
ATOM 2993 C CA . HIS B 1 12 ? 15.82 37.812 13.203 1 85 12 HIS B CA 1
ATOM 2994 C C . HIS B 1 12 ? 17.203 38.438 13.148 1 85 12 HIS B C 1
ATOM 2996 O O . HIS B 1 12 ? 17.531 39.156 12.195 1 85 12 HIS B O 1
ATOM 3002 N N . PHE B 1 13 ? 17.938 38.188 14.141 1 82.75 13 PHE B N 1
ATOM 3003 C CA . PHE B 1 13 ? 19.312 38.688 14.203 1 82.75 13 PHE B CA 1
ATOM 3004 C C . PHE B 1 13 ? 20.312 37.562 14.055 1 82.75 13 PHE B C 1
ATOM 3006 O O . PHE B 1 13 ? 20.203 36.531 14.734 1 82.75 13 PHE B O 1
ATOM 3013 N N . TRP B 1 14 ? 21.25 37.75 13.102 1 82.94 14 TRP B N 1
ATOM 3014 C CA . TRP B 1 14 ? 22.312 36.75 12.883 1 82.94 14 TRP B CA 1
ATOM 3015 C C . TRP B 1 14 ? 23.688 37.406 12.922 1 82.94 14 TRP B C 1
ATOM 3017 O O . TRP B 1 14 ? 23.969 38.312 12.133 1 82.94 14 TRP B O 1
ATOM 3027 N N . ARG B 1 15 ? 24.484 36.938 13.852 1 81.81 15 ARG B N 1
ATOM 3028 C CA . ARG B 1 15 ? 25.844 37.469 14 1 81.81 15 ARG B CA 1
ATOM 3029 C C . ARG B 1 15 ? 26.875 36.375 13.688 1 81.81 15 ARG B C 1
ATOM 3031 O O . ARG B 1 15 ? 26.75 35.25 14.141 1 81.81 15 ARG B O 1
ATOM 3038 N N . PHE B 1 16 ? 27.797 36.812 12.836 1 80.38 16 PHE B N 1
ATOM 3039 C CA . PHE B 1 16 ? 28.875 35.875 12.523 1 80.38 16 PHE B CA 1
ATOM 3040 C C . PHE B 1 16 ? 30.141 36.594 12.156 1 80.38 16 PHE B C 1
ATOM 3042 O O . PHE B 1 16 ? 30.109 37.781 11.852 1 80.38 16 PHE B O 1
ATOM 3049 N N . GLU B 1 17 ? 31.25 35.906 12.227 1 83.31 17 GLU B N 1
ATOM 3050 C CA . GLU B 1 17 ? 32.531 36.469 11.797 1 83.31 17 GLU B CA 1
ATOM 3051 C C . GLU B 1 17 ? 32.75 36.312 10.297 1 83.31 17 GLU B C 1
ATOM 3053 O O . GLU B 1 17 ? 32.469 35.219 9.734 1 83.31 17 GLU B O 1
ATOM 3058 N N . VAL B 1 18 ? 33.156 37.469 9.742 1 85.38 18 VAL B N 1
ATOM 3059 C CA . VAL B 1 18 ? 33.406 37.375 8.305 1 85.38 18 VAL B CA 1
ATOM 3060 C C . VAL B 1 18 ? 34.719 36.625 8.07 1 85.38 18 VAL B C 1
ATOM 3062 O O . VAL B 1 18 ? 35.781 37 8.547 1 85.38 18 VAL B O 1
ATOM 3065 N N . MET B 1 19 ? 34.562 35.469 7.398 1 79.94 19 MET B N 1
ATOM 3066 C CA . MET B 1 19 ? 35.719 34.656 7.117 1 79.94 19 MET B CA 1
ATOM 3067 C C . MET B 1 19 ? 35.781 34.281 5.641 1 79.94 19 MET B C 1
ATOM 3069 O O . MET B 1 19 ? 34.781 34.344 4.934 1 79.94 19 MET B O 1
ATOM 3073 N N . SER B 1 20 ? 37.156 34 5.188 1 65.31 20 SER B N 1
ATOM 3074 C CA . SER B 1 20 ? 37.344 33.594 3.797 1 65.31 20 SER B CA 1
ATOM 3075 C C . SER B 1 20 ? 36.75 32.25 3.516 1 65.31 20 SER B C 1
ATOM 3077 O O . SER B 1 20 ? 36.25 31.984 2.408 1 65.31 20 SER B O 1
ATOM 3079 N N . THR B 1 21 ? 37.125 31.234 4.387 1 59.66 21 THR B N 1
ATOM 3080 C CA . THR B 1 21 ? 36.844 29.844 4.074 1 59.66 21 THR B CA 1
ATOM 3081 C C . THR B 1 21 ? 35.406 29.5 4.422 1 59.66 21 THR B C 1
ATOM 3083 O O . THR B 1 21 ? 34.812 30.109 5.309 1 59.66 21 THR B O 1
ATOM 3086 N N . PHE B 1 22 ? 34.875 28.609 3.514 1 53.38 22 PHE B N 1
ATOM 3087 C CA . PHE B 1 22 ? 33.562 27.984 3.695 1 53.38 22 PHE B CA 1
ATOM 3088 C C . PHE B 1 22 ? 33.406 27.484 5.125 1 53.38 22 PHE B C 1
ATOM 3090 O O . PHE B 1 22 ? 34.281 26.781 5.648 1 53.38 22 PHE B O 1
ATOM 3097 N N . SER B 1 23 ? 32.906 28.109 6.016 1 50.72 23 SER B N 1
ATOM 3098 C CA . SER B 1 23 ? 32.625 27.391 7.254 1 50.72 23 SER B CA 1
ATOM 3099 C C . SER B 1 23 ? 31.188 26.906 7.281 1 50.72 23 SER B C 1
ATOM 3101 O O . SER B 1 23 ? 30.297 27.547 6.711 1 50.72 23 SER B O 1
ATOM 3103 N N . MET B 1 24 ? 30.969 25.562 7.352 1 45.47 24 MET B N 1
ATOM 3104 C CA . MET B 1 24 ? 29.703 24.891 7.664 1 45.47 24 MET B CA 1
ATOM 3105 C C . MET B 1 24 ? 28.797 25.828 8.453 1 45.47 24 MET B C 1
ATOM 3107 O O . MET B 1 24 ? 27.609 25.547 8.609 1 45.47 24 MET B O 1
ATOM 3111 N N . ARG B 1 25 ? 29.375 27 8.812 1 53.59 25 ARG B N 1
ATOM 3112 C CA . ARG B 1 25 ? 28.719 27.891 9.75 1 53.59 25 ARG B CA 1
ATOM 3113 C C . ARG B 1 25 ? 27.906 28.953 9.016 1 53.59 25 ARG B C 1
ATOM 3115 O O . ARG B 1 25 ? 27.344 29.859 9.641 1 53.59 25 ARG B O 1
ATOM 3122 N N . ASP B 1 26 ? 27.609 28.688 7.719 1 67.88 26 ASP B N 1
ATOM 3123 C CA . ASP B 1 26 ? 27.047 29.797 6.961 1 67.88 26 ASP B CA 1
ATOM 3124 C C . ASP B 1 26 ? 25.531 29.703 6.879 1 67.88 26 ASP B C 1
ATOM 3126 O O . ASP B 1 26 ? 24.938 30.016 5.84 1 67.88 26 ASP B O 1
ATOM 3130 N N . SER B 1 27 ? 24.938 29.125 7.816 1 79.12 27 SER B N 1
ATOM 3131 C CA . SER B 1 27 ? 23.469 29.125 7.859 1 79.12 27 SER B CA 1
ATOM 3132 C C . SER B 1 27 ? 22.969 29.219 9.289 1 79.12 27 SER B C 1
ATOM 3134 O O . SER B 1 27 ? 23.703 28.922 10.234 1 79.12 27 SER B O 1
ATOM 3136 N N . ASP B 1 28 ? 21.859 29.781 9.516 1 81.69 28 ASP B N 1
ATOM 3137 C CA . ASP B 1 28 ? 21.125 29.812 10.773 1 81.69 28 ASP B CA 1
ATOM 3138 C C . ASP B 1 28 ? 19.656 29.484 10.562 1 81.69 28 ASP B C 1
ATOM 3140 O O . ASP B 1 28 ? 19.094 29.766 9.5 1 81.69 28 ASP B O 1
ATOM 3144 N N . SER B 1 29 ? 19.078 28.828 11.594 1 83.12 29 SER B N 1
ATOM 3145 C CA . SER B 1 29 ? 17.672 28.438 11.492 1 83.12 29 SER B CA 1
ATOM 3146 C C . SER B 1 29 ? 16.812 29.156 12.531 1 83.12 29 SER B C 1
ATOM 3148 O O . SER B 1 29 ? 17.266 29.406 13.648 1 83.12 29 SER B O 1
ATOM 3150 N N . PHE B 1 30 ? 15.609 29.562 12.148 1 81.56 30 PHE B N 1
ATOM 3151 C CA . PHE B 1 30 ? 14.664 30.188 13.062 1 81.56 30 PHE B CA 1
ATOM 3152 C C . PHE B 1 30 ? 13.227 29.906 12.648 1 81.56 30 PHE B C 1
ATOM 3154 O O . PHE B 1 30 ? 12.984 29.344 11.578 1 81.56 30 PHE B O 1
ATOM 3161 N N . SER B 1 31 ? 12.258 30.25 13.562 1 84.75 31 SER B N 1
ATOM 3162 C CA . SER B 1 31 ? 10.844 30.016 13.258 1 84.75 31 SER B CA 1
ATOM 3163 C C . SER B 1 31 ? 10.016 31.266 13.477 1 84.75 31 SER B C 1
ATOM 3165 O O . SER B 1 31 ? 10.383 32.125 14.281 1 84.75 31 SER B O 1
ATOM 3167 N N . THR B 1 32 ? 9.078 31.438 12.648 1 87.38 32 THR B N 1
ATOM 3168 C CA . THR B 1 32 ? 8.047 32.438 12.859 1 87.38 32 THR B CA 1
ATOM 3169 C C . THR B 1 32 ? 6.727 31.781 13.258 1 87.38 32 THR B C 1
ATOM 3171 O O . THR B 1 32 ? 6.258 30.859 12.586 1 87.38 32 THR B O 1
ATOM 3174 N N . ILE B 1 33 ? 6.195 32.25 14.469 1 87.56 33 ILE B N 1
ATOM 3175 C CA . ILE B 1 33 ? 5.008 31.594 15.008 1 87.56 33 ILE B CA 1
ATOM 3176 C C . ILE B 1 33 ? 3.949 32.656 15.344 1 87.56 33 ILE B C 1
ATOM 3178 O O . ILE B 1 33 ? 4.258 33.688 15.938 1 87.56 33 ILE B O 1
ATOM 3182 N N . HIS B 1 34 ? 2.799 32.438 14.891 1 88.25 34 HIS B N 1
ATOM 3183 C CA . HIS B 1 34 ? 1.64 33.188 15.312 1 88.25 34 HIS B CA 1
ATOM 3184 C C . HIS B 1 34 ? 0.381 32.344 15.344 1 88.25 34 HIS B C 1
ATOM 3186 O O . HIS B 1 34 ? -0.028 31.797 14.312 1 88.25 34 HIS B O 1
ATOM 3192 N N . GLY B 1 35 ? -0.159 32.25 16.547 1 89.75 35 GLY B N 1
ATOM 3193 C CA . GLY B 1 35 ? -1.324 31.391 16.672 1 89.75 35 GLY B CA 1
ATOM 3194 C C . GLY B 1 35 ? -1.028 29.938 16.344 1 89.75 35 GLY B C 1
ATOM 3195 O O . GLY B 1 35 ? -0.093 29.359 16.906 1 89.75 35 GLY B O 1
ATOM 3196 N N . PRO B 1 36 ? -1.873 29.406 15.43 1 91.5 36 PRO B N 1
ATOM 3197 C CA . PRO B 1 36 ? -1.791 27.969 15.211 1 91.5 36 PRO B CA 1
ATOM 3198 C C . PRO B 1 36 ? -0.776 27.594 14.133 1 91.5 36 PRO B C 1
ATOM 3200 O O . PRO B 1 36 ? -0.658 26.422 13.773 1 91.5 36 PRO B O 1
ATOM 3203 N N . ARG B 1 37 ? 0.063 28.5 13.664 1 89.69 37 ARG B N 1
ATOM 3204 C CA . ARG B 1 37 ? 0.931 28.172 12.539 1 89.69 37 ARG B CA 1
ATOM 3205 C C . ARG B 1 37 ? 2.377 28.562 12.828 1 89.69 37 ARG B C 1
ATOM 3207 O O . ARG B 1 37 ? 2.631 29.609 13.43 1 89.69 37 ARG B O 1
ATOM 3214 N N . ILE B 1 38 ? 3.182 27.688 12.352 1 85.5 38 ILE B N 1
ATOM 3215 C CA . ILE B 1 38 ? 4.621 27.875 12.477 1 85.5 38 ILE B CA 1
ATOM 3216 C C . ILE B 1 38 ? 5.277 27.75 11.102 1 85.5 38 ILE B C 1
ATOM 3218 O O . ILE B 1 38 ? 4.895 26.891 10.297 1 85.5 38 ILE B O 1
ATOM 3222 N N . TYR B 1 39 ? 6.082 28.688 10.758 1 87.06 39 TYR B N 1
ATOM 3223 C CA . TYR B 1 39 ? 6.969 28.562 9.609 1 87.06 39 TYR B CA 1
ATOM 3224 C C . TYR B 1 39 ? 8.422 28.422 10.047 1 87.06 39 TYR B C 1
ATOM 3226 O O . TYR B 1 39 ? 8.891 29.188 10.898 1 87.06 39 TYR B O 1
ATOM 3234 N N . GLU B 1 40 ? 9.102 27.438 9.445 1 84.5 40 GLU B N 1
ATOM 3235 C CA . GLU B 1 40 ? 10.516 27.25 9.734 1 84.5 40 GLU B CA 1
ATOM 3236 C C . GLU B 1 40 ? 11.391 27.75 8.594 1 84.5 40 GLU B C 1
ATOM 3238 O O . GLU B 1 40 ? 11.117 27.469 7.426 1 84.5 40 GLU B O 1
ATOM 3243 N N . TRP B 1 41 ? 12.359 28.469 9.055 1 87.44 41 TRP B N 1
ATOM 3244 C CA . TRP B 1 41 ? 13.195 29.141 8.062 1 87.44 41 TRP B CA 1
ATOM 3245 C C . TRP B 1 41 ? 14.672 28.812 8.273 1 87.44 41 TRP B C 1
ATOM 3247 O O . TRP B 1 41 ? 15.086 28.516 9.398 1 87.44 41 TRP B O 1
ATOM 3257 N N . CYS B 1 42 ? 15.398 28.859 7.168 1 86.12 42 CYS B N 1
ATOM 3258 C CA . CYS B 1 42 ? 16.859 28.828 7.176 1 86.12 42 CYS B CA 1
ATOM 3259 C C . CYS B 1 42 ? 17.438 30 6.395 1 86.12 42 CYS B C 1
ATOM 3261 O O . CYS B 1 42 ? 17.109 30.188 5.223 1 86.12 42 CYS B O 1
ATOM 3263 N N . ILE B 1 43 ? 18.188 30.781 7.07 1 89.25 43 ILE B N 1
ATOM 3264 C CA . ILE B 1 43 ? 18.922 31.828 6.371 1 89.25 43 ILE B CA 1
ATOM 3265 C C . ILE B 1 43 ? 20.328 31.312 6.012 1 89.25 43 ILE B C 1
ATOM 3267 O O . ILE B 1 43 ? 20.984 30.688 6.836 1 89.25 43 ILE B O 1
ATOM 3271 N N . ARG B 1 44 ? 20.656 31.594 4.719 1 87.12 44 ARG B N 1
ATOM 3272 C CA . ARG B 1 44 ? 21.906 31.016 4.234 1 87.12 44 ARG B CA 1
ATOM 3273 C C . ARG B 1 44 ? 22.656 32.031 3.363 1 87.12 44 ARG B C 1
ATOM 3275 O O . ARG B 1 44 ? 22.047 32.812 2.633 1 87.12 44 ARG B O 1
ATOM 3282 N N . ILE B 1 45 ? 23.953 31.938 3.529 1 86.44 45 ILE B N 1
ATOM 3283 C CA . ILE B 1 45 ? 24.859 32.625 2.609 1 86.44 45 ILE B CA 1
ATOM 3284 C C . ILE B 1 45 ? 25.625 31.578 1.792 1 86.44 45 ILE B C 1
ATOM 3286 O O . ILE B 1 45 ? 26.453 30.828 2.332 1 86.44 45 ILE B O 1
ATOM 3290 N N . ASP B 1 46 ? 25.25 31.516 0.553 1 80.31 46 ASP B N 1
ATOM 3291 C CA . ASP B 1 46 ? 25.969 30.641 -0.363 1 80.31 46 ASP B CA 1
ATOM 3292 C C . ASP B 1 46 ? 27.078 31.391 -1.081 1 80.31 46 ASP B C 1
ATOM 3294 O O . ASP B 1 46 ? 26.828 32.312 -1.858 1 80.31 46 ASP B O 1
ATOM 3298 N N . ARG B 1 47 ? 28.266 30.953 -0.829 1 73.31 47 ARG B N 1
ATOM 3299 C CA . ARG B 1 47 ? 29.422 31.703 -1.319 1 73.31 47 ARG B CA 1
ATOM 3300 C C . ARG B 1 47 ? 29.781 31.281 -2.742 1 73.31 47 ARG B C 1
ATOM 3302 O O . ARG B 1 47 ? 30.672 31.859 -3.359 1 73.31 47 ARG B O 1
ATOM 3309 N N . GLY B 1 48 ? 28.938 30.547 -3.334 1 62.12 48 GLY B N 1
ATOM 3310 C CA . GLY B 1 48 ? 29.188 30.156 -4.715 1 62.12 48 GLY B CA 1
ATOM 3311 C C . GLY B 1 48 ? 30.391 29.266 -4.879 1 62.12 48 GLY B C 1
ATOM 3312 O O . GLY B 1 48 ? 30.844 29.031 -6 1 62.12 48 GLY B O 1
ATOM 3313 N N . ASP B 1 49 ? 31.141 29.141 -3.771 1 53.94 49 ASP B N 1
ATOM 3314 C CA . ASP B 1 49 ? 32.438 28.516 -3.98 1 53.94 49 ASP B CA 1
ATOM 3315 C C . ASP B 1 49 ? 32.281 27.062 -4.453 1 53.94 49 ASP B C 1
ATOM 3317 O O . ASP B 1 49 ? 31.438 26.328 -3.939 1 53.94 49 ASP B O 1
ATOM 3321 N N . ASN B 1 50 ? 32.438 26.938 -5.68 1 46.28 50 ASN B N 1
ATOM 3322 C CA . ASN B 1 50 ? 32.625 25.609 -6.238 1 46.28 50 ASN B CA 1
ATOM 3323 C C . ASN B 1 50 ? 33.719 24.844 -5.492 1 46.28 50 ASN B C 1
ATOM 3325 O O . ASN B 1 50 ? 34.781 25.375 -5.211 1 46.28 50 ASN B O 1
ATOM 3329 N N . PHE B 1 51 ? 33.312 24.016 -4.672 1 39.44 51 PHE B N 1
ATOM 3330 C CA . PHE B 1 51 ? 34.281 23.062 -4.141 1 39.44 51 PHE B CA 1
ATOM 3331 C C . PHE B 1 51 ? 35.344 22.766 -5.168 1 39.44 51 PHE B C 1
ATOM 3333 O O . PHE B 1 51 ? 35.188 21.906 -6.031 1 39.44 51 PHE B O 1
ATOM 3340 N N . GLY B 1 52 ? 36.375 23.516 -5.277 1 40.91 52 GLY B N 1
ATOM 3341 C CA . GLY B 1 52 ? 37.656 23.281 -5.98 1 40.91 52 GLY B CA 1
ATOM 3342 C C . GLY B 1 52 ? 37.438 22.953 -7.449 1 40.91 52 GLY B C 1
ATOM 3343 O O . GLY B 1 52 ? 38.406 22.656 -8.156 1 40.91 52 GLY B O 1
ATOM 3344 N N . PHE B 1 53 ? 36.312 22.391 -8 1 41.06 53 PHE B N 1
ATOM 3345 C CA . PHE B 1 53 ? 36.375 22.078 -9.422 1 41.06 53 PHE B CA 1
ATOM 3346 C C . PHE B 1 53 ? 36.719 23.312 -10.242 1 41.06 53 PHE B C 1
ATOM 3348 O O . PHE B 1 53 ? 36.094 24.359 -10.086 1 41.06 53 PHE B O 1
ATOM 3355 N N . ARG B 1 54 ? 37.812 23.297 -10.945 1 37.16 54 ARG B N 1
ATOM 3356 C CA . ARG B 1 54 ? 38.5 24.078 -11.977 1 37.16 54 ARG B CA 1
ATOM 3357 C C . ARG B 1 54 ? 37.531 24.344 -13.148 1 37.16 54 ARG B C 1
ATOM 3359 O O . ARG B 1 54 ? 36.906 23.422 -13.68 1 37.16 54 ARG B O 1
ATOM 3366 N N . GLY B 1 55 ? 37.062 25.656 -13.352 1 42.16 55 GLY B N 1
ATOM 3367 C CA . GLY B 1 55 ? 36.375 26.203 -14.523 1 42.16 55 GLY B CA 1
ATOM 3368 C C . GLY B 1 55 ? 35 26.734 -14.227 1 42.16 55 GLY B C 1
ATOM 3369 O O . GLY B 1 55 ? 34.281 27.172 -15.133 1 42.16 55 GLY B O 1
ATOM 3370 N N . LEU B 1 56 ? 34.375 26.156 -13.227 1 41.56 56 LEU B N 1
ATOM 3371 C CA . LEU B 1 56 ? 33 26.656 -13.133 1 41.56 56 LEU B CA 1
ATOM 3372 C C . LEU B 1 56 ? 32.969 28.109 -12.688 1 41.56 56 LEU B C 1
ATOM 3374 O O . LEU B 1 56 ? 33.75 28.5 -11.797 1 41.56 56 LEU B O 1
ATOM 3378 N N . GLU B 1 57 ? 32.531 28.984 -13.484 1 44.91 57 GLU B N 1
ATOM 3379 C CA . GLU B 1 57 ? 32.25 30.406 -13.422 1 44.91 57 GLU B CA 1
ATOM 3380 C C . GLU B 1 57 ? 31.781 30.812 -12.023 1 44.91 57 GLU B C 1
ATOM 3382 O O . GLU B 1 57 ? 31.141 30.031 -11.328 1 44.91 57 GLU B O 1
ATOM 3387 N N . ASN B 1 58 ? 32.531 31.75 -11.328 1 50.62 58 ASN B N 1
ATOM 3388 C CA . ASN B 1 58 ? 32.344 32.531 -10.102 1 50.62 58 ASN B CA 1
ATOM 3389 C C . ASN B 1 58 ? 30.875 32.719 -9.766 1 50.62 58 ASN B C 1
ATOM 3391 O O . ASN B 1 58 ? 30.234 33.625 -10.336 1 50.62 58 ASN B O 1
ATOM 3395 N N . ARG B 1 59 ? 30.188 31.781 -9.25 1 61 59 ARG B N 1
ATOM 3396 C CA . ARG B 1 59 ? 28.797 32.062 -8.914 1 61 59 ARG B CA 1
ATOM 3397 C C . ARG B 1 59 ? 28.688 33.062 -7.777 1 61 59 ARG B C 1
ATOM 3399 O O . ARG B 1 59 ? 29.562 33.125 -6.898 1 61 59 ARG B O 1
ATOM 3406 N N . GLY B 1 60 ? 27.984 34.219 -7.988 1 73.94 60 GLY B N 1
ATOM 3407 C CA . GLY B 1 60 ? 27.734 35.281 -7.027 1 73.94 60 GLY B CA 1
ATOM 3408 C C . GLY B 1 60 ? 27.25 34.781 -5.684 1 73.94 60 GLY B C 1
ATOM 3409 O O . GLY B 1 60 ? 26.781 33.625 -5.578 1 73.94 60 GLY B O 1
ATOM 3410 N N . VAL B 1 61 ? 27.688 35.438 -4.609 1 81.5 61 VAL B N 1
ATOM 3411 C CA . VAL B 1 61 ? 27.203 35.156 -3.264 1 81.5 61 VAL B CA 1
ATOM 3412 C C . VAL B 1 61 ? 25.688 35.281 -3.209 1 81.5 61 VAL B C 1
ATOM 3414 O O . VAL B 1 61 ? 25.125 36.25 -3.762 1 81.5 61 VAL B O 1
ATOM 3417 N N . GLU B 1 62 ? 25.109 34.25 -2.676 1 86.88 62 GLU B N 1
ATOM 3418 C CA . GLU B 1 62 ? 23.656 34.281 -2.547 1 86.88 62 GLU B CA 1
ATOM 3419 C C . GLU B 1 62 ? 23.234 34.312 -1.081 1 86.88 62 GLU B C 1
ATOM 3421 O O . GLU B 1 62 ? 23.656 33.469 -0.29 1 86.88 62 GLU B O 1
ATOM 3426 N N . LEU B 1 63 ? 22.562 35.344 -0.733 1 91.38 63 LEU B N 1
ATOM 3427 C CA . LEU B 1 63 ? 21.891 35.438 0.561 1 91.38 63 LEU B CA 1
ATOM 3428 C C . LEU B 1 63 ? 20.406 35.125 0.425 1 91.38 63 LEU B C 1
ATOM 3430 O O . LEU B 1 63 ? 19.719 35.781 -0.37 1 91.38 63 LEU B O 1
ATOM 3434 N N . SER B 1 64 ? 20.031 34.156 1.189 1 93.25 64 SER B N 1
ATOM 3435 C CA . SER B 1 64 ? 18.625 33.781 1.051 1 93.25 64 SER B CA 1
ATOM 3436 C C . SER B 1 64 ? 18.047 33.312 2.379 1 93.25 64 SER B C 1
ATOM 3438 O O . SER B 1 64 ? 18.781 32.906 3.271 1 93.25 64 SER B O 1
ATOM 3440 N N . VAL B 1 65 ? 16.781 33.531 2.6 1 92.69 65 VAL B N 1
ATOM 3441 C CA . VAL B 1 65 ? 15.969 32.906 3.637 1 92.69 65 VAL B CA 1
ATOM 3442 C C . VAL B 1 65 ? 15.008 31.891 3.004 1 92.69 65 VAL B C 1
ATOM 3444 O O . VAL B 1 65 ? 14.141 32.281 2.219 1 92.69 65 VAL B O 1
ATOM 3447 N N . GLU B 1 66 ? 15.18 30.656 3.361 1 90.06 66 GLU B N 1
ATOM 3448 C CA . GLU B 1 66 ? 14.414 29.578 2.746 1 90.06 66 GLU B CA 1
ATOM 3449 C C . GLU B 1 66 ? 13.734 28.719 3.803 1 90.06 66 GLU B C 1
ATOM 3451 O O . GLU B 1 66 ? 14.188 28.656 4.949 1 90.06 66 GLU B O 1
ATOM 3456 N N . PRO B 1 67 ? 12.641 28.109 3.373 1 88.5 67 PRO B N 1
ATOM 3457 C CA . PRO B 1 67 ? 12.07 27.141 4.312 1 88.5 67 PRO B CA 1
ATOM 3458 C C . PRO B 1 67 ? 13.031 25.984 4.617 1 88.5 67 PRO B C 1
ATOM 3460 O O . PRO B 1 67 ? 13.758 25.531 3.734 1 88.5 67 PRO B O 1
ATOM 3463 N N . THR B 1 68 ? 13.102 25.531 5.895 1 77.81 68 THR B N 1
ATOM 3464 C CA . THR B 1 68 ? 14 24.469 6.301 1 77.81 68 THR B CA 1
ATOM 3465 C C . THR B 1 68 ? 13.617 23.156 5.629 1 77.81 68 THR B C 1
ATOM 3467 O O . THR B 1 68 ? 14.492 22.375 5.227 1 77.81 68 THR B O 1
ATOM 3470 N N . ILE B 1 69 ? 12.391 22.812 5.805 1 62.12 69 ILE B N 1
ATOM 3471 C CA . ILE B 1 69 ? 11.969 21.578 5.172 1 62.12 69 ILE B CA 1
ATOM 3472 C C . ILE B 1 69 ? 11.43 21.859 3.773 1 62.12 69 ILE B C 1
ATOM 3474 O O . ILE B 1 69 ? 10.5 22.656 3.611 1 62.12 69 ILE B O 1
ATOM 3478 N N . ARG B 1 70 ? 12.375 21.625 2.785 1 51.84 70 ARG B N 1
ATOM 3479 C CA . ARG B 1 70 ? 11.945 21.797 1.403 1 51.84 70 ARG B CA 1
ATOM 3480 C C . ARG B 1 70 ? 10.828 20.812 1.054 1 51.84 70 ARG B C 1
ATOM 3482 O O . ARG B 1 70 ? 11.078 19.75 0.497 1 51.84 70 ARG B O 1
ATOM 3489 N N . SER B 1 71 ? 9.992 20.625 1.934 1 50.31 71 SER B N 1
ATOM 3490 C CA . SER B 1 71 ? 8.961 19.672 1.495 1 50.31 71 SER B CA 1
ATOM 3491 C C . SER B 1 71 ? 8.023 20.312 0.476 1 50.31 71 SER B C 1
ATOM 3493 O O . SER B 1 71 ? 7.664 21.484 0.607 1 50.31 71 SER B O 1
ATOM 3495 N N . PHE B 1 72 ? 7.957 19.812 -0.675 1 46.78 72 PHE B N 1
ATOM 3496 C CA . PHE B 1 72 ? 7.102 20.172 -1.797 1 46.78 72 PHE B CA 1
ATOM 3497 C C . PHE B 1 72 ? 5.734 20.625 -1.307 1 46.78 72 PHE B C 1
ATOM 3499 O O . PHE B 1 72 ? 5.086 21.469 -1.942 1 46.78 72 PHE B O 1
ATOM 3506 N N . ASN B 1 73 ? 5.41 20.172 -0.159 1 51.81 73 ASN B N 1
ATOM 3507 C CA . ASN B 1 73 ? 4.012 20.422 0.17 1 51.81 73 ASN B CA 1
ATOM 3508 C C . ASN B 1 73 ? 3.869 21.562 1.175 1 51.81 73 ASN B C 1
ATOM 3510 O O . ASN B 1 73 ? 2.779 21.797 1.697 1 51.81 73 ASN B O 1
ATOM 3514 N N . THR B 1 74 ? 5.023 22.312 1.416 1 63.81 74 THR B N 1
ATOM 3515 C CA . THR B 1 74 ? 4.863 23.375 2.398 1 63.81 74 THR B CA 1
ATOM 3516 C C . THR B 1 74 ? 4.414 24.672 1.727 1 63.81 74 THR B C 1
ATOM 3518 O O . THR B 1 74 ? 5.043 25.125 0.774 1 63.81 74 THR B O 1
ATOM 3521 N N . ARG B 1 75 ? 3.256 25.109 2.059 1 75.06 75 ARG B N 1
ATOM 3522 C CA . ARG B 1 75 ? 2.736 26.406 1.609 1 75.06 75 ARG B CA 1
ATOM 3523 C C . ARG B 1 75 ? 3.516 27.547 2.232 1 75.06 75 ARG B C 1
ATOM 3525 O O . ARG B 1 75 ? 3.656 27.625 3.455 1 75.06 75 ARG B O 1
ATOM 3532 N N . LEU B 1 76 ? 4.109 28.406 1.384 1 88.31 76 LEU B N 1
ATOM 3533 C CA . LEU B 1 76 ? 4.742 29.609 1.894 1 88.31 76 LEU B CA 1
ATOM 3534 C C . LEU B 1 76 ? 3.732 30.75 2.016 1 88.31 76 LEU B C 1
ATOM 3536 O O . LEU B 1 76 ? 2.729 30.766 1.3 1 88.31 76 LEU B O 1
ATOM 3540 N N . PRO B 1 77 ? 3.945 31.578 2.99 1 90.56 77 PRO B N 1
ATOM 3541 C CA . PRO B 1 77 ? 3.035 32.719 3.102 1 90.56 77 PRO B CA 1
ATOM 3542 C C . PRO B 1 77 ? 3.117 33.656 1.901 1 90.56 77 PRO B C 1
ATOM 3544 O O . PRO B 1 77 ? 4.141 34.312 1.7 1 90.56 77 PRO B O 1
ATOM 3547 N N . GLN B 1 78 ? 2.029 33.75 1.27 1 89.88 78 GLN B N 1
ATOM 3548 C CA . GLN B 1 78 ? 1.973 34.625 0.093 1 89.88 78 GLN B CA 1
ATOM 3549 C C . GLN B 1 78 ? 1.972 36.094 0.49 1 89.88 78 GLN B C 1
ATOM 3551 O O . GLN B 1 78 ? 1.586 36.438 1.608 1 89.88 78 GLN B O 1
ATOM 3556 N N . ASN B 1 79 ? 2.471 36.938 -0.459 1 93 79 ASN B N 1
ATOM 3557 C CA . ASN B 1 79 ? 2.508 38.375 -0.273 1 93 79 ASN B CA 1
ATOM 3558 C C . ASN B 1 79 ? 3.375 38.781 0.919 1 93 79 ASN B C 1
ATOM 3560 O O . ASN B 1 79 ? 3.047 39.719 1.652 1 93 79 ASN B O 1
ATOM 3564 N N . SER B 1 80 ? 4.344 37.938 1.174 1 95 80 SER B N 1
ATOM 3565 C CA . SER B 1 80 ? 5.297 38.219 2.24 1 95 80 SER B CA 1
ATOM 3566 C C . SER B 1 80 ? 6.586 38.812 1.683 1 95 80 SER B C 1
ATOM 3568 O O . SER B 1 80 ? 6.867 38.719 0.487 1 95 80 SER B O 1
ATOM 3570 N N . THR B 1 81 ? 7.27 39.531 2.557 1 96.56 81 THR B N 1
ATOM 3571 C CA . THR B 1 81 ? 8.547 40.125 2.18 1 96.56 81 THR B CA 1
ATOM 3572 C C . THR B 1 81 ? 9.586 39.906 3.277 1 96.56 81 THR B C 1
ATOM 3574 O O . THR B 1 81 ? 9.234 39.656 4.434 1 96.56 81 THR B O 1
ATOM 3577 N N . CYS B 1 82 ? 10.766 39.969 2.855 1 96.81 82 CYS B N 1
ATOM 3578 C CA . CYS B 1 82 ? 11.898 39.938 3.777 1 96.81 82 CYS B CA 1
ATOM 3579 C C . CYS B 1 82 ? 12.844 41.094 3.514 1 96.81 82 CYS B C 1
ATOM 3581 O O . CYS B 1 82 ? 13.297 41.281 2.385 1 96.81 82 CYS B O 1
ATOM 3583 N N . THR B 1 83 ? 13.094 41.875 4.547 1 96.56 83 THR B N 1
ATOM 3584 C CA . THR B 1 83 ? 14.016 43 4.449 1 96.56 83 THR B CA 1
ATOM 3585 C C . THR B 1 83 ? 15.344 42.656 5.133 1 96.56 83 THR B C 1
ATOM 3587 O O . THR B 1 83 ? 15.359 42.25 6.289 1 96.56 83 THR B O 1
ATOM 3590 N N . PHE B 1 84 ? 16.453 42.844 4.391 1 96.56 84 PHE B N 1
ATOM 3591 C CA . PHE B 1 84 ? 17.781 42.562 4.918 1 96.56 84 PHE B CA 1
ATOM 3592 C C . PHE B 1 84 ? 18.516 43.875 5.273 1 96.56 84 PHE B C 1
ATOM 3594 O O . PHE B 1 84 ? 18.406 44.844 4.551 1 96.56 84 PHE B O 1
ATOM 3601 N N . ASP B 1 85 ? 19.172 43.812 6.398 1 94.38 85 ASP B N 1
ATOM 3602 C CA . ASP B 1 85 ? 20.094 44.875 6.844 1 94.38 85 ASP B CA 1
ATOM 3603 C C . ASP B 1 85 ? 21.391 44.281 7.363 1 94.38 85 ASP B C 1
ATOM 3605 O O . ASP B 1 85 ? 21.375 43.281 8.109 1 94.38 85 ASP B O 1
ATOM 3609 N N . ILE B 1 86 ? 22.547 44.844 6.871 1 94.12 86 ILE B N 1
ATOM 3610 C CA . ILE B 1 86 ? 23.844 44.281 7.277 1 94.12 86 ILE B CA 1
ATOM 3611 C C . ILE B 1 86 ? 24.719 45.406 7.844 1 94.12 86 ILE B C 1
ATOM 3613 O O . ILE B 1 86 ? 24.703 46.531 7.355 1 94.12 86 ILE B O 1
ATOM 3617 N N . ARG B 1 87 ? 25.453 45 8.891 1 93.5 87 ARG B N 1
ATOM 3618 C CA . ARG B 1 87 ? 26.5 45.844 9.453 1 93.5 87 ARG B CA 1
ATOM 3619 C C . ARG B 1 87 ? 27.75 45 9.766 1 93.5 87 ARG B C 1
ATOM 3621 O O . ARG B 1 87 ? 27.656 43.906 10.32 1 93.5 87 ARG B O 1
ATOM 3628 N N . VAL B 1 88 ? 28.875 45.531 9.273 1 93.06 88 VAL B N 1
ATOM 3629 C CA . VAL B 1 88 ? 30.156 44.938 9.664 1 93.06 88 VAL B CA 1
ATOM 3630 C C . VAL B 1 88 ? 30.859 45.812 10.68 1 93.06 88 VAL B C 1
ATOM 3632 O O . VAL B 1 88 ? 31.062 47.031 10.43 1 93.06 88 VAL B O 1
ATOM 3635 N N . ILE B 1 89 ? 31.156 45.188 11.758 1 92.69 89 ILE B N 1
ATOM 3636 C CA . ILE B 1 89 ? 31.656 45.969 12.891 1 92.69 89 ILE B CA 1
ATOM 3637 C C . ILE B 1 89 ? 33.031 45.406 13.328 1 92.69 89 ILE B C 1
ATOM 3639 O O . ILE B 1 89 ? 33.219 44.219 13.43 1 92.69 89 ILE B O 1
ATOM 3643 N N . GLU B 1 90 ? 33.938 46.312 13.531 1 93.12 90 GLU B N 1
ATOM 3644 C CA . GLU B 1 90 ? 35.219 45.938 14.117 1 93.12 90 GLU B CA 1
ATOM 3645 C C . GLU B 1 90 ? 35.062 45.5 15.57 1 93.12 90 GLU B C 1
ATOM 3647 O O . GLU B 1 90 ? 34.531 46.281 16.391 1 93.12 90 GLU B O 1
ATOM 3652 N N . PRO B 1 91 ? 35.531 44.406 15.812 1 86.75 91 PRO B N 1
ATOM 3653 C CA . PRO B 1 91 ? 35.25 43.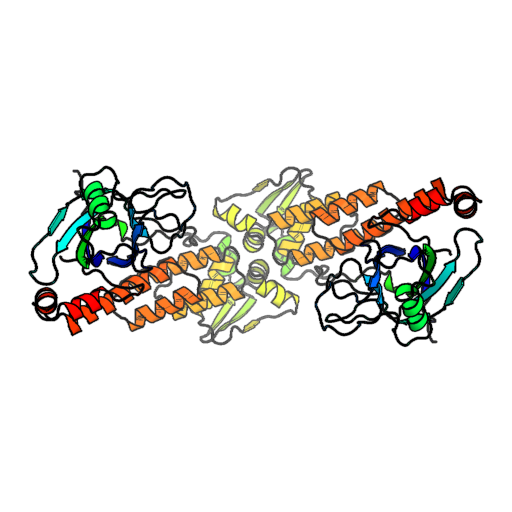844 17.141 1 86.75 91 PRO B CA 1
ATOM 3654 C C . PRO B 1 91 ? 35.844 44.688 18.266 1 86.75 91 PRO B C 1
ATOM 3656 O O . PRO B 1 91 ? 35.25 44.812 19.328 1 86.75 91 PRO B O 1
ATOM 3659 N N . LEU B 1 92 ? 36.938 45.344 18.094 1 86.94 92 LEU B N 1
ATOM 3660 C CA . LEU B 1 92 ? 37.656 46.031 19.172 1 86.94 92 LEU B CA 1
ATOM 3661 C C . LEU B 1 92 ? 37.125 47.438 19.391 1 86.94 92 LEU B C 1
ATOM 3663 O O . LEU B 1 92 ? 36.938 47.844 20.531 1 86.94 92 LEU B O 1
ATOM 3667 N N . THR B 1 93 ? 36.781 48.125 18.375 1 89.75 93 THR B N 1
ATOM 3668 C CA . THR B 1 93 ? 36.438 49.531 18.484 1 89.75 93 THR B CA 1
ATOM 3669 C C . THR B 1 93 ? 34.938 49.719 18.297 1 89.75 93 THR B C 1
ATOM 3671 O O . THR B 1 93 ? 34.406 50.812 18.547 1 89.75 93 THR B O 1
ATOM 3674 N N . SER B 1 94 ? 34.25 48.719 17.906 1 87.69 94 SER B N 1
ATOM 3675 C CA . SER B 1 94 ? 32.812 48.781 17.609 1 87.69 94 SER B CA 1
ATOM 3676 C C . SER B 1 94 ? 32.5 49.781 16.5 1 87.69 94 SER B C 1
ATOM 3678 O O . SER B 1 94 ? 31.375 50.25 16.391 1 87.69 94 SER B O 1
ATOM 3680 N N . LYS B 1 95 ? 33.531 50.094 15.758 1 92.69 95 LYS B N 1
ATOM 3681 C CA . LYS B 1 95 ? 33.344 51 14.609 1 92.69 95 LYS B CA 1
ATOM 3682 C C . LYS B 1 95 ? 32.688 50.25 13.453 1 92.69 95 LYS B C 1
ATOM 3684 O O . LYS B 1 95 ? 33.062 49.094 13.148 1 92.69 95 LYS B O 1
ATOM 3689 N N . VAL B 1 96 ? 31.672 50.906 12.859 1 93.62 96 VAL B N 1
ATOM 3690 C CA . VAL B 1 96 ? 31.016 50.312 11.703 1 93.62 96 VAL B CA 1
ATOM 3691 C C . VAL B 1 96 ? 31.891 50.5 10.461 1 93.62 96 VAL B C 1
ATOM 3693 O O . VAL B 1 96 ? 32.156 51.656 10.047 1 93.62 96 VAL B O 1
ATOM 3696 N N . LEU B 1 97 ? 32.281 49.375 9.844 1 93 97 LEU B N 1
ATOM 3697 C CA . LEU B 1 97 ? 33.188 49.406 8.695 1 93 97 LEU B CA 1
ATOM 3698 C C . LEU B 1 97 ? 32.375 49.438 7.391 1 93 97 LEU B C 1
ATOM 3700 O O . LEU B 1 97 ? 32.844 49.969 6.383 1 93 97 LEU B O 1
ATOM 3704 N N . LEU B 1 98 ? 31.266 48.781 7.469 1 93.12 98 LEU B N 1
ATOM 3705 C CA . LEU B 1 98 ? 30.422 48.625 6.281 1 93.12 98 LEU B CA 1
ATOM 3706 C C . LEU B 1 98 ? 28.953 48.531 6.664 1 93.12 98 LEU B C 1
ATOM 3708 O O . LEU B 1 98 ? 28.594 47.906 7.664 1 93.12 98 LEU B O 1
ATOM 3712 N N . LYS B 1 99 ? 28.125 49.281 5.914 1 93.5 99 LYS B N 1
ATOM 3713 C CA . LYS B 1 99 ? 26.672 49.25 6.094 1 93.5 99 LYS B CA 1
ATOM 3714 C C . LYS B 1 99 ? 25.953 49.094 4.754 1 93.5 99 LYS B C 1
ATOM 3716 O O . LYS B 1 99 ? 26.344 49.75 3.77 1 93.5 99 LYS B O 1
ATOM 3721 N N . ALA B 1 100 ? 24.984 48.25 4.73 1 93.81 100 ALA B N 1
ATOM 3722 C CA . ALA B 1 100 ? 24.156 48.094 3.541 1 93.81 100 ALA B CA 1
ATOM 3723 C C . ALA B 1 100 ? 22.703 47.75 3.92 1 93.81 100 ALA B C 1
ATOM 3725 O O . ALA B 1 100 ? 22.453 47.094 4.93 1 93.81 100 ALA B O 1
ATOM 3726 N N . GLY B 1 101 ? 21.797 48.312 3.121 1 90.31 101 GLY B N 1
ATOM 3727 C CA . GLY B 1 101 ? 20.391 48.125 3.367 1 90.31 101 GLY B CA 1
ATOM 3728 C C . GLY B 1 101 ? 19.688 49.375 3.871 1 90.31 101 GLY B C 1
ATOM 3729 O O . GLY B 1 101 ? 20.297 50.438 3.953 1 90.31 101 GLY B O 1
ATOM 3730 N N . PRO B 1 102 ? 18.484 49.188 3.988 1 93.94 102 PRO B N 1
ATOM 3731 C CA . PRO B 1 102 ? 17.609 48.031 3.906 1 93.94 102 PRO B CA 1
ATOM 3732 C C . PRO B 1 102 ? 17.266 47.625 2.467 1 93.94 102 PRO B C 1
ATOM 3734 O O . PRO B 1 102 ? 17.141 48.531 1.607 1 93.94 102 PRO B O 1
ATOM 3737 N N . HIS B 1 103 ? 17.219 46.344 2.164 1 97.06 103 HIS B N 1
ATOM 3738 C CA . HIS B 1 103 ? 16.734 45.812 0.893 1 97.06 103 HIS B CA 1
ATOM 3739 C C . HIS B 1 103 ? 15.594 44.812 1.105 1 97.06 103 HIS B C 1
ATOM 3741 O O . HIS B 1 103 ? 15.75 43.844 1.852 1 97.06 103 HIS B O 1
ATOM 3747 N N . THR B 1 104 ? 14.477 45.062 0.475 1 97.06 104 THR B N 1
ATOM 3748 C CA . THR B 1 104 ? 13.297 44.219 0.652 1 97.06 104 THR B CA 1
ATOM 3749 C C . THR B 1 104 ? 13.109 43.312 -0.547 1 97.06 104 THR B C 1
ATOM 3751 O O . THR B 1 104 ? 13.156 43.75 -1.695 1 97.06 104 THR B O 1
ATOM 3754 N N . CYS B 1 105 ? 12.961 42.062 -0.235 1 96.62 105 CYS B N 1
ATOM 3755 C CA . CYS B 1 105 ? 12.758 41.031 -1.248 1 96.62 105 CYS B CA 1
ATOM 3756 C C . CYS B 1 105 ? 11.391 40.375 -1.081 1 96.62 105 CYS B C 1
ATOM 3758 O O . CYS B 1 105 ? 10.992 40.031 0.035 1 96.62 105 CYS B O 1
ATOM 3760 N N . PRO B 1 106 ? 10.672 40.188 -2.176 1 95.81 106 PRO B N 1
ATOM 3761 C CA . PRO B 1 106 ? 9.422 39.438 -2.092 1 95.81 106 PRO B CA 1
ATOM 3762 C C . PRO B 1 106 ? 9.656 37.938 -2.004 1 95.81 106 PRO B C 1
ATOM 3764 O O . PRO B 1 106 ? 10.727 37.438 -2.375 1 95.81 106 PRO B O 1
ATOM 3767 N N . VAL B 1 107 ? 8.602 37.25 -1.51 1 95 107 VAL B N 1
ATOM 3768 C CA . VAL B 1 107 ? 8.695 35.812 -1.411 1 95 107 VAL B CA 1
ATOM 3769 C C . VAL B 1 107 ? 8.617 35.188 -2.805 1 95 107 VAL B C 1
ATOM 3771 O O . VAL B 1 107 ? 7.852 35.656 -3.654 1 95 107 VAL B O 1
ATOM 3774 N N . VAL B 1 108 ? 9.492 34.25 -3.053 1 91.44 108 VAL B N 1
ATOM 3775 C CA . VAL B 1 108 ? 9.453 33.438 -4.25 1 91.44 108 VAL B CA 1
ATOM 3776 C C . VAL B 1 108 ? 8.977 32.031 -3.891 1 91.44 108 VAL B C 1
ATOM 3778 O O . VAL B 1 108 ? 9.508 31.406 -2.971 1 91.44 108 VAL B O 1
ATOM 3781 N N . ASP B 1 109 ? 7.906 31.594 -4.574 1 88.12 109 ASP B N 1
ATOM 3782 C CA . ASP B 1 109 ? 7.371 30.266 -4.285 1 88.12 109 ASP B CA 1
ATOM 3783 C C . ASP B 1 109 ? 7.23 29.438 -5.562 1 88.12 109 ASP B C 1
ATOM 3785 O O . ASP B 1 109 ? 6.117 29.094 -5.969 1 88.12 109 ASP B O 1
ATOM 3789 N N . ASP B 1 110 ? 8.367 29.094 -6.098 1 80.06 110 ASP B N 1
ATOM 3790 C CA . ASP B 1 110 ? 8.383 28.234 -7.277 1 80.06 110 ASP B CA 1
ATOM 3791 C C . ASP B 1 110 ? 8.555 26.781 -6.887 1 80.06 110 ASP B C 1
ATOM 3793 O O . ASP B 1 110 ? 9.625 26.375 -6.426 1 80.06 110 ASP B O 1
ATOM 3797 N N . PRO B 1 111 ? 7.516 26 -7.098 1 73.19 111 PRO B N 1
ATOM 3798 C CA . PRO B 1 111 ? 7.598 24.594 -6.676 1 73.19 111 PRO B CA 1
ATOM 3799 C C . PRO B 1 111 ? 8.758 23.844 -7.332 1 73.19 111 PRO B C 1
ATOM 3801 O O . PRO B 1 111 ? 9.258 22.859 -6.773 1 73.19 111 PRO B O 1
ATOM 3804 N N . HIS B 1 112 ? 9.203 24.266 -8.508 1 71.56 112 HIS B N 1
ATOM 3805 C CA . HIS B 1 112 ? 10.281 23.578 -9.227 1 71.56 112 HIS B CA 1
ATOM 3806 C C . HIS B 1 112 ? 11.57 24.391 -9.156 1 71.56 112 HIS B C 1
ATOM 3808 O O . HIS B 1 112 ? 12.555 24.047 -9.812 1 71.56 112 HIS B O 1
ATOM 3814 N N . GLY B 1 113 ? 11.453 25.438 -8.297 1 77.12 113 GLY B N 1
ATOM 3815 C CA . GLY B 1 113 ? 12.633 26.281 -8.227 1 77.12 113 GLY B CA 1
ATOM 3816 C C . GLY B 1 113 ? 12.906 26.812 -6.832 1 77.12 113 GLY B C 1
ATOM 3817 O O . GLY B 1 113 ? 12.875 26.062 -5.859 1 77.12 113 GLY B O 1
ATOM 3818 N N . ASN B 1 114 ? 13.242 28.078 -6.859 1 80 114 ASN B N 1
ATOM 3819 C CA . ASN B 1 114 ? 13.578 28.75 -5.605 1 80 114 ASN B CA 1
ATOM 3820 C C . ASN B 1 114 ? 12.336 29 -4.758 1 80 114 ASN B C 1
ATOM 3822 O O . ASN B 1 114 ? 11.281 29.359 -5.285 1 80 114 ASN B O 1
ATOM 3826 N N . ARG B 1 115 ? 12.531 28.734 -3.521 1 89.38 115 ARG B N 1
ATOM 3827 C CA . ARG B 1 115 ? 11.461 29.031 -2.572 1 89.38 115 ARG B CA 1
ATOM 3828 C C . ARG B 1 115 ? 12.008 29.797 -1.369 1 89.38 115 ARG B C 1
ATOM 3830 O O . ARG B 1 115 ? 12.922 29.328 -0.689 1 89.38 115 ARG B O 1
ATOM 3837 N N . GLY B 1 116 ? 11.414 30.922 -1.234 1 93.12 116 GLY B N 1
ATOM 3838 C CA . GLY B 1 116 ? 11.859 31.75 -0.128 1 93.12 116 GLY B CA 1
ATOM 3839 C C . GLY B 1 116 ? 12.148 33.188 -0.537 1 93.12 116 GLY B C 1
ATOM 3840 O O . GLY B 1 116 ? 11.453 33.75 -1.382 1 93.12 116 GLY B O 1
ATOM 3841 N N . PHE B 1 117 ? 13.047 33.812 0.167 1 95.25 117 PHE B N 1
ATOM 3842 C CA . PHE B 1 117 ? 13.461 35.188 -0.076 1 95.25 117 PHE B CA 1
ATOM 3843 C C . PHE B 1 117 ? 14.922 35.219 -0.51 1 95.25 117 PHE B C 1
ATOM 3845 O O . PHE B 1 117 ? 15.797 34.719 0.178 1 95.25 117 PHE B O 1
ATOM 3852 N N . PHE B 1 118 ? 15.086 35.906 -1.654 1 94.75 118 PHE B N 1
ATOM 3853 C CA . PHE B 1 118 ? 16.422 35.906 -2.229 1 94.75 118 PHE B CA 1
ATOM 3854 C C . PHE B 1 118 ? 16.906 37.344 -2.482 1 94.75 118 PHE B C 1
ATOM 3856 O O . PHE B 1 118 ? 16.203 38.125 -3.129 1 94.75 118 PHE B O 1
ATOM 3863 N N . LEU B 1 119 ? 18.031 37.625 -1.944 1 95.56 119 LEU B N 1
ATOM 3864 C CA . LEU B 1 119 ? 18.656 38.906 -2.246 1 95.56 119 LEU B CA 1
ATOM 3865 C C . LEU B 1 119 ? 19.297 38.875 -3.637 1 95.56 119 LEU B C 1
ATOM 3867 O O . LEU B 1 119 ? 20.188 38.094 -3.908 1 95.56 119 LEU B O 1
ATOM 3871 N N . PRO B 1 120 ? 18.766 39.781 -4.469 1 93.31 120 PRO B N 1
ATOM 3872 C CA . PRO B 1 120 ? 19.391 39.812 -5.793 1 93.31 120 PRO B CA 1
ATOM 3873 C C . PRO B 1 120 ? 20.859 40.188 -5.734 1 93.31 120 PRO B C 1
ATOM 3875 O O . PRO B 1 120 ? 21.234 41.156 -5.055 1 93.31 120 PRO B O 1
ATOM 3878 N N . GLN B 1 121 ? 21.609 39.625 -6.5 1 88.75 121 GLN B N 1
ATOM 3879 C CA . GLN B 1 121 ? 23.047 39.844 -6.516 1 88.75 121 GLN B CA 1
ATOM 3880 C C . GLN B 1 121 ? 23.375 41.219 -7.074 1 88.75 121 GLN B C 1
ATOM 3882 O O . GLN B 1 121 ? 24.391 41.812 -6.719 1 88.75 121 GLN B O 1
ATOM 3887 N N . THR B 1 122 ? 22.484 41.625 -7.898 1 89.88 122 THR B N 1
ATOM 3888 C CA . THR B 1 122 ? 22.734 42.875 -8.609 1 89.88 122 THR B CA 1
ATOM 3889 C C . THR B 1 122 ? 22.25 44.094 -7.797 1 89.88 122 THR B C 1
ATOM 3891 O O . THR B 1 122 ? 22.484 45.219 -8.172 1 89.88 122 THR B O 1
ATOM 3894 N N . SER B 1 123 ? 21.578 43.844 -6.781 1 93.12 123 SER B N 1
ATOM 3895 C CA . SER B 1 123 ? 21.109 44.938 -5.941 1 93.12 123 SER B CA 1
ATOM 3896 C C . SER B 1 123 ? 22.266 45.625 -5.215 1 93.12 123 SER B C 1
ATOM 3898 O O . SER B 1 123 ? 23.359 45.062 -5.137 1 93.12 123 SER B O 1
ATOM 3900 N N . ASP B 1 124 ? 22.031 46.844 -4.73 1 92.19 124 ASP B N 1
ATOM 3901 C CA . ASP B 1 124 ? 23.062 47.594 -3.988 1 92.19 124 ASP B CA 1
ATOM 3902 C C . ASP B 1 124 ? 23.578 46.75 -2.812 1 92.19 124 ASP B C 1
ATOM 3904 O O . ASP B 1 124 ? 24.797 46.656 -2.605 1 92.19 124 ASP B O 1
ATOM 3908 N N . MET B 1 125 ? 22.703 46.156 -2.15 1 93.56 125 MET B N 1
ATOM 3909 C CA . MET B 1 125 ? 23.094 45.344 -1.003 1 93.56 125 MET B CA 1
ATOM 3910 C C . MET B 1 125 ? 23.812 44.062 -1.456 1 93.56 125 MET B C 1
ATOM 3912 O O . MET B 1 125 ? 24.766 43.625 -0.813 1 93.56 125 MET B O 1
ATOM 3916 N N . GLY B 1 126 ? 23.344 43.531 -2.514 1 91.56 126 GLY B N 1
ATOM 3917 C CA . GLY B 1 126 ? 24 42.344 -3.051 1 91.56 126 GLY B CA 1
ATOM 3918 C C . GLY B 1 126 ? 25.469 42.594 -3.365 1 91.56 126 GLY B C 1
ATOM 3919 O O . GLY B 1 126 ? 26.312 41.75 -3.066 1 91.56 126 GLY B O 1
ATOM 3920 N N . VAL B 1 127 ? 25.719 43.656 -3.906 1 89.75 127 VAL B N 1
ATOM 3921 C CA . VAL B 1 127 ? 27.078 44.031 -4.258 1 89.75 127 VAL B CA 1
ATOM 3922 C C . VAL B 1 127 ? 27.922 44.156 -2.99 1 89.75 127 VAL B C 1
ATOM 3924 O O . VAL B 1 127 ? 29.078 43.719 -2.949 1 89.75 127 VAL B O 1
ATOM 3927 N N . VAL B 1 128 ? 27.312 44.719 -2.037 1 90.69 128 VAL B N 1
ATOM 3928 C CA . VAL B 1 128 ? 28.016 44.906 -0.775 1 90.69 128 VAL B CA 1
ATOM 3929 C C . VAL B 1 128 ? 28.344 43.562 -0.146 1 90.69 128 VAL B C 1
ATOM 3931 O O . VAL B 1 128 ? 29.438 43.344 0.361 1 90.69 128 VAL B O 1
ATOM 3934 N N . VAL B 1 129 ? 27.422 42.625 -0.206 1 90.06 129 VAL B N 1
ATOM 3935 C CA . VAL B 1 129 ? 27.625 41.312 0.368 1 90.06 129 VAL B CA 1
ATOM 3936 C C . VAL B 1 129 ? 28.75 40.594 -0.36 1 90.06 129 VAL B C 1
ATOM 3938 O O . VAL B 1 129 ? 29.594 39.938 0.27 1 90.06 129 VAL B O 1
ATOM 3941 N N . GLN B 1 130 ? 28.781 40.781 -1.594 1 86.31 130 GLN B N 1
ATOM 3942 C CA . GLN B 1 130 ? 29.859 40.188 -2.377 1 86.31 130 GLN B CA 1
ATOM 3943 C C . GLN B 1 130 ? 31.203 40.781 -1.971 1 86.31 130 GLN B C 1
ATOM 3945 O O . GLN B 1 130 ? 32.188 40.031 -1.78 1 86.31 130 GLN B O 1
ATOM 3950 N N . LYS B 1 131 ? 31.203 42.031 -1.833 1 85.56 131 LYS B N 1
ATOM 3951 C CA . LYS B 1 131 ? 32.438 42.719 -1.438 1 85.56 131 LYS B CA 1
ATOM 3952 C C . LYS B 1 131 ? 32.906 42.25 -0.062 1 85.56 131 LYS B C 1
ATOM 3954 O O . LYS B 1 131 ? 34.094 42.031 0.152 1 85.56 131 LYS B O 1
ATOM 3959 N N . MET B 1 132 ? 31.984 42.062 0.778 1 88.5 132 MET B N 1
ATOM 3960 C CA . MET B 1 132 ? 32.281 41.656 2.152 1 88.5 132 MET B CA 1
ATOM 3961 C C . MET B 1 132 ? 32.906 40.281 2.193 1 88.5 132 MET B C 1
ATOM 3963 O O . MET B 1 132 ? 33.844 40.031 2.936 1 88.5 132 MET B O 1
ATOM 3967 N N . LEU B 1 133 ? 32.438 39.406 1.339 1 84.06 133 LEU B N 1
ATOM 3968 C CA . LEU B 1 133 ? 32.812 38 1.497 1 84.06 133 LEU B CA 1
ATOM 3969 C C . LEU B 1 133 ? 33.906 37.625 0.523 1 84.06 133 LEU B C 1
ATOM 3971 O O . LEU B 1 133 ? 34.594 36.594 0.714 1 84.06 133 LEU B O 1
ATOM 3975 N N . LYS B 1 134 ? 33.969 38.281 -0.475 1 78.06 134 LYS B N 1
ATOM 3976 C CA . LYS B 1 134 ? 35.031 37.969 -1.445 1 78.06 134 LYS B CA 1
ATOM 3977 C C . LYS B 1 134 ? 36.281 38.812 -1.198 1 78.06 134 LYS B C 1
ATOM 3979 O O . LYS B 1 134 ? 37.375 38.406 -1.581 1 78.06 134 LYS B O 1
ATOM 3984 N N . GLY B 1 135 ? 36.094 40 -0.577 1 74.94 135 GLY B N 1
ATOM 3985 C CA . GLY B 1 135 ? 37.25 40.812 -0.253 1 74.94 135 GLY B CA 1
ATOM 3986 C C . GLY B 1 135 ? 37.875 40.469 1.09 1 74.94 135 GLY B C 1
ATOM 3987 O O . GLY B 1 135 ? 37.219 39.906 1.965 1 74.94 135 GLY B O 1
ATOM 3988 N N . ASN B 1 136 ? 39.156 40.594 1.211 1 79.06 136 ASN B N 1
ATOM 3989 C CA . ASN B 1 136 ? 39.875 40.312 2.453 1 79.06 136 ASN B CA 1
ATOM 3990 C C . ASN B 1 136 ? 39.781 41.469 3.438 1 79.06 136 ASN B C 1
ATOM 3992 O O . ASN B 1 136 ? 40.188 41.344 4.594 1 79.06 136 ASN B O 1
ATOM 3996 N N . GLU B 1 137 ? 39.188 42.5 2.975 1 86.69 137 GLU B N 1
ATOM 3997 C CA . GLU B 1 137 ? 39.188 43.719 3.746 1 86.69 137 GLU B CA 1
ATOM 3998 C C . GLU B 1 137 ? 38.375 43.594 5.027 1 86.69 137 GLU B C 1
ATOM 4000 O O . GLU B 1 137 ? 38.656 44.25 6.023 1 86.69 137 GLU B O 1
ATOM 4005 N N . TYR B 1 138 ? 37.469 42.688 5.012 1 89.5 138 TYR B N 1
ATOM 4006 C CA . TYR B 1 138 ? 36.531 42.656 6.129 1 89.5 138 TYR B CA 1
ATOM 4007 C C . TYR B 1 138 ? 36.688 41.344 6.926 1 89.5 138 TYR B C 1
ATOM 4009 O O . TYR B 1 138 ? 35.938 41.125 7.887 1 89.5 138 TYR B O 1
ATOM 4017 N N . PHE B 1 139 ? 37.625 40.594 6.602 1 87.5 139 PHE B N 1
ATOM 4018 C CA . PHE B 1 139 ? 37.812 39.312 7.289 1 87.5 139 PHE B CA 1
ATOM 4019 C C . PHE B 1 139 ? 38.219 39.531 8.742 1 87.5 139 PHE B C 1
ATOM 4021 O O . PHE B 1 139 ? 39 40.438 9.047 1 87.5 139 PHE B O 1
ATOM 4028 N N . GLY B 1 140 ? 37.594 38.75 9.547 1 86.88 140 GLY B N 1
ATOM 4029 C CA . GLY B 1 140 ? 37.906 38.844 10.969 1 86.88 140 GLY B CA 1
ATOM 4030 C C . GLY B 1 140 ? 36.938 39.781 11.711 1 86.88 140 GLY B C 1
ATOM 4031 O O . GLY B 1 140 ? 36.906 39.75 12.945 1 86.88 140 GLY B O 1
ATOM 4032 N N . ASN B 1 141 ? 36.188 40.531 10.977 1 90.25 141 ASN B N 1
ATOM 4033 C CA . ASN B 1 141 ? 35.25 41.438 11.602 1 90.25 141 ASN B CA 1
ATOM 4034 C C . ASN B 1 141 ? 33.875 40.781 11.805 1 90.25 141 ASN B C 1
ATOM 4036 O O . ASN B 1 141 ? 33.625 39.719 11.227 1 90.25 141 ASN B O 1
ATOM 4040 N N . ARG B 1 142 ? 33.125 41.406 12.664 1 87.44 142 ARG B N 1
ATOM 4041 C CA . ARG B 1 142 ? 31.812 40.844 12.992 1 87.44 142 ARG B CA 1
ATOM 4042 C C . ARG B 1 142 ? 30.75 41.406 12.047 1 87.44 142 ARG B C 1
ATOM 4044 O O . ARG B 1 142 ? 30.625 42.625 11.883 1 87.44 142 ARG B O 1
ATOM 4051 N N . CYS B 1 143 ? 30.031 40.5 11.484 1 89.06 143 CYS B N 1
ATOM 4052 C CA . CYS B 1 143 ? 28.891 40.875 10.656 1 89.06 143 CYS B CA 1
ATOM 4053 C C . CYS B 1 143 ? 27.578 40.719 11.438 1 89.06 143 CYS B C 1
ATOM 4055 O O . CYS B 1 143 ? 27.359 39.719 12.102 1 89.06 143 CYS B O 1
ATOM 4057 N N . GLU B 1 144 ? 26.766 41.719 11.445 1 87.62 144 GLU B N 1
ATOM 4058 C CA . GLU B 1 144 ? 25.422 41.688 11.984 1 87.62 144 GLU B CA 1
ATOM 4059 C C . GLU B 1 144 ? 24.375 41.781 10.883 1 87.62 144 GLU B C 1
ATOM 4061 O O . GLU B 1 144 ? 24.234 42.844 10.25 1 87.62 144 GLU B O 1
ATOM 4066 N N . LEU B 1 145 ? 23.734 40.688 10.688 1 90 145 LEU B N 1
ATOM 4067 C CA . LEU B 1 145 ? 22.688 40.625 9.672 1 90 145 LEU B CA 1
ATOM 4068 C C . LEU B 1 145 ? 21.312 40.594 10.32 1 90 145 LEU B C 1
ATOM 4070 O O . LEU B 1 145 ? 21.047 39.75 11.188 1 90 145 LEU B O 1
ATOM 4074 N N . THR B 1 146 ? 20.484 41.562 9.992 1 88.25 146 THR B N 1
ATOM 4075 C CA . THR B 1 146 ? 19.094 41.625 10.461 1 88.25 146 THR B CA 1
ATOM 4076 C C . THR B 1 146 ? 18.125 41.281 9.32 1 88.25 146 THR B C 1
ATOM 4078 O O . THR B 1 146 ? 18.188 41.906 8.258 1 88.25 146 THR B O 1
ATOM 4081 N N . SER B 1 147 ? 17.328 40.312 9.539 1 91.31 147 SER B N 1
ATOM 4082 C CA . SER B 1 147 ? 16.266 39.938 8.602 1 91.31 147 SER B CA 1
ATOM 4083 C C . SER B 1 147 ? 14.891 40.219 9.203 1 91.31 147 SER B C 1
ATOM 4085 O O . SER B 1 147 ? 14.586 39.75 10.305 1 91.31 147 SER B O 1
ATOM 4087 N N . ILE B 1 148 ? 14.109 41 8.516 1 90.94 148 ILE B N 1
ATOM 4088 C CA . ILE B 1 148 ? 12.766 41.344 8.969 1 90.94 148 ILE B CA 1
ATOM 4089 C C . ILE B 1 148 ? 11.742 40.719 8.023 1 90.94 148 ILE B C 1
ATOM 4091 O O . ILE B 1 148 ? 11.602 41.156 6.875 1 90.94 148 ILE B O 1
ATOM 4095 N N . LEU B 1 149 ? 11.07 39.719 8.539 1 93.31 149 LEU B N 1
ATOM 4096 C CA . LEU B 1 149 ? 10.008 39.125 7.746 1 93.31 149 LEU B CA 1
ATOM 4097 C C . LEU B 1 149 ? 8.672 39.781 8.008 1 93.31 149 LEU B C 1
ATOM 4099 O O . LEU B 1 149 ? 8.273 39.969 9.164 1 93.31 149 LEU B O 1
ATOM 4103 N N . SER B 1 150 ? 8.07 40.281 6.934 1 93.62 150 SER B N 1
ATOM 4104 C CA . SER B 1 150 ? 6.719 40.812 6.98 1 93.62 150 SER B CA 1
ATOM 4105 C C . SER B 1 150 ? 5.715 39.844 6.352 1 93.62 150 SER B C 1
ATOM 4107 O O . SER B 1 150 ? 5.699 39.688 5.129 1 93.62 150 SER B O 1
ATOM 4109 N N . ILE B 1 151 ? 4.848 39.25 7.234 1 93.12 151 ILE B N 1
ATOM 4110 C CA . ILE B 1 151 ? 3.961 38.188 6.793 1 93.12 151 ILE B CA 1
ATOM 4111 C C . ILE B 1 151 ? 2.516 38.562 7.129 1 93.12 151 ILE B C 1
ATOM 4113 O O . ILE B 1 151 ? 2.219 38.969 8.25 1 93.12 151 ILE B O 1
ATOM 4117 N N . PRO B 1 152 ? 1.641 38.406 6.129 1 93.62 152 PRO B N 1
ATOM 4118 C CA . PRO B 1 152 ? 0.229 38.656 6.43 1 93.62 152 PRO B CA 1
ATOM 4119 C C . PRO B 1 152 ? -0.293 37.781 7.57 1 93.62 152 PRO B C 1
ATOM 4121 O O . PRO B 1 152 ? 0.033 36.594 7.641 1 93.62 152 PRO B O 1
ATOM 4124 N N . THR B 1 153 ? -1.118 38.375 8.391 1 91.38 153 THR B N 1
ATOM 4125 C CA . THR B 1 153 ? -1.669 37.688 9.539 1 91.38 153 THR B CA 1
ATOM 4126 C C . THR B 1 153 ? -2.477 36.469 9.086 1 91.38 153 THR B C 1
ATOM 4128 O O . THR B 1 153 ? -2.457 35.406 9.742 1 91.38 153 THR B O 1
ATOM 4131 N N . ALA B 1 154 ? -3.141 36.562 7.93 1 91.69 154 ALA B N 1
ATOM 4132 C CA . ALA B 1 154 ? -4 35.5 7.398 1 91.69 154 ALA B CA 1
ATOM 4133 C C . ALA B 1 154 ? -3.188 34.25 7.035 1 91.69 154 ALA B C 1
ATOM 4135 O O . ALA B 1 154 ? -3.734 33.156 6.938 1 91.69 154 ALA B O 1
ATOM 4136 N N . SER B 1 155 ? -1.847 34.469 6.832 1 91.25 155 SER B N 1
ATOM 4137 C CA . SER B 1 155 ? -0.979 33.344 6.469 1 91.25 155 SER B CA 1
ATOM 4138 C C . SER B 1 155 ? -0.809 32.375 7.637 1 91.25 155 SER B C 1
ATOM 4140 O O . SER B 1 155 ? -0.333 31.25 7.457 1 91.25 155 SER B O 1
ATOM 4142 N N . PHE B 1 156 ? -1.271 32.781 8.805 1 90.88 156 PHE B N 1
ATOM 4143 C CA . PHE B 1 156 ? -1.058 31.969 9.992 1 90.88 156 PHE B CA 1
ATOM 4144 C C . PHE B 1 156 ? -2.342 31.25 10.391 1 90.88 156 PHE B C 1
ATOM 4146 O O . PHE B 1 156 ? -2.395 30.594 11.438 1 90.88 156 PHE B O 1
ATOM 4153 N N . ASP B 1 157 ? -3.338 31.344 9.5 1 90.69 157 ASP B N 1
ATOM 4154 C CA . ASP B 1 157 ? -4.578 30.609 9.734 1 90.69 157 ASP B CA 1
ATOM 4155 C C . ASP B 1 157 ? -4.379 29.109 9.508 1 90.69 157 ASP B C 1
ATOM 4157 O O . ASP B 1 157 ? -3.473 28.703 8.781 1 90.69 157 ASP B O 1
ATOM 4161 N N . VAL B 1 158 ? -5.25 28.391 10.156 1 91 158 VAL B N 1
ATOM 4162 C CA . VAL B 1 158 ? -5.188 26.938 9.984 1 91 158 VAL B CA 1
ATOM 4163 C C . VAL B 1 158 ? -5.613 26.562 8.562 1 91 158 VAL B C 1
ATOM 4165 O O . VAL B 1 158 ? -6.582 27.125 8.039 1 91 158 VAL B O 1
ATOM 4168 N N . ASP B 1 159 ? -4.812 25.656 7.949 1 86.75 159 ASP B N 1
ATOM 4169 C CA . ASP B 1 159 ? -5.172 25.172 6.621 1 86.75 159 ASP B CA 1
ATOM 4170 C C . ASP B 1 159 ? -6.496 24.406 6.648 1 86.75 159 ASP B C 1
ATOM 4172 O O . ASP B 1 159 ? -6.801 23.719 7.621 1 86.75 159 ASP B O 1
ATOM 4176 N N . LYS B 1 160 ? -7.191 24.625 5.578 1 90.31 160 LYS B N 1
ATOM 4177 C CA . LYS B 1 160 ? -8.422 23.844 5.445 1 90.31 160 LYS B CA 1
ATOM 4178 C C . LYS B 1 160 ? -8.125 22.359 5.242 1 90.31 160 LYS B C 1
ATOM 4180 O O . LYS B 1 160 ? -7.246 22 4.453 1 90.31 160 LYS B O 1
ATOM 4185 N N . ILE B 1 161 ? -8.781 21.562 6.035 1 93.25 161 ILE B N 1
ATOM 4186 C CA . ILE B 1 161 ? -8.633 20.109 5.871 1 93.25 161 ILE B CA 1
ATOM 4187 C C . ILE B 1 161 ? -9.609 19.609 4.816 1 93.25 161 ILE B C 1
ATOM 4189 O O . ILE B 1 161 ? -10.82 19.828 4.934 1 93.25 161 ILE B O 1
ATOM 4193 N N . GLU B 1 162 ? -9.055 18.969 3.736 1 92.94 162 GLU B N 1
ATOM 4194 C CA . GLU B 1 162 ? -9.867 18.5 2.615 1 92.94 162 GLU B CA 1
ATOM 4195 C C . GLU B 1 162 ? -10.25 17.031 2.775 1 92.94 162 GLU B C 1
ATOM 4197 O O . GLU B 1 162 ? -9.68 16.328 3.607 1 92.94 162 GLU B O 1
ATOM 4202 N N . ASN B 1 163 ? -11.273 16.625 2.023 1 93.88 163 ASN B N 1
ATOM 4203 C CA . ASN B 1 163 ? -11.688 15.227 1.929 1 93.88 163 ASN B CA 1
ATOM 4204 C C . ASN B 1 163 ? -12.125 14.68 3.285 1 93.88 163 ASN B C 1
ATOM 4206 O O . ASN B 1 163 ? -11.664 13.617 3.707 1 93.88 163 ASN B O 1
ATOM 4210 N N . VAL B 1 164 ? -12.914 15.547 3.979 1 95.94 164 VAL B N 1
ATOM 4211 C CA . VAL B 1 164 ? -13.445 15.148 5.281 1 95.94 164 VAL B CA 1
ATOM 4212 C C . VAL B 1 164 ? -14.75 14.375 5.094 1 95.94 164 VAL B C 1
ATOM 4214 O O . VAL B 1 164 ? -15.461 14.57 4.105 1 95.94 164 VAL B O 1
ATOM 4217 N N . ALA B 1 165 ? -15.031 13.492 6.051 1 96.69 165 ALA B N 1
ATOM 4218 C CA . ALA B 1 165 ? -16.344 12.836 6.062 1 96.69 165 ALA B CA 1
ATOM 4219 C C . ALA B 1 165 ? -17.469 13.852 6.23 1 96.69 165 ALA B C 1
ATOM 4221 O O . ALA B 1 165 ? -17.422 14.695 7.129 1 96.69 165 ALA B O 1
ATOM 4222 N N . PRO B 1 166 ? -18.406 13.797 5.363 1 94.56 166 PRO B N 1
ATOM 4223 C CA . PRO B 1 166 ? -19.5 14.758 5.48 1 94.56 166 PRO B CA 1
ATOM 4224 C C . PRO B 1 166 ? -20.375 14.508 6.711 1 94.56 166 PRO B C 1
ATOM 4226 O O . PRO B 1 166 ? -20.344 13.414 7.285 1 94.56 166 PRO B O 1
ATOM 4229 N N . ARG B 1 167 ? -21.109 15.516 7.105 1 95.25 167 ARG B N 1
ATOM 4230 C CA . ARG B 1 167 ? -22.125 15.367 8.148 1 95.25 167 ARG B CA 1
ATOM 4231 C C . ARG B 1 167 ? -23.328 14.594 7.625 1 95.25 167 ARG B C 1
ATOM 4233 O O . ARG B 1 167 ? -23.609 14.609 6.426 1 95.25 167 ARG B O 1
ATOM 4240 N N . PRO B 1 168 ? -24.047 13.898 8.539 1 95 168 PRO B N 1
ATOM 4241 C CA . PRO B 1 168 ? -25.266 13.227 8.094 1 95 168 PRO B CA 1
ATOM 4242 C C . PRO B 1 168 ? -26.328 14.203 7.574 1 95 168 PRO B C 1
ATOM 4244 O O . PRO B 1 168 ? -26.391 15.344 8.039 1 95 168 PRO B O 1
ATOM 4247 N N . PRO B 1 169 ? -27.078 13.719 6.609 1 92.06 169 PRO B N 1
ATOM 4248 C CA . PRO B 1 169 ? -28.188 14.555 6.152 1 92.06 169 PRO B CA 1
ATOM 4249 C C . PRO B 1 169 ? -29.266 14.75 7.23 1 92.06 169 PRO B C 1
ATOM 4251 O O . PRO B 1 169 ? -29.328 13.969 8.18 1 92.06 169 PRO B O 1
ATOM 4254 N N . ALA B 1 170 ? -30.016 15.773 7.059 1 92.81 170 ALA B N 1
ATOM 4255 C CA . ALA B 1 170 ? -31.062 16.078 8.031 1 92.81 170 ALA B CA 1
ATOM 4256 C C . ALA B 1 170 ? -32.062 14.945 8.117 1 92.81 170 ALA B C 1
ATOM 4258 O O . ALA B 1 170 ? -32.531 14.594 9.211 1 92.81 170 ALA B O 1
ATOM 4259 N N . VAL B 1 171 ? -32.375 14.383 6.898 1 92.12 171 VAL B N 1
ATOM 4260 C CA . VAL B 1 171 ? -33.25 13.227 6.828 1 92.12 171 VAL B CA 1
ATOM 4261 C C . VAL B 1 171 ? -32.438 11.992 6.41 1 92.12 171 VAL B C 1
ATOM 4263 O O . VAL B 1 171 ? -31.844 11.977 5.344 1 92.12 171 VAL B O 1
ATOM 4266 N N . PRO B 1 172 ? -32.469 11.055 7.309 1 91.12 172 PRO B N 1
ATOM 4267 C CA . PRO B 1 172 ? -31.703 9.852 6.984 1 91.12 172 PRO B CA 1
ATOM 4268 C C . PRO B 1 172 ? -32.188 9.188 5.691 1 91.12 172 PRO B C 1
ATOM 4270 O O . PRO B 1 172 ? -33.375 9.055 5.465 1 91.12 172 PRO B O 1
ATOM 4273 N N . ASP B 1 173 ? -31.266 8.844 4.816 1 91.19 173 ASP B N 1
ATOM 4274 C CA . ASP B 1 173 ? -31.562 8.141 3.572 1 91.19 173 ASP B CA 1
ATOM 4275 C C . ASP B 1 173 ? -31.203 6.664 3.678 1 91.19 173 ASP B C 1
ATOM 4277 O O . ASP B 1 173 ? -31.094 6.121 4.777 1 91.19 173 ASP B O 1
ATOM 4281 N N . PHE B 1 174 ? -31.094 5.926 2.559 1 89.19 174 PHE B N 1
ATOM 4282 C CA . PHE B 1 174 ? -30.938 4.477 2.523 1 89.19 174 PHE B CA 1
ATOM 4283 C C . PHE B 1 174 ? -29.672 4.051 3.26 1 89.19 174 PHE B C 1
ATOM 4285 O O . PHE B 1 174 ? -29.562 2.914 3.723 1 89.19 174 PHE B O 1
ATOM 4292 N N . ARG B 1 175 ? -28.797 4.988 3.428 1 92.06 175 ARG B N 1
ATOM 4293 C CA . ARG B 1 175 ? -27.516 4.684 4.039 1 92.06 175 ARG B CA 1
ATOM 4294 C C . ARG B 1 175 ? -27.672 4.395 5.531 1 92.06 175 ARG B C 1
ATOM 4296 O O . ARG B 1 175 ? -26.797 3.781 6.145 1 92.06 175 ARG B O 1
ATOM 4303 N N . PHE B 1 176 ? -28.672 4.801 6.078 1 94.19 176 PHE B N 1
ATOM 4304 C CA . PHE B 1 176 ? -28.797 4.793 7.531 1 94.19 176 PHE B CA 1
ATOM 4305 C C . PHE B 1 176 ? -29.688 3.645 7.988 1 94.19 176 PHE B C 1
ATOM 4307 O O . PHE B 1 176 ? -29.875 3.436 9.188 1 94.19 176 PHE B O 1
ATOM 4314 N N . ARG B 1 177 ? -30.125 2.816 7.113 1 90.94 177 ARG B N 1
ATOM 4315 C CA . ARG B 1 177 ? -31.094 1.765 7.434 1 90.94 177 ARG B CA 1
ATOM 4316 C C . ARG B 1 177 ? -30.469 0.724 8.359 1 90.94 177 ARG B C 1
ATOM 4318 O O . ARG B 1 177 ? -31.109 0.281 9.32 1 90.94 177 ARG B O 1
ATOM 4325 N N . MET B 1 178 ? -29.234 0.494 8.133 1 91.62 178 MET B N 1
ATOM 4326 C CA . MET B 1 178 ? -28.562 -0.525 8.938 1 91.62 178 MET B CA 1
ATOM 4327 C C . MET B 1 178 ? -28.328 -0.028 10.359 1 91.62 178 MET B C 1
ATOM 4329 O O . MET B 1 178 ? -28.078 -0.825 11.266 1 91.62 178 MET B O 1
ATOM 4333 N N . LEU B 1 179 ? -28.359 1.255 10.492 1 91.5 179 LEU B N 1
ATOM 4334 C CA . LEU B 1 179 ? -28.125 1.854 11.805 1 91.5 179 LEU B CA 1
ATOM 4335 C C . LEU B 1 179 ? -29.438 2.072 12.547 1 91.5 179 LEU B C 1
ATOM 4337 O O . LEU B 1 179 ? -29.484 1.896 13.766 1 91.5 179 LEU B O 1
ATOM 4341 N N . THR B 1 180 ? -30.5 2.361 11.844 1 90.5 180 THR B N 1
ATOM 4342 C CA . THR B 1 180 ? -31.703 2.865 12.5 1 90.5 180 THR B CA 1
ATOM 4343 C C . THR B 1 180 ? -32.75 1.776 12.578 1 90.5 180 THR B C 1
ATOM 4345 O O . THR B 1 180 ? -33.656 1.85 13.414 1 90.5 180 THR B O 1
ATOM 4348 N N . ASP B 1 181 ? -32.719 0.792 11.688 1 91.06 181 ASP B N 1
ATOM 4349 C CA . ASP B 1 181 ? -33.719 -0.274 11.695 1 91.06 181 ASP B CA 1
ATOM 4350 C C . ASP B 1 181 ? -33.438 -1.284 12.805 1 91.06 181 ASP B C 1
ATOM 4352 O O . ASP B 1 181 ? -32.594 -2.17 12.648 1 91.06 181 ASP B O 1
ATOM 4356 N N . LYS B 1 182 ? -34.219 -1.261 13.82 1 91.69 182 LYS B N 1
ATOM 4357 C CA . LYS B 1 182 ? -34 -2.084 15.008 1 91.69 182 LYS B CA 1
ATOM 4358 C C . LYS B 1 182 ? -34.188 -3.562 14.703 1 91.69 182 LYS B C 1
ATOM 4360 O O . LYS B 1 182 ? -33.594 -4.426 15.336 1 91.69 182 LYS B O 1
ATOM 4365 N N . SER B 1 183 ? -35.031 -3.834 13.734 1 90.25 183 SER B N 1
ATOM 4366 C CA . SER B 1 183 ? -35.312 -5.219 13.383 1 90.25 183 SER B CA 1
ATOM 4367 C C . SER B 1 183 ? -34.094 -5.91 12.766 1 90.25 183 SER B C 1
ATOM 4369 O O . SER B 1 183 ? -34.031 -7.141 12.727 1 90.25 183 SER B O 1
ATOM 4371 N N . ARG B 1 184 ? -33.125 -5.098 12.391 1 90.06 184 ARG B N 1
ATOM 4372 C CA . ARG B 1 184 ? -31.969 -5.668 11.711 1 90.06 184 ARG B CA 1
ATOM 4373 C C . ARG B 1 184 ? -30.781 -5.773 12.664 1 90.06 184 ARG B C 1
ATOM 4375 O O . ARG B 1 184 ? -29.734 -6.332 12.305 1 90.06 184 ARG B O 1
ATOM 4382 N N . GLN B 1 185 ? -30.922 -5.242 13.836 1 94.62 185 GLN B N 1
ATOM 4383 C CA . GLN B 1 185 ? -29.828 -5.23 14.805 1 94.62 185 GLN B CA 1
ATOM 4384 C C . GLN B 1 185 ? -29.75 -6.551 15.562 1 94.62 185 GLN B C 1
ATOM 4386 O O . GLN B 1 185 ? -30.391 -6.715 16.594 1 94.62 185 GLN B O 1
ATOM 4391 N N . ASP B 1 186 ? -28.922 -7.445 15.109 1 94.81 186 ASP B N 1
ATOM 4392 C CA . ASP B 1 186 ? -28.891 -8.812 15.625 1 94.81 186 ASP B CA 1
ATOM 4393 C C . ASP B 1 186 ? -27.469 -9.203 16.047 1 94.81 186 ASP B C 1
ATOM 4395 O O . ASP B 1 186 ? -27.156 -10.391 16.141 1 94.81 186 ASP B O 1
ATOM 4399 N N . PHE B 1 187 ? -26.625 -8.25 16.219 1 96.75 187 PHE B N 1
ATOM 4400 C CA . PHE B 1 187 ? -25.25 -8.492 16.609 1 96.75 187 PHE B CA 1
ATOM 4401 C C . PHE B 1 187 ? -24.828 -7.539 17.734 1 96.75 187 PHE B C 1
ATOM 4403 O O . PHE B 1 187 ? -25.156 -6.352 1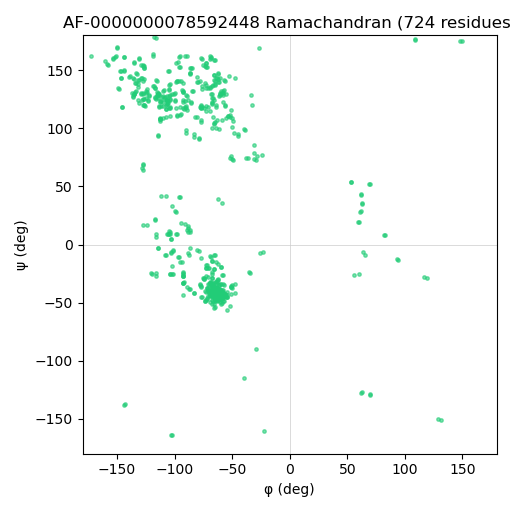7.703 1 96.75 187 PHE B O 1
ATOM 4410 N N . THR B 1 188 ? -24.109 -8.062 18.688 1 97.25 188 THR B N 1
ATOM 4411 C CA . THR B 1 188 ? -23.734 -7.254 19.844 1 97.25 188 THR B CA 1
ATOM 4412 C C . THR B 1 188 ? -22.219 -7.02 19.875 1 97.25 188 THR B C 1
ATOM 4414 O O . THR B 1 188 ? -21.438 -7.965 19.75 1 97.25 188 THR B O 1
ATOM 4417 N N . ILE B 1 189 ? -21.875 -5.754 20.016 1 97.06 189 ILE B N 1
ATOM 4418 C CA . ILE B 1 189 ? -20.484 -5.398 20.25 1 97.06 189 ILE B CA 1
ATOM 4419 C C . ILE B 1 189 ? -20.297 -4.949 21.688 1 97.06 189 ILE B C 1
ATOM 4421 O O . ILE B 1 189 ? -20.922 -3.98 22.125 1 97.06 189 ILE B O 1
ATOM 4425 N N . ARG B 1 190 ? -19.469 -5.621 22.406 1 96.94 190 ARG B N 1
ATOM 4426 C CA . ARG B 1 190 ? -19.234 -5.32 23.812 1 96.94 190 ARG B CA 1
ATOM 4427 C C . ARG B 1 190 ? -18.062 -4.359 23.969 1 96.94 190 ARG B C 1
ATOM 4429 O O . ARG B 1 190 ? -16.969 -4.613 23.469 1 96.94 190 ARG B O 1
ATOM 4436 N N . CYS B 1 191 ? -18.344 -3.303 24.609 1 96.25 191 CYS B N 1
ATOM 4437 C CA . CYS B 1 191 ? -17.328 -2.287 24.891 1 96.25 191 CYS B CA 1
ATOM 4438 C C . CYS B 1 191 ? -17.125 -2.123 26.391 1 96.25 191 CYS B C 1
ATOM 4440 O O . CYS B 1 191 ? -17.781 -2.795 27.188 1 96.25 191 CYS B O 1
ATOM 4442 N N . ARG B 1 192 ? -16.219 -1.263 26.812 1 93.69 192 ARG B N 1
ATOM 4443 C CA . ARG B 1 192 ? -15.844 -1.039 28.203 1 93.69 192 ARG B CA 1
ATOM 4444 C C . ARG B 1 192 ? -17.047 -0.561 29.016 1 93.69 192 ARG B C 1
ATOM 4446 O O . ARG B 1 192 ? -17.266 -1.021 30.141 1 93.69 192 ARG B O 1
ATOM 4453 N N . ASP B 1 193 ? -17.812 0.318 28.453 1 94.62 193 ASP B N 1
ATOM 4454 C CA . ASP B 1 193 ? -18.859 1.004 29.219 1 94.62 193 ASP B CA 1
ATOM 4455 C C . ASP B 1 193 ? -20.234 0.69 28.672 1 94.62 193 ASP B C 1
ATOM 4457 O O . ASP B 1 193 ? -21.172 1.496 28.797 1 94.62 193 ASP B O 1
ATOM 4461 N N . GLY B 1 194 ? -20.359 -0.467 27.906 1 94.88 194 GLY B N 1
ATOM 4462 C CA . GLY B 1 194 ? -21.688 -0.855 27.438 1 94.88 194 GLY B CA 1
ATOM 4463 C C . GLY B 1 194 ? -21.672 -1.593 26.125 1 94.88 194 GLY B C 1
ATOM 4464 O O . GLY B 1 194 ? -20.625 -1.692 25.469 1 94.88 194 GLY B O 1
ATOM 4465 N N . ASP B 1 195 ? -22.859 -2.012 25.781 1 96 195 ASP B N 1
ATOM 4466 C CA . ASP B 1 195 ? -22.984 -2.803 24.562 1 96 195 ASP B CA 1
ATOM 4467 C C . ASP B 1 195 ? -23.609 -1.982 23.438 1 96 195 ASP B C 1
ATOM 4469 O O . ASP B 1 195 ? -24.391 -1.053 23.703 1 96 195 ASP B O 1
ATOM 4473 N N . ILE B 1 196 ? -23.219 -2.309 22.219 1 96.19 196 ILE B N 1
ATOM 4474 C CA . ILE B 1 196 ? -23.797 -1.706 21.031 1 96.19 196 ILE B CA 1
ATOM 4475 C C . ILE B 1 196 ? -24.5 -2.777 20.188 1 96.19 196 ILE B C 1
ATOM 4477 O O . ILE B 1 196 ? -23.922 -3.836 19.922 1 96.19 196 ILE B O 1
ATOM 4481 N N . LEU B 1 197 ? -25.719 -2.521 19.906 1 96.5 197 LEU B N 1
ATOM 4482 C CA . LEU B 1 197 ? -26.438 -3.393 18.984 1 96.5 197 LEU B CA 1
ATOM 4483 C C . LEU B 1 197 ? -26.328 -2.869 17.547 1 96.5 197 LEU B C 1
ATOM 4485 O O . LEU B 1 197 ? -26.547 -1.683 17.297 1 96.5 197 LEU B O 1
ATOM 4489 N N . ILE B 1 198 ? -25.969 -3.756 16.609 1 95.62 198 ILE B N 1
ATOM 4490 C CA . ILE B 1 198 ? -25.719 -3.342 15.234 1 95.62 198 ILE B CA 1
ATOM 4491 C C . ILE B 1 198 ? -26.203 -4.434 14.273 1 95.62 198 ILE B C 1
ATOM 4493 O O . ILE B 1 198 ? -26.453 -5.566 14.695 1 95.62 198 ILE B O 1
ATOM 4497 N N . ALA B 1 199 ? -26.391 -4.074 13.07 1 95.56 199 ALA B N 1
ATOM 4498 C CA . ALA B 1 199 ? -26.828 -5.031 12.055 1 95.56 199 ALA B CA 1
ATOM 4499 C C . ALA B 1 199 ? -25.656 -5.91 11.609 1 95.56 199 ALA B C 1
ATOM 4501 O O . ALA B 1 199 ? -24.703 -5.422 11.008 1 95.56 199 ALA B O 1
ATOM 4502 N N . LYS B 1 200 ? -25.781 -7.168 11.844 1 95.31 200 LYS B N 1
ATOM 4503 C CA . LYS B 1 200 ? -24.766 -8.141 11.453 1 95.31 200 LYS B CA 1
ATOM 4504 C C . LYS B 1 200 ? -24.484 -8.078 9.961 1 95.31 200 LYS B C 1
ATOM 4506 O O . LYS B 1 200 ? -23.328 -8.078 9.539 1 95.31 200 LYS B O 1
ATOM 4511 N N . GLU B 1 201 ? -25.531 -7.992 9.188 1 94.69 201 GLU B N 1
ATOM 4512 C CA . GLU B 1 201 ? -25.422 -7.902 7.734 1 94.69 201 GLU B CA 1
ATOM 4513 C C . GLU B 1 201 ? -24.656 -6.652 7.316 1 94.69 201 GLU B C 1
ATOM 4515 O O . GLU B 1 201 ? -23.781 -6.719 6.445 1 94.69 201 GLU B O 1
ATOM 4520 N N . GLY B 1 202 ? -24.922 -5.594 7.977 1 95.44 202 GLY B N 1
ATOM 4521 C CA . GLY B 1 202 ? -24.281 -4.332 7.652 1 95.44 202 GLY B CA 1
ATOM 4522 C C . GLY B 1 202 ? -22.797 -4.34 7.906 1 95.44 202 GLY B C 1
ATOM 4523 O O . GLY B 1 202 ? -22 -3.934 7.047 1 95.44 202 GLY B O 1
ATOM 4524 N N . ILE B 1 203 ? -22.391 -4.852 9.047 1 96.06 203 ILE B N 1
ATOM 4525 C CA . ILE B 1 203 ? -20.969 -4.809 9.383 1 96.06 203 ILE B CA 1
ATOM 4526 C C . ILE B 1 203 ? -20.203 -5.848 8.562 1 96.06 203 ILE B C 1
ATOM 4528 O O . ILE B 1 203 ? -19.047 -5.645 8.227 1 96.06 203 ILE B O 1
ATOM 4532 N N . PHE B 1 204 ? -20.859 -6.957 8.188 1 95.69 204 PHE B N 1
ATOM 4533 C CA . PHE B 1 204 ? -20.234 -7.934 7.297 1 95.69 204 PHE B CA 1
ATOM 4534 C C . PHE B 1 204 ? -19.891 -7.301 5.953 1 95.69 204 PHE B C 1
ATOM 4536 O O . PHE B 1 204 ? -18.812 -7.543 5.41 1 95.69 204 PHE B O 1
ATOM 4543 N N . LEU B 1 205 ? -20.75 -6.504 5.488 1 95.69 205 LEU B N 1
ATOM 4544 C CA . LEU B 1 205 ? -20.578 -5.891 4.176 1 95.69 205 LEU B CA 1
ATOM 4545 C C . LEU B 1 205 ? -19.562 -4.75 4.238 1 95.69 205 LEU B C 1
ATOM 4547 O O . LEU B 1 205 ? -18.75 -4.586 3.326 1 95.69 205 LEU B O 1
ATOM 4551 N N . ALA B 1 206 ? -19.594 -4.047 5.328 1 95.25 206 ALA B N 1
ATOM 4552 C CA . ALA B 1 206 ? -18.938 -2.746 5.359 1 95.25 206 ALA B CA 1
ATOM 4553 C C . ALA B 1 206 ? -17.531 -2.859 5.941 1 95.25 206 ALA B C 1
ATOM 4555 O O . ALA B 1 206 ? -16.734 -1.911 5.871 1 95.25 206 ALA B O 1
ATOM 4556 N N . SER B 1 207 ? -17.156 -3.979 6.52 1 95.25 207 SER B N 1
ATOM 4557 C CA . SER B 1 207 ? -15.906 -4.117 7.246 1 95.25 207 SER B CA 1
ATOM 4558 C C . SER B 1 207 ? -15.203 -5.426 6.895 1 95.25 207 SER B C 1
ATOM 4560 O O . SER B 1 207 ? -15.773 -6.504 7.066 1 95.25 207 SER B O 1
ATOM 4562 N N . GLU B 1 208 ? -13.984 -5.254 6.527 1 92.62 208 GLU B N 1
ATOM 4563 C CA . GLU B 1 208 ? -13.195 -6.445 6.234 1 92.62 208 GLU B CA 1
ATOM 4564 C C . GLU B 1 208 ? -12.953 -7.273 7.496 1 92.62 208 GLU B C 1
ATOM 4566 O O . GLU B 1 208 ? -12.914 -8.5 7.438 1 92.62 208 GLU B O 1
ATOM 4571 N N . TYR B 1 209 ? -12.828 -6.598 8.594 1 94.25 209 TYR B N 1
ATOM 4572 C CA . TYR B 1 209 ? -12.656 -7.273 9.875 1 94.25 209 TYR B CA 1
ATOM 4573 C C . TYR B 1 209 ? -13.836 -8.188 10.172 1 94.25 209 TYR B C 1
ATOM 4575 O O . TYR B 1 209 ? -13.656 -9.367 10.484 1 94.25 209 TYR B O 1
ATOM 4583 N N . PHE B 1 210 ? -14.93 -7.648 10.062 1 95.81 210 PHE B N 1
ATOM 4584 C CA . PHE B 1 210 ? -16.109 -8.438 10.414 1 95.81 210 PHE B CA 1
ATOM 4585 C C . PHE B 1 210 ? -16.406 -9.469 9.336 1 95.81 210 PHE B C 1
ATOM 4587 O O . PHE B 1 210 ? -16.953 -10.539 9.625 1 95.81 210 PHE B O 1
ATOM 4594 N N . ARG B 1 211 ? -16.047 -9.125 8.102 1 93.38 211 ARG B N 1
ATOM 4595 C CA . ARG B 1 211 ? -16.172 -10.141 7.062 1 93.38 211 ARG B CA 1
ATOM 4596 C C . ARG B 1 211 ? -15.375 -11.391 7.418 1 93.38 211 ARG B C 1
ATOM 4598 O O . ARG B 1 211 ? -15.906 -12.508 7.398 1 93.38 211 ARG B O 1
ATOM 4605 N N . ASP B 1 212 ? -14.164 -11.25 7.797 1 93 212 ASP B N 1
ATOM 4606 C CA . ASP B 1 212 ? -13.289 -12.359 8.18 1 93 212 ASP B CA 1
ATOM 4607 C C . ASP B 1 212 ? -13.773 -13.016 9.469 1 93 212 ASP B C 1
ATOM 4609 O O . ASP B 1 212 ? -13.797 -14.25 9.57 1 93 212 ASP B O 1
ATOM 4613 N N . TYR B 1 213 ? -14.211 -12.18 10.398 1 94.5 213 TYR B N 1
ATOM 4614 C CA . TYR B 1 213 ? -14.656 -12.633 11.711 1 94.5 213 TYR B CA 1
ATOM 4615 C C . TYR B 1 213 ? -15.891 -13.516 11.594 1 94.5 213 TYR B C 1
ATOM 4617 O O . TYR B 1 213 ? -15.977 -14.562 12.258 1 94.5 213 TYR B O 1
ATOM 4625 N N . LEU B 1 214 ? -16.766 -13.195 10.695 1 93.81 214 LEU B N 1
ATOM 4626 C CA . LEU B 1 214 ? -18.047 -13.891 10.602 1 93.81 214 LEU B CA 1
ATOM 4627 C C . LEU B 1 214 ? -17.953 -15.055 9.617 1 93.81 214 LEU B C 1
ATOM 4629 O O . LEU B 1 214 ? -18.797 -15.953 9.648 1 93.81 214 LEU B O 1
ATOM 4633 N N . GLU B 1 215 ? -17.016 -14.945 8.703 1 88.38 215 GLU B N 1
ATOM 4634 C CA . GLU B 1 215 ? -16.781 -16.078 7.809 1 88.38 215 GLU B CA 1
ATOM 4635 C C . GLU B 1 215 ? -16.156 -17.25 8.57 1 88.38 215 GLU B C 1
ATOM 4637 O O . GLU B 1 215 ? -16.438 -18.406 8.25 1 88.38 215 GLU B O 1
ATOM 4642 N N . ALA B 1 216 ? -15.391 -16.969 9.539 1 85.56 216 ALA B N 1
ATOM 4643 C CA . ALA B 1 216 ? -14.695 -18 10.312 1 85.56 216 ALA B CA 1
ATOM 4644 C C . ALA B 1 216 ? -15.68 -18.797 11.156 1 85.56 216 ALA B C 1
ATOM 4646 O O . ALA B 1 216 ? -15.531 -20.016 11.289 1 85.56 216 ALA B O 1
ATOM 4647 N N . ALA B 1 217 ? -16.625 -18.125 11.75 1 85.5 217 ALA B N 1
ATOM 4648 C CA . ALA B 1 217 ? -17.641 -18.766 12.578 1 85.5 217 ALA B CA 1
ATOM 4649 C C . ALA B 1 217 ? -18.891 -17.891 12.688 1 85.5 217 ALA B C 1
ATOM 4651 O O . ALA B 1 217 ? -18.844 -16.688 12.414 1 85.5 217 ALA B O 1
ATOM 4652 N N . ASP B 1 218 ? -19.953 -18.562 12.93 1 84.88 218 ASP B N 1
ATOM 4653 C CA . ASP B 1 218 ? -21.203 -17.812 13.117 1 84.88 218 ASP B CA 1
ATOM 4654 C C . ASP B 1 218 ? -21.266 -17.203 14.516 1 84.88 218 ASP B C 1
ATOM 4656 O O . ASP B 1 218 ? -21.844 -17.797 15.43 1 84.88 218 ASP B O 1
ATOM 4660 N N . HIS B 1 219 ? -20.812 -16.016 14.664 1 91.62 219 HIS B N 1
ATOM 4661 C CA . HIS B 1 219 ? -20.797 -15.305 15.93 1 91.62 219 HIS B CA 1
ATOM 4662 C C . HIS B 1 219 ? -22.016 -14.391 16.062 1 91.62 219 HIS B C 1
ATOM 4664 O O . HIS B 1 219 ? -22.531 -13.898 15.062 1 91.62 219 HIS B O 1
ATOM 4670 N N . ASN B 1 220 ? -22.375 -14.18 17.312 1 94.19 220 ASN B N 1
ATOM 4671 C CA . ASN B 1 220 ? -23.469 -13.242 17.578 1 94.19 220 ASN B CA 1
ATOM 4672 C C . ASN B 1 220 ? -22.984 -12.008 18.344 1 94.19 220 ASN B C 1
ATOM 4674 O O . ASN B 1 220 ? -23.766 -11.094 18.609 1 94.19 220 ASN B O 1
ATOM 4678 N N . ASP B 1 221 ? -21.766 -12.094 18.641 1 95.56 221 ASP B N 1
ATOM 4679 C CA . ASP B 1 221 ? -21.188 -10.953 19.359 1 95.56 221 ASP B CA 1
ATOM 4680 C C . ASP B 1 221 ? -19.688 -10.844 19.109 1 95.56 221 ASP B C 1
ATOM 4682 O O . ASP B 1 221 ? -19.078 -11.75 18.547 1 95.56 221 ASP B O 1
ATOM 4686 N N . ALA B 1 222 ? -19.172 -9.656 19.359 1 95.94 222 ALA B N 1
ATOM 4687 C CA . ALA B 1 222 ? -17.734 -9.383 19.344 1 95.94 222 ALA B CA 1
ATOM 4688 C C . ALA B 1 222 ? -17.312 -8.547 20.547 1 95.94 222 ALA B C 1
ATOM 4690 O O . ALA B 1 222 ? -18.047 -7.648 20.969 1 95.94 222 ALA B O 1
ATOM 4691 N N . ASN B 1 223 ? -16.125 -8.891 21.047 1 95.25 223 ASN B N 1
ATOM 4692 C CA . ASN B 1 223 ? -15.594 -8.164 22.188 1 95.25 223 ASN B CA 1
ATOM 4693 C C . ASN B 1 223 ? -14.484 -7.199 21.766 1 95.25 223 ASN B C 1
ATOM 4695 O O . ASN B 1 223 ? -13.438 -7.629 21.281 1 95.25 223 ASN B O 1
ATOM 4699 N N . PHE B 1 224 ? -14.727 -5.945 21.984 1 93.75 224 PHE B N 1
ATOM 4700 C CA . PHE B 1 224 ? -13.734 -4.93 21.641 1 93.75 224 PHE B CA 1
ATOM 4701 C C . PHE B 1 224 ? -12.93 -4.512 22.859 1 93.75 224 PHE B C 1
ATOM 4703 O O . PHE B 1 224 ? -12.125 -3.58 22.797 1 93.75 224 PHE B O 1
ATOM 4710 N N . GLY B 1 225 ? -13.117 -5.242 23.938 1 87 225 GLY B N 1
ATOM 4711 C CA . GLY B 1 225 ? -12.289 -5.066 25.125 1 87 225 GLY B CA 1
ATOM 4712 C C . GLY B 1 225 ? -12.539 -3.75 25.844 1 87 225 GLY B C 1
ATOM 4713 O O . GLY B 1 225 ? -13.688 -3.396 26.125 1 87 225 GLY B O 1
ATOM 4714 N N . ASP B 1 226 ? -11.398 -2.988 26.109 1 89.19 226 ASP B N 1
ATOM 4715 C CA . ASP B 1 226 ? -11.438 -1.782 26.938 1 89.19 226 ASP B CA 1
ATOM 4716 C C . ASP B 1 226 ? -11.562 -0.531 26.062 1 89.19 226 ASP B C 1
ATOM 4718 O O . ASP B 1 226 ? -11.008 0.521 26.406 1 89.19 226 ASP B O 1
ATOM 4722 N N . VAL B 1 227 ? -12.391 -0.679 25.047 1 91.94 227 VAL B N 1
ATOM 4723 C CA . VAL B 1 227 ? -12.547 0.474 24.156 1 91.94 227 VAL B CA 1
ATOM 4724 C C . VAL B 1 227 ? -13.805 1.249 24.547 1 91.94 227 VAL B C 1
ATOM 4726 O O . VAL B 1 227 ? -14.836 0.652 24.891 1 91.94 227 VAL B O 1
ATOM 4729 N N . ASN B 1 228 ? -13.68 2.586 24.484 1 93.25 228 ASN B N 1
ATOM 4730 C CA . ASN B 1 228 ? -14.789 3.484 24.766 1 93.25 228 ASN B CA 1
ATOM 4731 C C . ASN B 1 228 ? -15.953 3.262 23.812 1 93.25 228 ASN B C 1
ATOM 4733 O O . ASN B 1 228 ? -15.766 3.227 22.594 1 93.25 228 ASN B O 1
ATOM 4737 N N . LYS B 1 229 ? -17.172 3.109 24.391 1 96.69 229 LYS B N 1
ATOM 4738 C CA . LYS B 1 229 ? -18.375 2.852 23.594 1 96.69 229 LYS B CA 1
ATOM 4739 C C . LYS B 1 229 ? -18.609 3.965 22.578 1 96.69 229 LYS B C 1
ATOM 4741 O O . LYS B 1 229 ? -18.969 3.697 21.438 1 96.69 229 LYS B O 1
ATOM 4746 N N . GLN B 1 230 ? -18.406 5.141 23 1 96.31 230 GLN B N 1
ATOM 4747 C CA . GLN B 1 230 ? -18.625 6.277 22.109 1 96.31 230 GLN B CA 1
ATOM 4748 C C . GLN B 1 230 ? -17.703 6.207 20.906 1 96.31 230 GLN B C 1
ATOM 4750 O O . GLN B 1 230 ? -18.109 6.508 19.781 1 96.31 230 GLN B O 1
ATOM 4755 N N . ALA B 1 231 ? -16.484 5.828 21.078 1 96.81 231 ALA B N 1
ATOM 4756 C CA . ALA B 1 231 ? -15.516 5.703 19.984 1 96.81 231 ALA B CA 1
ATOM 4757 C C . ALA B 1 231 ? -15.961 4.648 18.969 1 96.81 231 ALA B C 1
ATOM 4759 O O . ALA B 1 231 ? -15.914 4.879 17.766 1 96.81 231 ALA B O 1
ATOM 4760 N N . VAL B 1 232 ? -16.406 3.531 19.547 1 97.38 232 VAL B N 1
ATOM 4761 C CA . VAL B 1 232 ? -16.844 2.439 18.688 1 97.38 232 VAL B CA 1
ATOM 4762 C C . VAL B 1 232 ? -18.078 2.879 17.891 1 97.38 232 VAL B C 1
ATOM 4764 O O . VAL B 1 232 ? -18.188 2.59 16.688 1 97.38 232 VAL B O 1
ATOM 4767 N N . GLN B 1 233 ? -18.938 3.625 18.531 1 96.94 233 GLN B N 1
ATOM 4768 C CA . GLN B 1 233 ? -20.141 4.102 17.875 1 96.94 233 GLN B CA 1
ATOM 4769 C C . GLN B 1 233 ? -19.812 5.051 16.719 1 96.94 233 GLN B C 1
ATOM 4771 O O . GLN B 1 233 ? -20.406 4.961 15.648 1 96.94 233 GLN B O 1
ATOM 4776 N N . ILE B 1 234 ? -18.875 5.91 16.922 1 97.38 234 ILE B N 1
ATOM 4777 C CA . ILE B 1 234 ? -18.484 6.859 15.891 1 97.38 234 ILE B CA 1
ATOM 4778 C C . ILE B 1 234 ? -17.891 6.105 14.695 1 97.38 234 ILE B C 1
ATOM 4780 O O . ILE B 1 234 ? -18.266 6.363 13.547 1 97.38 234 ILE B O 1
ATOM 4784 N N . ALA B 1 235 ? -17.016 5.172 15 1 97.62 235 ALA B N 1
ATOM 4785 C CA . ALA B 1 235 ? -16.359 4.395 13.945 1 97.62 235 ALA B CA 1
ATOM 4786 C C . ALA B 1 235 ? -17.391 3.572 13.164 1 97.62 235 ALA B C 1
ATOM 4788 O O . ALA B 1 235 ? -17.344 3.531 11.93 1 97.62 235 ALA B O 1
ATOM 4789 N N . LEU B 1 236 ? -18.312 2.969 13.867 1 97.5 236 LEU B N 1
ATOM 4790 C CA . LEU B 1 236 ? -19.328 2.145 13.227 1 97.5 236 LEU B CA 1
ATOM 4791 C C . LEU B 1 236 ? -20.281 2.998 12.383 1 97.5 236 LEU B C 1
ATOM 4793 O O . LEU B 1 236 ? -20.672 2.602 11.281 1 97.5 236 LEU B O 1
ATOM 4797 N N . HIS B 1 237 ? -20.625 4.129 13 1 97.25 237 HIS B N 1
ATOM 4798 C CA . HIS B 1 237 ? -21.484 5.051 12.266 1 97.25 237 HIS B CA 1
ATOM 4799 C C . HIS B 1 237 ? -20.859 5.43 10.922 1 97.25 237 HIS B C 1
ATOM 4801 O O . HIS B 1 237 ? -21.531 5.375 9.891 1 97.25 237 HIS B O 1
ATOM 4807 N N . PHE B 1 238 ? -19.625 5.703 10.922 1 97.62 238 PHE B N 1
ATOM 4808 C CA . PHE B 1 238 ? -18.938 6.059 9.688 1 97.62 238 PHE B CA 1
ATOM 4809 C C . PHE B 1 238 ? -18.828 4.855 8.758 1 97.62 238 PHE B C 1
ATOM 4811 O O . PHE B 1 238 ? -19.062 4.977 7.551 1 97.62 238 PHE B O 1
ATOM 4818 N N . THR B 1 239 ? -18.5 3.73 9.289 1 97.12 239 THR B N 1
ATOM 4819 C CA . THR B 1 239 ? -18.312 2.516 8.508 1 97.12 239 THR B CA 1
ATOM 4820 C C . THR B 1 239 ? -19.578 2.164 7.73 1 97.12 239 THR B C 1
ATOM 4822 O O . THR B 1 239 ? -19.5 1.741 6.574 1 97.12 239 THR B O 1
ATOM 4825 N N . LEU B 1 240 ? -20.688 2.451 8.32 1 96.69 240 LEU B N 1
ATOM 4826 C CA . LEU B 1 240 ? -21.953 2.033 7.727 1 96.69 240 LEU B CA 1
ATOM 4827 C C . LEU B 1 240 ? -22.531 3.133 6.84 1 96.69 240 LEU B C 1
ATOM 4829 O O . LEU B 1 240 ? -23.234 2.85 5.875 1 96.69 240 LEU B O 1
ATOM 4833 N N . THR B 1 241 ? -22.188 4.418 7.156 1 96.25 241 THR B N 1
ATOM 4834 C CA . THR B 1 241 ? -22.922 5.477 6.484 1 96.25 241 THR B CA 1
ATOM 4835 C C . THR B 1 241 ? -21.984 6.359 5.668 1 96.25 241 THR B C 1
ATOM 4837 O O . THR B 1 241 ? -22.422 7.102 4.789 1 96.25 241 THR B O 1
ATOM 4840 N N . GLY B 1 242 ? -20.734 6.438 6.004 1 95.25 242 GLY B N 1
ATOM 4841 C CA . GLY B 1 242 ? -19.766 7.316 5.355 1 95.25 242 GLY B CA 1
ATOM 4842 C C . GLY B 1 242 ? -19.812 8.734 5.887 1 95.25 242 GLY B C 1
ATOM 4843 O O . GLY B 1 242 ? -19.125 9.617 5.359 1 95.25 242 GLY B O 1
ATOM 4844 N N . THR B 1 243 ? -20.578 8.906 6.93 1 96.38 243 THR B N 1
ATOM 4845 C CA . THR B 1 243 ? -20.719 10.234 7.516 1 96.38 243 THR B CA 1
ATOM 4846 C C . THR B 1 243 ? -20.234 10.242 8.961 1 96.38 243 THR B C 1
ATOM 4848 O O . THR B 1 243 ? -20.047 9.188 9.562 1 96.38 243 THR B O 1
ATOM 4851 N N . MET B 1 244 ? -19.984 11.406 9.438 1 96.44 244 MET B N 1
ATOM 4852 C CA . MET B 1 244 ? -19.547 11.523 10.828 1 96.44 244 MET B CA 1
ATOM 4853 C C . MET B 1 244 ? -20.281 12.656 11.539 1 96.44 244 MET B C 1
ATOM 4855 O O . MET B 1 244 ? -20.391 13.766 11.008 1 96.44 244 MET B O 1
ATOM 4859 N N . VAL B 1 245 ? -20.797 12.266 12.672 1 93.31 245 VAL B N 1
ATOM 4860 C CA . VAL B 1 245 ? -21.359 13.273 13.562 1 93.31 245 VAL B CA 1
ATOM 4861 C C . VAL B 1 245 ? -20.266 13.781 14.516 1 93.31 245 VAL B C 1
ATOM 4863 O O . VAL B 1 245 ? -19.688 13.008 15.281 1 93.31 245 VAL B O 1
ATOM 4866 N N . PRO B 1 246 ? -20.047 15.055 14.398 1 91.75 246 PRO B N 1
ATOM 4867 C CA . PRO B 1 246 ? -19.047 15.57 15.328 1 91.75 246 PRO B CA 1
ATOM 4868 C C . PRO B 1 246 ? -19.406 15.336 16.797 1 91.75 246 PRO B C 1
ATOM 4870 O O . PRO B 1 246 ? -20.547 15.609 17.188 1 91.75 246 PRO B O 1
ATOM 4873 N N . PRO B 1 247 ? -18.438 14.805 17.5 1 92.06 247 PRO B N 1
ATOM 4874 C CA . PRO B 1 247 ? -18.734 14.617 18.922 1 92.06 247 PRO B CA 1
ATOM 4875 C C . PRO B 1 247 ? -18.922 15.938 19.672 1 92.06 247 PRO B C 1
ATOM 4877 O O . PRO B 1 247 ? -18.297 16.938 19.328 1 92.06 247 PRO B O 1
ATOM 4880 N N . GLN B 1 248 ? -19.812 15.867 20.625 1 88.38 248 GLN B N 1
ATOM 4881 C CA . GLN B 1 248 ? -20.062 17.062 21.406 1 88.38 248 GLN B CA 1
ATOM 4882 C C . GLN B 1 248 ? -18.828 17.5 22.188 1 88.38 248 GLN B C 1
ATOM 4884 O O . GLN B 1 248 ? -18.516 18.688 22.266 1 88.38 248 GLN B O 1
ATOM 4889 N N . SER B 1 249 ? -18.234 16.5 22.766 1 91.62 249 SER B N 1
ATOM 4890 C CA . SER B 1 249 ? -16.953 16.703 23.453 1 91.62 249 SER B CA 1
ATOM 4891 C C . SER B 1 249 ? -15.867 15.805 22.875 1 91.62 249 SER B C 1
ATOM 4893 O O . SER B 1 249 ? -16.078 14.609 22.688 1 91.62 249 SER B O 1
ATOM 4895 N N . ILE B 1 250 ? -14.781 16.484 22.547 1 95.56 250 ILE B N 1
ATOM 4896 C CA . ILE B 1 250 ? -13.719 15.703 21.922 1 95.56 250 ILE B CA 1
ATOM 4897 C C . ILE B 1 250 ? -12.461 15.758 22.781 1 95.56 250 ILE B C 1
ATOM 4899 O O . ILE B 1 250 ? -12.1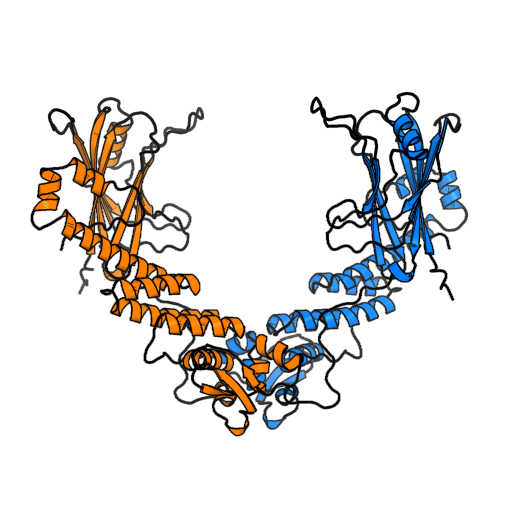41 16.797 23.359 1 95.56 250 ILE B O 1
ATOM 4903 N N . SER B 1 251 ? -11.852 14.664 22.938 1 95.56 251 SER B N 1
ATOM 4904 C CA . SER B 1 251 ? -10.562 14.539 23.625 1 95.56 251 SER B CA 1
ATOM 4905 C C . SER B 1 251 ? -9.578 13.727 22.797 1 95.56 251 SER B C 1
ATOM 4907 O O . SER B 1 251 ? -9.969 13.016 21.875 1 95.56 251 SER B O 1
ATOM 4909 N N . SER B 1 252 ? -8.328 13.922 23.125 1 95.44 252 SER B N 1
ATOM 4910 C CA . SER B 1 252 ? -7.293 13.172 22.422 1 95.44 252 SER B CA 1
ATOM 4911 C C . SER B 1 252 ? -7.496 11.672 22.562 1 95.44 252 SER B C 1
ATOM 4913 O O . SER B 1 252 ? -7.32 10.914 21.609 1 95.44 252 SER B O 1
ATOM 4915 N N . SER B 1 253 ? -7.914 11.234 23.766 1 93.94 253 SER B N 1
ATOM 4916 C CA . SER B 1 253 ? -8.141 9.812 24.016 1 93.94 253 SER B CA 1
ATOM 4917 C C . SER B 1 253 ? -9.289 9.281 23.156 1 93.94 253 SER B C 1
ATOM 4919 O O . SER B 1 253 ? -9.203 8.18 22.609 1 93.94 253 SER B O 1
ATOM 4921 N N . LEU B 1 254 ? -10.312 10.078 23.062 1 96.69 254 LEU B N 1
ATOM 4922 C CA . LEU B 1 254 ? -11.445 9.664 22.234 1 96.69 254 LEU B CA 1
ATOM 4923 C C . LEU B 1 254 ? -11.039 9.539 20.766 1 96.69 254 LEU B C 1
ATOM 4925 O O . LEU B 1 254 ? -11.391 8.57 20.094 1 96.69 254 LEU B O 1
ATOM 4929 N N . VAL B 1 255 ? -10.305 10.516 20.266 1 97.56 255 VAL B N 1
ATOM 4930 C CA . VAL B 1 255 ? -9.852 10.516 18.875 1 97.56 255 VAL B CA 1
ATOM 4931 C C . VAL B 1 255 ? -9 9.273 18.609 1 97.56 255 VAL B C 1
ATOM 4933 O O . VAL B 1 255 ? -9.211 8.57 17.609 1 97.56 255 VAL B O 1
ATOM 4936 N N . ASN B 1 256 ? -8.109 8.945 19.5 1 95.56 256 ASN B N 1
ATOM 4937 C CA . ASN B 1 256 ? -7.273 7.754 19.375 1 95.56 256 ASN B CA 1
ATOM 4938 C C . ASN B 1 256 ? -8.117 6.484 19.312 1 95.56 256 ASN B C 1
ATOM 4940 O O . ASN B 1 256 ? -7.887 5.629 18.453 1 95.56 256 ASN B O 1
ATOM 4944 N N . ASP B 1 257 ? -9.055 6.41 20.156 1 96.44 257 ASP B N 1
ATOM 4945 C CA . ASP B 1 257 ? -9.906 5.227 20.203 1 96.44 257 ASP B CA 1
ATOM 4946 C C . ASP B 1 257 ? -10.711 5.062 18.922 1 96.44 257 ASP B C 1
ATOM 4948 O O . ASP B 1 257 ? -10.859 3.951 18.406 1 96.44 257 ASP B O 1
ATOM 4952 N N . VAL B 1 258 ? -11.195 6.172 18.422 1 97.88 258 VAL B N 1
ATOM 4953 C CA . VAL B 1 258 ? -11.984 6.121 17.188 1 97.88 258 VAL B CA 1
ATOM 4954 C C . VAL B 1 258 ? -11.109 5.664 16.031 1 97.88 258 VAL B C 1
ATOM 4956 O O . VAL B 1 258 ? -11.5 4.773 15.266 1 97.88 258 VAL B O 1
ATOM 4959 N N . ILE B 1 259 ? -9.953 6.242 15.891 1 97.88 259 ILE B N 1
ATOM 4960 C CA . ILE B 1 259 ? -9.047 5.949 14.781 1 97.88 259 ILE B CA 1
ATOM 4961 C C . ILE B 1 259 ? -8.602 4.492 14.852 1 97.88 259 ILE B C 1
ATOM 4963 O O . ILE B 1 259 ? -8.617 3.781 13.844 1 97.88 259 ILE B O 1
ATOM 4967 N N . GLU B 1 260 ? -8.258 4.035 16.047 1 95.75 260 GLU B N 1
ATOM 4968 C CA . GLU B 1 260 ? -7.832 2.65 16.219 1 95.75 260 GLU B CA 1
ATOM 4969 C C . GLU B 1 260 ? -8.961 1.678 15.891 1 95.75 260 GLU B C 1
ATOM 4971 O O . GLU B 1 260 ? -8.742 0.652 15.25 1 95.75 260 GLU B O 1
ATOM 4976 N N . THR B 1 261 ? -10.102 2.014 16.328 1 97.25 261 THR B N 1
ATOM 4977 C CA . THR B 1 261 ? -11.266 1.176 16.047 1 97.25 261 THR B CA 1
ATOM 4978 C C . THR B 1 261 ? -11.547 1.123 14.539 1 97.25 261 THR B C 1
ATOM 4980 O O . THR B 1 261 ? -11.766 0.047 13.984 1 97.25 261 THR B O 1
ATOM 4983 N N . ALA B 1 262 ? -11.531 2.283 13.938 1 97.5 262 ALA B N 1
ATOM 4984 C CA . ALA B 1 262 ? -11.797 2.34 12.5 1 97.5 262 ALA B CA 1
ATOM 4985 C C . ALA B 1 262 ? -10.75 1.56 11.719 1 97.5 262 ALA B C 1
ATOM 4987 O O . ALA B 1 262 ? -11.07 0.917 10.711 1 97.5 262 ALA B O 1
ATOM 4988 N N . ARG B 1 263 ? -9.508 1.649 12.148 1 95.94 263 ARG B N 1
ATOM 4989 C CA . ARG B 1 263 ? -8.445 0.863 11.531 1 95.94 263 ARG B CA 1
ATOM 4990 C C . ARG B 1 263 ? -8.711 -0.631 11.688 1 95.94 263 ARG B C 1
ATOM 4992 O O . ARG B 1 263 ? -8.555 -1.397 10.734 1 95.94 263 ARG B O 1
ATOM 4999 N N . ARG B 1 264 ? -9.047 -0.998 12.859 1 94.5 264 ARG B N 1
ATOM 5000 C CA . ARG B 1 264 ? -9.375 -2.393 13.133 1 94.5 264 ARG B CA 1
ATOM 5001 C C . ARG B 1 264 ? -10.492 -2.883 12.219 1 94.5 264 ARG B C 1
ATOM 5003 O O . ARG B 1 264 ? -10.422 -3.992 11.688 1 94.5 264 ARG B O 1
ATOM 5010 N N . LEU B 1 265 ? -11.5 -2.033 12.039 1 96.19 265 LEU B N 1
ATOM 5011 C CA . LEU B 1 265 ? -12.656 -2.375 11.219 1 96.19 265 LEU B CA 1
ATOM 5012 C C . LEU B 1 265 ? -12.289 -2.375 9.742 1 96.19 265 LEU B C 1
ATOM 5014 O O . LEU B 1 265 ? -13.039 -2.895 8.906 1 96.19 265 LEU B O 1
ATOM 5018 N N . ARG B 1 266 ? -11.125 -1.721 9.43 1 94.12 266 ARG B N 1
ATOM 5019 C CA . ARG B 1 266 ? -10.734 -1.511 8.039 1 94.12 266 ARG B CA 1
ATOM 5020 C C . ARG B 1 266 ? -11.852 -0.835 7.254 1 94.12 266 ARG B C 1
ATOM 5022 O O . ARG B 1 266 ? -12.258 -1.321 6.195 1 94.12 266 ARG B O 1
ATOM 5029 N N . SER B 1 267 ? -12.289 0.256 7.781 1 92.12 267 SER B N 1
ATOM 5030 C CA . SER B 1 267 ? -13.406 1.001 7.215 1 92.12 267 SER B CA 1
ATOM 5031 C C . SER B 1 267 ? -13.062 1.556 5.836 1 92.12 267 SER B C 1
ATOM 5033 O O . SER B 1 267 ? -11.938 2.023 5.613 1 92.12 267 SER B O 1
ATOM 5035 N N . LEU B 1 268 ? -14.125 1.463 4.984 1 91.94 268 LEU B N 1
ATOM 5036 C CA . LEU B 1 268 ? -13.961 2.072 3.668 1 91.94 268 LEU B CA 1
ATOM 5037 C C . LEU B 1 268 ? -13.805 3.584 3.785 1 91.94 268 LEU B C 1
ATOM 5039 O O . LEU B 1 268 ? -14.484 4.223 4.594 1 91.94 268 LEU B O 1
ATOM 5043 N N . ASN B 1 269 ? -12.859 4.176 2.979 1 92.69 269 ASN B N 1
ATOM 5044 C CA . ASN B 1 269 ? -12.641 5.617 2.939 1 92.69 269 ASN B CA 1
ATOM 5045 C C . ASN B 1 269 ? -12.18 6.152 4.293 1 92.69 269 ASN B C 1
ATOM 5047 O O . ASN B 1 269 ? -12.578 7.246 4.699 1 92.69 269 ASN B O 1
ATOM 5051 N N . PHE B 1 270 ? -11.383 5.367 5.004 1 95.06 270 PHE B N 1
ATOM 5052 C CA . PHE B 1 270 ? -10.891 5.66 6.348 1 95.06 270 PHE B CA 1
ATOM 5053 C C . PHE B 1 270 ? -10.273 7.051 6.406 1 95.06 270 PHE B C 1
ATOM 5055 O O . PHE B 1 270 ? -10.484 7.793 7.363 1 95.06 270 PHE B O 1
ATOM 5062 N N . PRO B 1 271 ? -9.578 7.543 5.395 1 95.81 271 PRO B N 1
ATOM 5063 C CA . PRO B 1 271 ? -8.953 8.867 5.48 1 95.81 271 PRO B CA 1
ATOM 5064 C C . PRO B 1 271 ? -9.977 9.992 5.66 1 95.81 271 PRO B C 1
ATOM 5066 O O . PRO B 1 271 ? -9.68 11 6.301 1 95.81 271 PRO B O 1
ATOM 5069 N N . LYS B 1 272 ? -11.133 9.781 5.129 1 96.69 272 LYS B N 1
ATOM 5070 C CA . LYS B 1 272 ? -12.164 10.805 5.281 1 96.69 272 LYS B CA 1
ATOM 5071 C C . LYS B 1 272 ? -12.555 10.977 6.746 1 96.69 272 LYS B C 1
ATOM 5073 O O . LYS B 1 272 ? -12.773 12.102 7.203 1 96.69 272 LYS B O 1
ATOM 5078 N N . LEU B 1 273 ? -12.633 9.859 7.441 1 97.88 273 LEU B N 1
ATOM 5079 C CA . LEU B 1 273 ? -12.953 9.914 8.867 1 97.88 273 LEU B CA 1
ATOM 5080 C C . LEU B 1 273 ? -11.82 10.57 9.648 1 97.88 273 LEU B C 1
ATOM 5082 O O . LEU B 1 273 ? -12.062 11.438 10.492 1 97.88 273 LEU B O 1
ATOM 5086 N N . ARG B 1 274 ? -10.664 10.133 9.367 1 98.06 274 ARG B N 1
ATOM 5087 C CA . ARG B 1 274 ? -9.5 10.703 10.039 1 98.06 274 ARG B CA 1
ATOM 5088 C C . ARG B 1 274 ? -9.453 12.219 9.852 1 98.06 274 ARG B C 1
ATOM 5090 O O . ARG B 1 274 ? -9.242 12.953 10.82 1 98.06 274 ARG B O 1
ATOM 5097 N N . ASN B 1 275 ? -9.695 12.656 8.617 1 97.69 275 ASN B N 1
ATOM 5098 C CA . ASN B 1 275 ? -9.648 14.086 8.312 1 97.69 275 ASN B CA 1
ATOM 5099 C C . ASN B 1 275 ? -10.75 14.844 9.039 1 97.69 275 ASN B C 1
ATOM 5101 O O . ASN B 1 275 ? -10.531 15.961 9.508 1 97.69 275 ASN B O 1
ATOM 5105 N N . ALA B 1 276 ? -11.891 14.258 9.117 1 97.88 276 ALA B N 1
ATOM 5106 C CA . ALA B 1 276 ? -13 14.891 9.828 1 97.88 276 ALA B CA 1
ATOM 5107 C C . ALA B 1 276 ? -12.688 15.023 11.312 1 97.88 276 ALA B C 1
ATOM 5109 O O . ALA B 1 276 ? -12.977 16.047 11.93 1 97.88 276 ALA B O 1
ATOM 5110 N N . LEU B 1 277 ? -12.102 13.984 11.859 1 98 277 LEU B N 1
ATOM 5111 C CA . LEU B 1 277 ? -11.727 14.023 13.266 1 98 277 LEU B CA 1
ATOM 5112 C C . LEU B 1 277 ? -10.602 15.023 13.5 1 98 277 LEU B C 1
ATOM 5114 O O . LEU B 1 277 ? -10.57 15.695 14.539 1 98 277 LEU B O 1
ATOM 5118 N N . GLU B 1 278 ? -9.727 15.094 12.539 1 97.88 278 GLU B N 1
ATOM 5119 C CA . GLU B 1 278 ? -8.641 16.062 12.656 1 97.88 278 GLU B CA 1
ATOM 5120 C C . GLU B 1 278 ? -9.172 17.484 12.711 1 97.88 278 GLU B C 1
ATOM 5122 O O . GLU B 1 278 ? -8.68 18.312 13.484 1 97.88 278 GLU B O 1
ATOM 5127 N N . GLU B 1 279 ? -10.141 17.75 11.922 1 97.19 279 GLU B N 1
ATOM 5128 C CA . GLU B 1 279 ? -10.75 19.078 11.906 1 97.19 279 GLU B CA 1
ATOM 5129 C C . GLU B 1 279 ? -11.305 19.438 13.281 1 97.19 279 GLU B C 1
ATOM 5131 O O . GLU B 1 279 ? -11.078 20.547 13.781 1 97.19 279 GLU B O 1
ATOM 5136 N N . GLU B 1 280 ? -11.953 18.516 13.891 1 97.25 280 GLU B N 1
ATOM 5137 C CA . GLU B 1 280 ? -12.516 18.75 15.219 1 97.25 280 GLU B CA 1
ATOM 5138 C C . GLU B 1 280 ? -11.414 18.828 16.266 1 97.25 280 GLU B C 1
ATOM 5140 O O . GLU B 1 280 ? -11.5 19.641 17.203 1 97.25 280 GLU B O 1
ATOM 5145 N N . ALA B 1 281 ? -10.453 17.984 16.109 1 97.69 281 ALA B N 1
ATOM 5146 C CA . ALA B 1 281 ? -9.336 17.953 17.062 1 97.69 281 ALA B CA 1
ATOM 5147 C C . ALA B 1 281 ? -8.555 19.266 17.016 1 97.69 281 ALA B C 1
ATOM 5149 O O . ALA B 1 281 ? -8.117 19.781 18.047 1 97.69 281 ALA B O 1
ATOM 5150 N N . VAL B 1 282 ? -8.414 19.766 15.828 1 97.25 282 VAL B N 1
ATOM 5151 C CA . VAL B 1 282 ? -7.715 21.047 15.656 1 97.25 282 VAL B CA 1
ATOM 5152 C C . VAL B 1 282 ? -8.461 22.141 16.406 1 97.25 282 VAL B C 1
ATOM 5154 O O . VAL B 1 282 ? -7.848 22.938 17.109 1 97.25 282 VAL B O 1
ATOM 5157 N N . LYS B 1 283 ? -9.781 22.219 16.297 1 96.06 283 LYS B N 1
ATOM 5158 C CA . LYS B 1 283 ? -10.586 23.203 17.016 1 96.06 283 LYS B CA 1
ATOM 5159 C C . LYS B 1 283 ? -10.391 23.078 18.531 1 96.06 283 LYS B C 1
ATOM 5161 O O . LYS B 1 283 ? -10.25 24.078 19.219 1 96.06 283 LYS B O 1
ATOM 5166 N N . ALA B 1 284 ? -10.344 21.875 18.953 1 97.06 284 ALA B N 1
ATOM 5167 C CA . ALA B 1 284 ? -10.172 21.625 20.391 1 97.06 284 ALA B CA 1
ATOM 5168 C C . ALA B 1 284 ? -8.773 22.047 20.844 1 97.06 284 ALA B C 1
ATOM 5170 O O . ALA B 1 284 ? -8.625 22.641 21.922 1 97.06 284 ALA B O 1
ATOM 5171 N N . ALA B 1 285 ? -7.828 21.734 20.078 1 96.31 285 ALA B N 1
ATOM 5172 C CA . ALA B 1 285 ? -6.449 22.094 20.422 1 96.31 285 ALA B CA 1
ATOM 5173 C C . ALA B 1 285 ? -6.273 23.594 20.5 1 96.31 285 ALA B C 1
ATOM 5175 O O . ALA B 1 285 ? -5.562 24.109 21.375 1 96.31 285 ALA B O 1
ATOM 5176 N N . VAL B 1 286 ? -6.891 24.297 19.594 1 95.88 286 VAL B N 1
ATOM 5177 C CA . VAL B 1 286 ? -6.828 25.75 19.594 1 95.88 286 VAL B CA 1
ATOM 5178 C C . VAL B 1 286 ? -7.469 26.297 20.875 1 95.88 286 VAL B C 1
ATOM 5180 O O . VAL B 1 286 ? -6.957 27.234 21.469 1 95.88 286 VAL B O 1
ATOM 5183 N N . LYS B 1 287 ? -8.5 25.656 21.281 1 94.75 287 LYS B N 1
ATOM 5184 C CA . LYS B 1 287 ? -9.156 26.062 22.516 1 94.75 287 LYS B CA 1
ATOM 5185 C C . LYS B 1 287 ? -8.281 25.781 23.734 1 94.75 287 LYS B C 1
ATOM 5187 O O . LYS B 1 287 ? -8.242 26.562 24.672 1 94.75 287 LYS B O 1
ATOM 5192 N N . ASP B 1 288 ? -7.551 24.703 23.609 1 92.88 288 ASP B N 1
ATOM 5193 C CA . ASP B 1 288 ? -6.699 24.266 24.719 1 92.88 288 ASP B CA 1
ATOM 5194 C C . ASP B 1 288 ? -5.32 24.922 24.641 1 92.88 288 ASP B C 1
ATOM 5196 O O . ASP B 1 288 ? -4.375 24.453 25.281 1 92.88 288 ASP B O 1
ATOM 5200 N N . HIS B 1 289 ? -5.168 25.953 23.875 1 92.19 289 HIS B N 1
ATOM 5201 C CA . HIS B 1 289 ? -3.855 26.453 23.469 1 92.19 289 HIS B CA 1
ATOM 5202 C C . HIS B 1 289 ? -3.07 26.953 24.688 1 92.19 289 HIS B C 1
ATOM 5204 O O . HIS B 1 289 ? -1.847 27.094 24.609 1 92.19 289 HIS B O 1
ATOM 5210 N N . GLU B 1 290 ? -3.73 27.172 25.828 1 90.31 290 GLU B N 1
ATOM 5211 C CA . GLU B 1 290 ? -3.035 27.734 26.984 1 90.31 290 GLU B CA 1
ATOM 5212 C C . GLU B 1 290 ? -2.564 26.625 27.922 1 90.31 290 GLU B C 1
ATOM 5214 O O . GLU B 1 290 ? -1.76 26.875 28.828 1 90.31 290 GLU B O 1
ATOM 5219 N N . SER B 1 291 ? -3.084 25.422 27.75 1 90.31 291 SER B N 1
ATOM 5220 C CA . SER B 1 291 ? -2.721 24.297 28.609 1 90.31 291 SER B CA 1
ATOM 5221 C C . SER B 1 291 ? -1.653 23.422 27.953 1 90.31 291 SER B C 1
ATOM 5223 O O . SER B 1 291 ? -1.939 22.688 27 1 90.31 291 SER B O 1
ATOM 5225 N N . LEU B 1 292 ? -0.464 23.453 28.516 1 88.56 292 LEU B N 1
ATOM 5226 C CA . LEU B 1 292 ? 0.627 22.656 27.969 1 88.56 292 LEU B CA 1
ATOM 5227 C C . LEU B 1 292 ? 0.304 21.172 28.047 1 88.56 292 LEU B C 1
ATOM 5229 O O . LEU B 1 292 ? 0.598 20.406 27.125 1 88.56 292 LEU B O 1
ATOM 5233 N N . GLU B 1 293 ? -0.259 20.766 29.109 1 88.94 293 GLU B N 1
ATOM 5234 C CA . GLU B 1 293 ? -0.603 19.359 29.297 1 88.94 293 GLU B CA 1
ATOM 5235 C C . GLU B 1 293 ? -1.571 18.875 28.234 1 88.94 293 GLU B C 1
ATOM 5237 O O . GLU B 1 293 ? -1.353 17.828 27.625 1 88.94 293 GLU B O 1
ATOM 5242 N N . ASP B 1 294 ? -2.562 19.688 28.016 1 92.19 294 ASP B N 1
ATOM 5243 C CA . ASP B 1 294 ? -3.553 19.312 27.016 1 92.19 294 ASP B CA 1
ATOM 5244 C C . ASP B 1 294 ? -2.945 19.344 25.609 1 92.19 294 ASP B C 1
ATOM 5246 O O . ASP B 1 294 ? -3.211 18.469 24.797 1 92.19 294 ASP B O 1
ATOM 5250 N N . LEU B 1 295 ? -2.125 20.297 25.359 1 92.19 295 LEU B N 1
ATOM 5251 C CA . LEU B 1 295 ? -1.477 20.406 24.047 1 92.19 295 LEU B CA 1
ATOM 5252 C C . LEU B 1 295 ? -0.567 19.203 23.797 1 92.19 295 LEU B C 1
ATOM 5254 O O . LEU B 1 295 ? -0.508 18.688 22.688 1 92.19 295 LEU B O 1
ATOM 5258 N N . LEU B 1 296 ? 0.104 18.797 24.781 1 90.62 296 LEU B N 1
ATOM 5259 C CA . LEU B 1 296 ? 0.972 17.625 24.656 1 90.62 296 LEU B CA 1
ATOM 5260 C C . LEU B 1 296 ? 0.157 16.375 24.344 1 90.62 296 LEU B C 1
ATOM 5262 O O . LEU B 1 296 ? 0.569 15.547 23.531 1 90.62 296 LEU B O 1
ATOM 5266 N N . SER B 1 297 ? -0.95 16.266 24.984 1 92.31 297 SER B N 1
ATOM 5267 C CA . SER B 1 297 ? -1.837 15.148 24.703 1 92.31 297 SER B CA 1
ATOM 5268 C C . SER B 1 297 ? -2.283 15.148 23.25 1 92.31 297 SER B C 1
ATOM 5270 O O . SER B 1 297 ? -2.264 14.109 22.578 1 92.31 297 SER B O 1
ATOM 5272 N N . TRP B 1 298 ? -2.611 16.281 22.75 1 95.75 298 TRP B N 1
ATOM 5273 C CA . TRP B 1 298 ? -3.006 16.422 21.344 1 95.75 298 TRP B CA 1
ATOM 5274 C C . TRP B 1 298 ? -1.828 16.141 20.422 1 95.75 298 TRP B C 1
ATOM 5276 O O . TRP B 1 298 ? -1.996 15.555 19.344 1 95.75 298 TRP B O 1
ATOM 5286 N N . PHE B 1 299 ? -0.684 16.531 20.828 1 92.06 299 PHE B N 1
ATOM 5287 C CA . PHE B 1 299 ? 0.519 16.328 20.031 1 92.06 299 PHE B CA 1
ATOM 5288 C C . PHE B 1 299 ? 0.796 14.836 19.844 1 92.06 299 PHE B C 1
ATOM 5290 O O . PHE B 1 299 ? 1.039 14.375 18.734 1 92.06 299 PHE B O 1
ATOM 5297 N N . ILE B 1 300 ? 0.729 14.148 20.906 1 91.56 300 ILE B N 1
ATOM 5298 C CA . ILE B 1 300 ? 0.932 12.703 20.859 1 91.56 300 ILE B CA 1
ATOM 5299 C C . ILE B 1 300 ? -0.147 12.062 19.984 1 91.56 300 ILE B C 1
ATOM 5301 O O . ILE B 1 300 ? 0.154 11.234 19.125 1 91.56 300 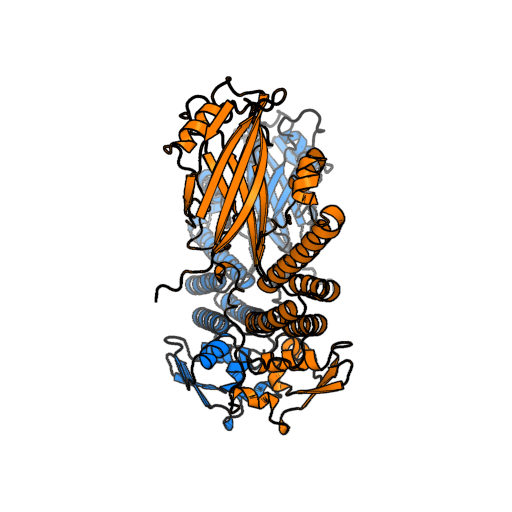ILE B O 1
ATOM 5305 N N . CYS B 1 301 ? -1.314 12.469 20.125 1 93.25 301 CYS B N 1
ATOM 5306 C CA . CYS B 1 301 ? -2.441 11.977 19.344 1 93.25 301 CYS B CA 1
ATOM 5307 C C . CYS B 1 301 ? -2.217 12.219 17.859 1 93.25 301 CYS B C 1
ATOM 5309 O O . CYS B 1 301 ? -2.467 11.328 17.031 1 93.25 301 CYS B O 1
ATOM 5311 N N . SER B 1 302 ? -1.723 13.398 17.562 1 94.19 302 SER B N 1
ATOM 5312 C CA . SER B 1 302 ? -1.51 13.75 16.172 1 94.19 302 SER B CA 1
ATOM 5313 C C . SER B 1 302 ? -0.509 12.805 15.508 1 94.19 302 SER B C 1
ATOM 5315 O O . SER B 1 302 ? -0.667 12.438 14.336 1 94.19 302 SER B O 1
ATOM 5317 N N . HIS B 1 303 ? 0.42 12.383 16.219 1 87.06 303 HIS B N 1
ATOM 5318 C CA . HIS B 1 303 ? 1.435 11.461 15.719 1 87.06 303 HIS B CA 1
ATOM 5319 C C . HIS B 1 303 ? 0.868 10.055 15.555 1 87.06 303 HIS B C 1
ATOM 5321 O O . HIS B 1 303 ? 1.021 9.438 14.5 1 87.06 303 HIS B O 1
ATOM 5327 N N . ASP B 1 304 ? 0.25 9.617 16.5 1 87.94 304 ASP B N 1
ATOM 5328 C CA . ASP B 1 304 ? -0.283 8.258 16.516 1 87.94 304 ASP B CA 1
ATOM 5329 C C . ASP B 1 304 ? -1.347 8.078 15.438 1 87.94 304 ASP B C 1
ATOM 5331 O O . ASP B 1 304 ? -1.453 7.004 14.844 1 87.94 304 ASP B O 1
ATOM 5335 N N . CYS B 1 305 ? -2.08 9.133 15.148 1 94.88 305 CYS B N 1
ATOM 5336 C CA . CYS B 1 305 ? -3.234 9.023 14.266 1 94.88 305 CYS B CA 1
ATOM 5337 C C . CYS B 1 305 ? -2.9 9.531 12.867 1 94.88 305 CYS B C 1
ATOM 5339 O O . CYS B 1 305 ? -3.732 9.461 11.961 1 94.88 305 CYS B O 1
ATOM 5341 N N . GLY B 1 306 ? -1.724 10.078 12.68 1 92.38 306 GLY B N 1
ATOM 5342 C CA . GLY B 1 306 ? -1.333 10.594 11.383 1 92.38 306 GLY B CA 1
ATOM 5343 C C . GLY B 1 306 ? -2.092 11.844 10.984 1 92.38 306 GLY B C 1
ATOM 5344 O O . GLY B 1 306 ? -2.65 11.922 9.891 1 92.38 306 GLY B O 1
ATOM 5345 N N . MET B 1 307 ? -2.111 12.781 11.812 1 95.12 307 MET B N 1
ATOM 5346 C CA . MET B 1 307 ? -2.822 14.039 11.609 1 95.12 307 MET B CA 1
ATOM 5347 C C . MET B 1 307 ? -1.846 15.211 11.5 1 95.12 307 MET B C 1
ATOM 5349 O O . MET B 1 307 ? -1.531 15.852 12.5 1 95.12 307 MET B O 1
ATOM 5353 N N . PRO B 1 308 ? -1.48 15.531 10.344 1 91.38 308 PRO B N 1
ATOM 5354 C CA . PRO B 1 308 ? -0.377 16.469 10.156 1 91.38 308 PRO B CA 1
ATOM 5355 C C . PRO B 1 308 ? -0.757 17.906 10.531 1 91.38 308 PRO B C 1
ATOM 5357 O O . PRO B 1 308 ? 0.077 18.656 11.055 1 91.38 308 PRO B O 1
ATOM 5360 N N . ILE B 1 309 ? -1.93 18.312 10.258 1 93 309 ILE B N 1
ATOM 5361 C CA . ILE B 1 309 ? -2.326 19.672 10.57 1 93 309 ILE B CA 1
ATOM 5362 C C . ILE B 1 309 ? -2.422 19.859 12.086 1 93 309 ILE B C 1
ATOM 5364 O O . ILE B 1 309 ? -1.943 20.859 12.633 1 93 309 ILE B O 1
ATOM 5368 N N . LEU B 1 310 ? -3.01 18.891 12.727 1 94.94 310 LEU B N 1
ATOM 5369 C CA . LEU B 1 310 ? -3.066 18.922 14.188 1 94.94 310 LEU B CA 1
ATOM 5370 C C . LEU B 1 310 ? -1.663 18.938 14.781 1 94.94 310 LEU B C 1
ATOM 5372 O O . LEU B 1 310 ? -1.404 19.672 15.742 1 94.94 310 LEU B O 1
ATOM 5376 N N . HIS B 1 311 ? -0.832 18.203 14.211 1 92.06 311 HIS B N 1
ATOM 5377 C CA . HIS B 1 311 ? 0.554 18.156 14.664 1 92.06 311 HIS B CA 1
ATOM 5378 C C . HIS B 1 311 ? 1.204 19.531 14.617 1 92.06 311 HIS B C 1
ATOM 5380 O O . HIS B 1 311 ? 1.816 19.969 15.594 1 92.06 311 HIS B O 1
ATOM 5386 N N . MET B 1 312 ? 1 20.172 13.578 1 89.75 312 MET B N 1
ATOM 5387 C CA . MET B 1 312 ? 1.591 21.484 13.367 1 89.75 312 MET B CA 1
ATOM 5388 C C . MET B 1 312 ? 0.996 22.516 14.336 1 89.75 312 MET B C 1
ATOM 5390 O O . MET B 1 312 ? 1.719 23.328 14.891 1 89.75 312 MET B O 1
ATOM 5394 N N . VAL B 1 313 ? -0.263 22.453 14.562 1 93 313 VAL B N 1
ATOM 5395 C CA . VAL B 1 313 ? -0.948 23.375 15.469 1 93 313 VAL B CA 1
ATOM 5396 C C . VAL B 1 313 ? -0.411 23.203 16.891 1 93 313 VAL B C 1
ATOM 5398 O O . VAL B 1 313 ? -0.083 24.172 17.562 1 93 313 VAL B O 1
ATOM 5401 N N . CYS B 1 314 ? -0.259 21.938 17.25 1 90.88 314 CYS B N 1
ATOM 5402 C CA . CYS B 1 314 ? 0.266 21.656 18.594 1 90.88 314 CYS B CA 1
ATOM 5403 C C . CYS B 1 314 ? 1.704 22.141 18.719 1 90.88 314 CYS B C 1
ATOM 5405 O O . CYS B 1 314 ? 2.061 22.766 19.719 1 90.88 314 CYS B O 1
ATOM 5407 N N . LEU B 1 315 ? 2.434 21.891 17.719 1 86.94 315 LEU B N 1
ATOM 5408 C CA . LEU B 1 315 ? 3.83 22.312 17.734 1 86.94 315 LEU B CA 1
ATOM 5409 C C . LEU B 1 315 ? 3.936 23.828 17.844 1 86.94 315 LEU B C 1
ATOM 5411 O O . LEU B 1 315 ? 4.766 24.344 18.594 1 86.94 315 LEU B O 1
ATOM 5415 N N . ALA B 1 316 ? 3.148 24.516 17.125 1 89.06 316 ALA B N 1
ATOM 5416 C CA . ALA B 1 316 ? 3.154 25.984 17.141 1 89.06 316 ALA B CA 1
ATOM 5417 C C . ALA B 1 316 ? 2.855 26.516 18.531 1 89.06 316 ALA B C 1
ATOM 5419 O O . ALA B 1 316 ? 3.588 27.359 19.047 1 89.06 316 ALA B O 1
ATOM 5420 N N . TYR B 1 317 ? 1.859 26 19.188 1 89.81 317 TYR B N 1
ATOM 5421 C CA . TYR B 1 317 ? 1.463 26.5 20.5 1 89.81 317 TYR B CA 1
ATOM 5422 C C . TYR B 1 317 ? 2.469 26.078 21.562 1 89.81 317 TYR B C 1
ATOM 5424 O O . TYR B 1 317 ? 2.789 26.859 22.469 1 89.81 317 TYR B O 1
ATOM 5432 N N . ILE B 1 318 ? 2.951 24.844 21.469 1 85.25 318 ILE B N 1
ATOM 5433 C CA . ILE B 1 318 ? 3.951 24.375 22.422 1 85.25 318 ILE B CA 1
ATOM 5434 C C . ILE B 1 318 ? 5.199 25.25 22.328 1 85.25 318 ILE B C 1
ATOM 5436 O O . ILE B 1 318 ? 5.727 25.703 23.344 1 85.25 318 ILE B O 1
ATOM 5440 N N . ALA B 1 319 ? 5.578 25.516 21.094 1 82.38 319 ALA B N 1
ATOM 5441 C CA . ALA B 1 319 ? 6.734 26.391 20.875 1 82.38 319 ALA B CA 1
ATOM 5442 C C . ALA B 1 319 ? 6.473 27.797 21.406 1 82.38 319 ALA B C 1
ATOM 5444 O O . ALA B 1 319 ? 7.355 28.406 22.016 1 82.38 319 ALA B O 1
ATOM 5445 N N . SER B 1 320 ? 5.312 28.25 21.219 1 81.81 320 SER B N 1
ATOM 5446 C CA . SER B 1 320 ? 4.945 29.578 21.688 1 81.81 320 SER B CA 1
ATOM 5447 C C . SER B 1 320 ? 4.953 29.641 23.219 1 81.81 320 SER B C 1
ATOM 5449 O O . SER B 1 320 ? 5.426 30.609 23.797 1 81.81 320 SER B O 1
ATOM 5451 N N . ILE B 1 321 ? 4.445 28.625 23.844 1 80.19 321 ILE B N 1
ATOM 5452 C CA . ILE B 1 321 ? 4.426 28.562 25.312 1 80.19 321 ILE B CA 1
ATOM 5453 C C . ILE B 1 321 ? 5.855 28.531 25.844 1 80.19 321 ILE B C 1
ATOM 5455 O O . ILE B 1 321 ? 6.188 29.266 26.781 1 80.19 321 ILE B O 1
ATOM 5459 N N . HIS B 1 322 ? 6.66 27.797 25.266 1 76.5 322 HIS B N 1
ATOM 5460 C CA . HIS B 1 322 ? 8.055 27.703 25.688 1 76.5 322 HIS B CA 1
ATOM 5461 C C . HIS B 1 322 ? 8.781 29.016 25.453 1 76.5 322 HIS B C 1
ATOM 5463 O O . HIS B 1 322 ? 9.57 29.453 26.297 1 76.5 322 HIS B O 1
ATOM 5469 N N . ALA B 1 323 ? 8.539 29.594 24.359 1 71.88 323 ALA B N 1
ATOM 5470 C CA . ALA B 1 323 ? 9.164 30.875 24.062 1 71.88 323 ALA B CA 1
ATOM 5471 C C . ALA B 1 323 ? 8.734 31.953 25.047 1 71.88 323 ALA B C 1
ATOM 5473 O O . ALA B 1 323 ? 9.555 32.75 25.516 1 71.88 323 ALA B O 1
ATOM 5474 N N . ASN B 1 324 ? 7.523 31.922 25.391 1 71.81 324 ASN B N 1
ATOM 5475 C CA . ASN B 1 324 ? 7.016 32.875 26.359 1 71.81 324 ASN B CA 1
ATOM 5476 C C . ASN B 1 324 ? 7.617 32.625 27.75 1 71.81 324 ASN B C 1
ATOM 5478 O O . ASN B 1 324 ? 7.965 33.594 28.453 1 71.81 324 ASN B O 1
ATOM 5482 N N . GLN B 1 325 ? 7.742 31.391 28.094 1 70.25 325 GLN B N 1
ATOM 5483 C CA . GLN B 1 325 ? 8.375 31.062 29.359 1 70.25 325 GLN B CA 1
ATOM 5484 C C . GLN B 1 325 ? 9.844 31.469 29.375 1 70.25 325 GLN B C 1
ATOM 5486 O O . GLN B 1 325 ? 10.328 32.031 30.359 1 70.25 325 GLN B O 1
ATOM 5491 N N . TYR B 1 326 ? 10.398 31.203 28.297 1 62.47 326 TYR B N 1
ATOM 5492 C CA . TYR B 1 326 ? 11.797 31.594 28.156 1 62.47 326 TYR B CA 1
ATOM 5493 C C . TYR B 1 326 ? 11.969 33.094 28.281 1 62.47 326 TYR B C 1
ATOM 5495 O O . TYR B 1 326 ? 12.844 33.562 29.016 1 62.47 326 TYR B O 1
ATOM 5503 N N . MET B 1 327 ? 11.117 33.812 27.609 1 63.91 327 MET B N 1
ATOM 5504 C CA . MET B 1 327 ? 11.172 35.281 27.672 1 63.91 327 MET B CA 1
ATOM 5505 C C . MET B 1 327 ? 10.875 35.781 29.078 1 63.91 327 MET B C 1
ATOM 5507 O O . MET B 1 327 ? 11.484 36.75 29.531 1 63.91 327 MET B O 1
ATOM 5511 N N . ARG B 1 328 ? 10.047 35.094 29.734 1 63.31 328 ARG B N 1
ATOM 5512 C CA . ARG B 1 328 ? 9.711 35.469 31.094 1 63.31 328 ARG B CA 1
ATOM 5513 C C . ARG B 1 328 ? 10.867 35.156 32.062 1 63.31 328 ARG B C 1
ATOM 5515 O O . ARG B 1 328 ? 11.203 36 32.906 1 63.31 328 ARG B O 1
ATOM 5522 N N . ASP B 1 329 ? 11.375 33.969 31.938 1 59.31 329 ASP B N 1
ATOM 5523 C CA . ASP B 1 329 ? 12.414 33.531 32.844 1 59.31 329 ASP B CA 1
ATOM 5524 C C . ASP B 1 329 ? 13.719 34.281 32.625 1 59.31 329 ASP B C 1
ATOM 5526 O O . ASP B 1 329 ? 14.461 34.562 33.562 1 59.31 329 ASP B O 1
ATOM 5530 N N . PHE B 1 330 ? 13.844 34.562 31.422 1 50.75 330 PHE B N 1
ATOM 5531 C CA . PHE B 1 330 ? 15.18 35.062 31.125 1 50.75 330 PHE B CA 1
ATOM 5532 C C . PHE B 1 330 ? 15.109 36.5 30.641 1 50.75 330 PHE B C 1
ATOM 5534 O O . PHE B 1 330 ? 16.141 37.188 30.562 1 50.75 330 PHE B O 1
ATOM 5541 N N . THR B 1 331 ? 13.859 36.844 30.062 1 49.22 331 THR B N 1
ATOM 5542 C CA . THR B 1 331 ? 13.734 38.25 29.672 1 49.22 331 THR B CA 1
ATOM 5543 C C . THR B 1 331 ? 12.906 39 30.703 1 49.22 331 THR B C 1
ATOM 5545 O O . THR B 1 331 ? 11.68 38.906 30.719 1 49.22 331 THR B O 1
ATOM 5548 N N . GLU B 1 332 ? 12.773 38.906 31.828 1 42.69 332 GLU B N 1
ATOM 5549 C CA . GLU B 1 332 ? 12.031 39.938 32.531 1 42.69 332 GLU B CA 1
ATOM 5550 C C . GLU B 1 332 ? 12.102 41.281 31.797 1 42.69 332 GLU B C 1
ATOM 5552 O O . GLU B 1 332 ? 13.016 41.5 31.016 1 42.69 332 GLU B O 1
ATOM 5557 N N . GLY B 1 333 ? 11.234 42.469 32.156 1 37.31 333 GLY B N 1
ATOM 5558 C CA . GLY B 1 333 ? 10.789 43.656 31.422 1 37.31 333 GLY B CA 1
ATOM 5559 C C . GLY B 1 333 ? 11.781 44.094 30.359 1 37.31 333 GLY B C 1
ATOM 5560 O O . GLY B 1 333 ? 11.414 44.25 29.188 1 37.31 333 GLY B O 1
ATOM 5561 N N . SER B 1 334 ? 12.766 45 30.734 1 38.34 334 SER B N 1
ATOM 5562 C CA . SER B 1 334 ? 13.805 45.812 30.125 1 38.34 334 SER B CA 1
ATOM 5563 C C . SER B 1 334 ? 14.891 44.938 29.5 1 38.34 334 SER B C 1
ATOM 5565 O O . SER B 1 334 ? 15.852 45.469 28.938 1 38.34 334 SER B O 1
ATOM 5567 N N . MET B 1 335 ? 14.914 43.656 29.703 1 38.44 335 MET B N 1
ATOM 5568 C CA . MET B 1 335 ? 16.141 42.875 29.719 1 38.44 335 MET B CA 1
ATOM 5569 C C . MET B 1 335 ? 16.484 42.375 28.312 1 38.44 335 MET B C 1
ATOM 5571 O O . MET B 1 335 ? 17.578 41.875 28.078 1 38.44 335 MET B O 1
ATOM 5575 N N . VAL B 1 336 ? 15.578 42.031 27.562 1 41.16 336 VAL B N 1
ATOM 5576 C CA . VAL B 1 336 ? 16.078 41.531 26.281 1 41.16 336 VAL B CA 1
ATOM 5577 C C . VAL B 1 336 ? 17.031 42.531 25.656 1 41.16 336 VAL B C 1
ATOM 5579 O O . VAL B 1 336 ? 18.125 42.188 25.219 1 41.16 336 VAL B O 1
ATOM 5582 N N . ILE B 1 337 ? 16.516 43.719 25.562 1 42.16 337 ILE B N 1
ATOM 5583 C CA . ILE B 1 337 ? 17.391 44.812 25.109 1 42.16 337 ILE B CA 1
ATOM 5584 C C . ILE B 1 337 ? 18.516 45.031 26.125 1 42.16 337 ILE B C 1
ATOM 5586 O O . ILE B 1 337 ? 19.672 45.188 25.75 1 42.16 337 ILE B O 1
ATOM 5590 N N . SER B 1 338 ? 18.172 45.062 27.438 1 41.47 338 SER B N 1
ATOM 5591 C CA . SER B 1 338 ? 19.141 45.312 28.484 1 41.47 338 SER B CA 1
ATOM 5592 C C . SER B 1 338 ? 20.062 44.094 28.656 1 41.47 338 SER B C 1
ATOM 5594 O O . SER B 1 338 ? 21.281 44.25 28.844 1 41.47 338 SER B O 1
ATOM 5596 N N . VAL B 1 339 ? 19.625 42.906 28.719 1 43.06 339 VAL B N 1
ATOM 5597 C CA . VAL B 1 339 ? 20.5 41.75 28.734 1 43.06 339 VAL B CA 1
ATOM 5598 C C . VAL B 1 339 ? 21.297 41.656 27.438 1 43.06 339 VAL B C 1
ATOM 5600 O O . VAL B 1 339 ? 22.5 41.375 27.438 1 43.06 339 VAL B O 1
ATOM 5603 N N . ALA B 1 340 ? 20.594 41.781 26.281 1 44.47 340 ALA B N 1
ATOM 5604 C CA . ALA B 1 340 ? 21.328 41.906 25.031 1 44.47 340 ALA B CA 1
ATOM 5605 C C . ALA B 1 340 ? 22.391 43 25.109 1 44.47 340 ALA B C 1
ATOM 5607 O O . ALA B 1 340 ? 23.484 42.875 24.547 1 44.47 340 ALA B O 1
ATOM 5608 N N . ARG B 1 341 ? 22 44.031 25.844 1 49.5 341 ARG B N 1
ATOM 5609 C CA . ARG B 1 341 ? 22.984 45.062 26.109 1 49.5 341 ARG B CA 1
ATOM 5610 C C . ARG B 1 341 ? 23.984 44.656 27.172 1 49.5 341 ARG B C 1
ATOM 5612 O O . ARG B 1 341 ? 25.188 44.906 27.047 1 49.5 341 ARG B O 1
ATOM 5619 N N . ALA B 1 342 ? 23.578 44.062 28.312 1 49.12 342 ALA B N 1
ATOM 5620 C CA . ALA B 1 342 ? 24.438 43.75 29.453 1 49.12 342 ALA B CA 1
ATOM 5621 C C . ALA B 1 342 ? 25.172 42.438 29.25 1 49.12 342 ALA B C 1
ATOM 5623 O O . ALA B 1 342 ? 26.312 42.281 29.688 1 49.12 342 ALA B O 1
ATOM 5624 N N . HIS B 1 343 ? 24.531 41.344 28.703 1 43.44 343 HIS B N 1
ATOM 5625 C CA . HIS B 1 343 ? 25.188 40.062 28.469 1 43.44 343 HIS B CA 1
ATOM 5626 C C . HIS B 1 343 ? 24.984 39.594 27.031 1 43.44 343 HIS B C 1
ATOM 5628 O O . HIS B 1 343 ? 24.25 38.656 26.766 1 43.44 343 HIS B O 1
ATOM 5634 N N . PRO B 1 344 ? 25.562 40.344 26.109 1 49.25 344 PRO B N 1
ATOM 5635 C CA . PRO B 1 344 ? 25.406 40.094 24.672 1 49.25 344 PRO B CA 1
ATOM 5636 C C . PRO B 1 344 ? 25.672 38.625 24.281 1 49.25 344 PRO B C 1
ATOM 5638 O O . PRO B 1 344 ? 24.984 38.094 23.406 1 49.25 344 PRO B O 1
ATOM 5641 N N . GLU B 1 345 ? 26.562 38.188 25.016 1 48.5 345 GLU B N 1
ATOM 5642 C CA . GLU B 1 345 ? 26.922 36.812 24.688 1 48.5 345 GLU B CA 1
ATOM 5643 C C . GLU B 1 345 ? 25.766 35.844 25 1 48.5 345 GLU B C 1
ATOM 5645 O O . GLU B 1 345 ? 25.469 34.938 24.203 1 48.5 345 GLU B O 1
ATOM 5650 N N . LEU B 1 346 ? 25.234 36.031 26.094 1 46.47 346 LEU B N 1
ATOM 5651 C CA . LEU B 1 346 ? 24.094 35.188 26.469 1 46.47 346 LEU B CA 1
ATOM 5652 C C . LEU B 1 346 ? 22.922 35.406 25.531 1 46.47 346 LEU B C 1
ATOM 5654 O O . LEU B 1 346 ? 22.266 34.438 25.125 1 46.47 346 LEU B O 1
ATOM 5658 N N . ALA B 1 347 ? 22.719 36.688 25.203 1 45.25 347 ALA B N 1
ATOM 5659 C CA . ALA B 1 347 ? 21.672 37 24.234 1 45.25 347 ALA B CA 1
ATOM 5660 C C . ALA B 1 347 ? 21.953 36.312 22.891 1 45.25 347 ALA B C 1
ATOM 5662 O O . ALA B 1 347 ? 21.031 35.781 22.25 1 45.25 347 ALA B O 1
ATOM 5663 N N . GLU B 1 348 ? 23.219 36.406 22.547 1 47.25 348 GLU B N 1
ATOM 5664 C CA . GLU B 1 348 ? 23.641 35.719 21.328 1 47.25 348 GLU B CA 1
ATOM 5665 C C . GLU B 1 348 ? 23.406 34.219 21.438 1 47.25 348 GLU B C 1
ATOM 5667 O O . GLU B 1 348 ? 22.906 33.594 20.516 1 47.25 348 GLU B O 1
ATOM 5672 N N . LYS B 1 349 ? 23.891 33.75 22.547 1 45.56 349 LYS B N 1
ATOM 5673 C CA . LYS B 1 349 ? 23.75 32.312 22.75 1 45.56 349 LYS B CA 1
ATOM 5674 C C . LYS B 1 349 ? 22.281 31.891 22.766 1 45.56 349 LYS B C 1
ATOM 5676 O O . LYS B 1 349 ? 21.906 30.844 22.234 1 45.56 349 LYS B O 1
ATOM 5681 N N . LEU B 1 350 ? 21.594 32.719 23.359 1 45.19 350 LEU B N 1
ATOM 5682 C CA . LEU B 1 350 ? 20.156 32.438 23.453 1 45.19 350 LEU B CA 1
ATOM 5683 C C . LEU B 1 350 ? 19.5 32.594 22.094 1 45.19 350 LEU B C 1
ATOM 5685 O O . LEU B 1 350 ? 18.484 31.922 21.812 1 45.19 350 LEU B O 1
ATOM 5689 N N . ASN B 1 351 ? 20.047 33.531 21.375 1 43.19 351 ASN B N 1
ATOM 5690 C CA . ASN B 1 351 ? 19.547 33.719 20.016 1 43.19 351 ASN B CA 1
ATOM 5691 C C . ASN B 1 351 ? 20.094 32.656 19.047 1 43.19 351 ASN B C 1
ATOM 5693 O O . ASN B 1 351 ? 19.516 32.438 17.984 1 43.19 351 ASN B O 1
ATOM 5697 N N . ARG B 1 352 ? 21.328 32.312 19.359 1 38.72 352 ARG B N 1
ATOM 5698 C CA . ARG B 1 352 ? 22 31.375 18.438 1 38.72 352 ARG B CA 1
ATOM 5699 C C . ARG B 1 352 ? 21.531 29.938 18.688 1 38.72 352 ARG B C 1
ATOM 5701 O O . ARG B 1 352 ? 22.016 29 18.031 1 38.72 352 ARG B O 1
ATOM 5708 N N . ARG B 1 353 ? 20.734 29.703 19.688 1 35.34 353 ARG B N 1
ATOM 5709 C CA . ARG B 1 353 ? 20.656 28.25 19.797 1 35.34 353 ARG B CA 1
ATOM 5710 C C . ARG B 1 353 ? 20.312 27.625 18.453 1 35.34 353 ARG B C 1
ATOM 5712 O O . ARG B 1 353 ? 19.422 28.094 17.75 1 35.34 353 ARG B O 1
ATOM 5719 N N . GLN B 1 354 ? 21.172 26.938 18.016 1 33.62 354 GLN B N 1
ATOM 5720 C CA . GLN B 1 354 ? 21.203 25.891 17 1 33.62 354 GLN B CA 1
ATOM 5721 C C . GLN B 1 354 ? 20.125 24.844 17.266 1 33.62 354 GLN B C 1
ATOM 5723 O O . GLN B 1 354 ? 19.969 24.375 18.391 1 33.62 354 GLN B O 1
ATOM 5728 N N . GLY B 1 355 ? 18.75 25.031 17 1 36.06 355 GLY B N 1
ATOM 5729 C CA . GLY B 1 355 ? 17.688 24.031 16.938 1 36.06 355 GLY B CA 1
ATOM 5730 C C . GLY B 1 355 ? 16.359 24.578 16.453 1 36.06 355 GLY B C 1
ATOM 5731 O O . GLY B 1 355 ? 16.203 25.797 16.344 1 36.06 355 GLY B O 1
ATOM 5732 N N . ILE B 1 356 ? 15.32 23.766 15.984 1 35.75 356 ILE B N 1
ATOM 5733 C CA . ILE B 1 356 ? 14.094 23.875 15.211 1 35.75 356 ILE B CA 1
ATOM 5734 C C . ILE B 1 356 ? 13.234 25 15.781 1 35.75 356 ILE B C 1
ATOM 5736 O O . ILE B 1 356 ? 12.578 25.734 15.031 1 35.75 356 ILE B O 1
ATOM 5740 N N . LEU B 1 357 ? 13.031 25.219 17.109 1 37.75 357 LEU B N 1
ATOM 5741 C CA . LEU B 1 357 ? 11.836 25.875 17.641 1 37.75 357 LEU B CA 1
ATOM 5742 C C . LEU B 1 357 ? 12.172 27.234 18.219 1 37.75 357 LEU B C 1
ATOM 5744 O O . LEU B 1 357 ? 12.117 27.422 19.438 1 37.75 357 LEU B O 1
ATOM 5748 N N . ARG B 1 358 ? 13.008 28.047 17.594 1 38.75 358 ARG B N 1
ATOM 5749 C CA . ARG B 1 358 ? 13.211 29.328 18.266 1 38.75 358 ARG B CA 1
ATOM 5750 C C . ARG B 1 358 ? 12.07 30.297 17.969 1 38.75 358 ARG B C 1
ATOM 5752 O O . ARG B 1 358 ? 11.812 30.609 16.797 1 38.75 358 ARG B O 1
ATOM 5759 N N . PRO B 1 359 ? 11.227 30.594 18.953 1 37.56 359 PRO B N 1
ATOM 5760 C CA . PRO B 1 359 ? 10.156 31.562 18.672 1 37.56 359 PRO B CA 1
ATOM 5761 C C . PRO B 1 359 ? 10.672 32.969 18.422 1 37.56 359 PRO B C 1
ATOM 5763 O O . PRO B 1 359 ? 11.664 33.375 19.031 1 37.56 359 PRO B O 1
ATOM 5766 N N . THR B 1 360 ? 10.812 33.469 17.25 1 35.62 360 THR B N 1
ATOM 5767 C CA . THR B 1 360 ? 11.07 34.906 17.062 1 35.62 360 THR B CA 1
ATOM 5768 C C . THR B 1 360 ? 9.945 35.75 17.672 1 35.62 360 THR B C 1
ATOM 5770 O O . THR B 1 360 ? 8.773 35.531 17.359 1 35.62 360 THR B O 1
ATOM 5773 N N . PRO B 1 361 ? 10.266 36.406 18.812 1 33.22 361 PRO B N 1
ATOM 5774 C CA . PRO B 1 361 ? 9.273 37.281 19.438 1 33.22 361 PRO B CA 1
ATOM 5775 C C . PRO B 1 361 ? 8.711 38.312 18.484 1 33.22 361 PRO B C 1
ATOM 5777 O O . PRO B 1 361 ? 9.406 38.75 17.562 1 33.22 361 PRO B O 1
ATOM 5780 N N . HIS B 1 362 ? 7.371 38.125 18.125 1 30.38 362 HIS B N 1
ATOM 5781 C CA . HIS B 1 362 ? 6.734 39.281 17.453 1 30.38 362 HIS B CA 1
ATOM 5782 C C . HIS B 1 362 ? 6.637 40.469 18.391 1 30.38 362 HIS B C 1
ATOM 5784 O O . HIS B 1 362 ? 6.383 40.312 19.578 1 30.38 362 HIS B O 1
ATOM 5790 N N . VAL B 1 363 ? 7.43 41.438 18.234 1 26.27 363 VAL B N 1
ATOM 5791 C CA . VAL B 1 363 ? 7.094 42.688 18.922 1 26.27 363 VAL B CA 1
ATOM 5792 C C . VAL B 1 363 ? 5.703 43.156 18.484 1 26.27 363 VAL B C 1
ATOM 5794 O O . VAL B 1 363 ? 5.32 43 17.328 1 26.27 363 VAL B O 1
ATOM 5797 N N . GLY B 1 364 ? 4.625 43.625 19.578 1 26.28 364 GLY B N 1
ATOM 5798 C CA . GLY B 1 364 ? 3.346 44.25 19.312 1 26.28 364 GLY B CA 1
ATOM 5799 C C . GLY B 1 364 ? 3.379 45.219 18.141 1 26.28 364 GLY B C 1
ATOM 5800 O O . GLY B 1 364 ? 4.449 45.688 17.734 1 26.28 364 GLY B O 1
#

Organism: NCBI:txid53326

pLDDT: mean 82.55, std 18.97, range [25.88, 98.06]

Secondary structure (DSSP, 8-state):
------EEEEEEEEEEE--SS--TTSEEEEEEEETTEEEEEEEEEE----SS-TT---PPPEEEEEESS--TTPPPPTT-EEEEEEEEE-TTT--EEEEEEEEEEEEEE-TTS-EEEE--TTSHHHHHHHHHHHSSTTTTSEEEEEEEEEEEGGGGSPPPPPSPPPPPPSS--GGGHHHH-GGGEEEEEEETTEEEEEEHHHHHHHBHHHHHHHHHS--SEEE--S--HHHHHHHHHHHHHS--PPPSS--HHHHHHHHHHHHHHTBTTHHHHHHHHHHHHHHHHHHTTT-HHHHHHHHHHHHHHT-HHHHHHHHHHHHHHHHHHHIIIIISTTHHHHHHHH-HHHHHHHHH--SS--B-----/------EEEEEEEEEEE--SS--TTSEEEEEEEETTEEEEEEEEEE----SS-TT---PPPEEEEEESS--TT-PPPTT-EEEEEEEEE-TTT--EEEEEEEEEEEEEE-TTS-EEEE--TTSHHHHHHHHHHHSSTTTTSEEEEEEEEEEEGGGGSPPPPPSPPPPPPSS--GGGHHHH-GGGEEEEEEETTEEEEEEHHHHHHHBHHHHHHHHHS--SEEE--S--HHHHHHHHHHHHHS--PPPSS--HHHHHHHHHHHHHHTBTTHHHHHHHHHHHHHHHHHHTTT-HHHHHHHHHHHHHHT-HHHHHHHHHHHHHHHHHHHHHHH--TTHHHHHHHH-HHHHHHHH---SS--B--B--

InterPro domains:
  IPR011333 SKP1/BTB/POZ domain superfamily [G3DSA:3.30.710.10] (176-328)

Foldseek 3Di:
DPPPQDKFKFKAKDKDFQAQDDDPPFKDKAWEFDAQFIFIKMWGWDQQDDPPPPPDPRDAIKTFIAGPPLPLPDDDFAPKKKWKWKFWAAPPPRDTPDTDDGDIFHADDDSVDDGGGIDDCPDPVNVVVRCSRVPPPRGRIMMMMMMMMIGGPCSNDFDDQPLAQAAADPDHDPLCCQPPVPVQFQAWEDEQVDIDTTHLVQLCVQFPLSVVVCVVDPDRYYYPDHADPVLLVQLVSCSRRSHGDDDPDDALNSLLRNLVNNVNRVGDSSVNHLSNNLVVLQVVLSVCLQPLVRLVSQCVSCVNNVPVSSNSSSLSSNLVNVQVVCCVVQNPDCCLVVVCVVVVPVNCCLSRPDDRRNHRDRDD/DPPPQDKFKFKAKDKDFQAADDDPPFKAKAWAFDAQFIFIKMWGWDQQDDPPPPPDPRDAIKTWIATPPLDLPDDDFAPKKKWKWKWWAAPPPRDTPDTDDGDIFHADDDSVDDGGGIDDCPDPVNVVVRCRRVPPPRGRIMMMMMMMMIGGPCSNDFDDQPLAQAAADPDHDPLCCQPPVPVQFQAWEDEQVDIDTTHLVQLCVQFPLSVVVCVVDPDRYYYPDHADPVLLVQLVSCSRRSHGDDDPDDALSSLLRNLVNNVNRVGPSSVNHLSNNLVVLQVVCSVCLQPLVRLVSQCVSCVSNVPVSSNSSSLSSNLVNVLVVCCVVPVPPCCLVVVCVVVVPVNCCLSRPDDGRNHRDRDD

Solvent-accessible surface area (backbone atoms only — not comparable to full-atom values): 39255 Å² total; per-residue (Å²): 129,83,75,76,73,60,61,42,58,38,62,44,82,46,76,47,68,35,55,81,66,90,50,97,72,44,54,51,64,38,26,50,66,47,70,47,24,61,46,53,33,28,37,35,56,41,66,39,71,59,80,78,59,86,81,69,73,85,43,67,49,36,45,33,42,23,53,60,71,79,47,91,80,62,83,72,58,67,90,18,35,35,32,39,34,41,35,31,25,36,78,87,77,65,44,76,78,43,77,40,62,78,46,78,23,59,58,38,82,38,92,92,59,62,50,29,28,56,55,51,52,85,39,76,47,29,46,49,52,37,48,49,53,73,39,73,86,42,50,76,21,35,32,42,38,38,39,37,37,37,35,38,54,74,61,28,52,76,78,84,76,69,69,43,33,45,65,68,64,95,65,80,57,74,55,40,45,54,75,68,39,67,93,51,41,68,23,38,39,37,29,59,80,44,73,44,75,36,18,50,59,46,43,38,35,19,14,53,42,41,34,54,54,48,70,75,39,93,67,57,59,47,78,61,54,85,36,58,43,67,24,49,49,51,31,49,46,24,34,54,51,59,26,44,76,81,66,92,74,80,48,48,68,49,52,50,46,21,52,52,45,28,57,61,33,47,29,63,69,49,64,19,50,54,36,36,49,40,56,54,48,38,55,48,45,63,72,34,54,84,38,65,69,57,34,49,47,42,32,53,37,16,61,77,70,69,30,67,68,38,30,43,30,29,48,20,32,53,41,48,52,48,38,49,49,46,38,53,77,59,31,46,93,68,29,46,69,36,32,38,65,72,40,42,62,56,42,44,50,68,66,54,53,86,52,81,76,39,61,44,68,60,71,132,128,83,74,75,72,60,59,42,56,35,62,45,77,46,77,47,68,34,54,82,66,88,50,98,70,43,54,51,59,38,23,48,60,47,70,48,24,62,46,51,34,27,38,35,56,41,65,39,71,60,79,78,61,87,80,70,75,82,42,68,49,38,44,34,41,23,52,61,69,80,46,92,80,63,82,72,59,67,90,18,36,36,30,39,33,42,36,31,27,37,79,87,75,65,44,75,78,45,77,42,62,78,44,77,23,59,57,37,83,36,93,91,58,62,51,30,28,55,54,51,52,85,39,75,47,29,46,50,53,37,48,48,54,73,38,74,86,42,49,75,22,36,32,40,36,37,39,37,36,38,35,39,55,74,61,29,53,78,76,84,78,69,69,44,33,44,66,68,63,95,66,80,56,76,53,41,44,54,76,67,39,68,92,52,41,69,23,38,38,38,30,59,80,42,73,43,75,35,18,50,59,48,43,37,35,18,14,54,41,42,33,54,56,47,69,74,39,92,68,58,59,44,76,61,54,87,35,56,43,68,24,50,48,52,30,49,46,24,34,53,52,58,27,43,75,80,66,92,74,80,48,47,68,49,52,48,44,22,52,51,46,28,57,61,32,48,28,64,69,47,65,19,50,54,35,38,50,39,54,54,48,38,55,49,46,61,71,34,54,85,38,64,69,57,34,50,46,40,33,53,38,17,61,79,69,69,31,66,67,39,30,42,28,31,49,20,31,54,36,48,52,50,39,51,49,47,39,52,75,71,26,48,98,70,26,55,67,42,34,38,64,75,39,41,62,56,41,44,50,68,63,54,50,86,54,78,71,38,54,37,64,62,70,135

Radius of gyration: 37.86 Å; Cα contacts (8 Å, |Δi|>4): 1314; chains: 2; bounding box: 85×102×72 Å

Nearest PDB structures (foldseek):
  8dws-assembly1_A  TM=3.345E-01  e=2.527E-12  Homo sapiens
  9b9v-assembly1_A  TM=8.157E-01  e=8.864E-04  Homo sapiens
  8dwu-assembly1_A  TM=3.066E-01  e=4.167E-09  Homo sapiens
  3ga1-assembly1_B  TM=7.036E-01  e=6.993E-04  Homo sapiens
  2ppi-assembly1_A-2  TM=6.787E-01  e=1.805E-03  Homo sapiens

Sequence (728 aa):
MSQTDDKLQFIHFWRFEVMSTFSMRDSDSFSTIHGPRIYEWCIRIDRGDNFGFRGLENRGVELSVEPTIRSFNTRLPQNSTCTFDIRVIEPLTSKVLLKAGPHTCPVVDDPHGNRGFFLPQTSDMGVVVQKMLKGNEYFGNRCELTSILSIPTASFDVDKIENVAPRPPAVPDFRFRMLTDKSRQDFTIRCRDGDILIAKEGIFLASEYFRDYLEAADHNDANFGDVNKQAVQIALHFTLTGTMVPPQSISSSLVNDVIETARRLRSLNFPKLRNALEEEAVKAAVKDHESLEDLLSWFICSHDCGMPILHMVCLAYIASIHANQYMRDFTEGSMVISVARAHPELAEKLNRRQGILRPTPHVGMSQTDDKLQFIHFWRFEVMSTFSMRDSDSFSTIHGPRIYEWCIRIDRGDNFGFRGLENRGVELSVEPTIRSFNTRLPQNSTCTFDIRVIEPLTSKVLLKAGPHTCPVVDDPHGNRGFFLPQTSDMGVVVQKMLKGNEYFGNRCELTSILSIPTASFDVDKIENVAPRPPAVPDFRFRMLTDKSRQDFTIRCRDGDILIAKEGIFLASEYFRDYLEAADHNDANFGDVNKQAVQIALHFTLTGTMVPPQSISSSLVNDVIETARRLRSLNFPKLRNALEEEAVKAAVKDHESLEDLLSWFICSHDCGMPILHMVCLAYIASIHANQYMRDFTEGSMVISVARAHPELAEKLNRRQGILRPTPHVG